Protein 4HWB (pdb70)

Secondary structure (DSSP, 8-state):
--PPPPEEEEEEEETTEEEEEEE---HHHHTTEEEEEEEE-SSS-S-EEEEES------SSSS---SS------TT--TTS--EEEEEEEE-GGGEETTEET---------/---EEEE---EEE-TT--EEEEEEEESS-TTTSEEEEEEE-TT--EEEEEEEETTTTEEEE-TTTTTT-EEEEEGGGTEEEEEESS--GGG-EEEEEEEE-TT----EE---EEEEE-SPPPBPPEEEEE------EEEEEEEEEEEBSS--EEEEGGGTB-TT-EEPPPEE-TTS-EEEEEEEEEEGGGBTTB--EEEEEEGGGTEEEEEE----/---EEEE-SEEEE-TTS-EEEEEEEEEEE-GGGEEEEEE-TTS--EEEEETTTEEPTT--TTEEEEEEEEEEEEEESS--GGG-SEEEEEETTEE---EEEEE----BPPEEEEEPPPHHHHTTTEEEEEEEEEEEBSS--EEEEEETTEEP-SSEEEEE----TTT--EEEEEEEEEEHHHHTT--EEEEEEE-TTSSS-EEEEEETT---

Foldseek 3Di:
DDDDFWAFPDWDCPPNDIDTDTPCPVVLDLQWKKKKKWKPWVVNPDIDIDIGSAQADDDPDPDDRDPPHTHDDDPPDDPVTDMDMDMDMGTDPVQDDPRDHPPDDGDDDDD/DDWAKAKDAAEEEEFFAKDKIKIAIDDDQLQQWKKWKWWAAPPGDIDTAWIARQVVRDIDGDPVRPPQWDWGDDSVRSMIMIMGHGHDQVRFTWMKMFTHDPVGDGDYIYPTYGYGYHNDDFDFWDKAWAADDPAFKGKIWIKTDFGDDDDKDKDKPNPPDDPFKDKDDWDQDPVRGIITMIMGIDHPVCAPVDWIWMWIADVVVRDIDIDTRHHD/DKAKEKPDQEAEDAFFAKDKIKIFIPWFDQLQQKWKWWDAPPGDIDTADGSQFHGDPPRDPQWGWDDGGTIIIIMRNGHDVVNQTWMWMDGPPYIYPIHGYAYHDDFDFWDKDKDWFDPVCLVVWKTKIKMKGPFGPDPDKDKWKQQANDTDDPQKDKDKDDQDPPHRTMMMMMIGMDTSVVVVPTFKIKIWMDDPNDPHIDIDIGGPPDDD

Organism: Homo sapiens (NCBI:txid9606)

B-factor: mean 70.44, std 24.34, range [25.63, 174.64]

Radius of gyration: 28.97 Å; Cα contacts (8 Å, |Δi|>4): 1281; chains: 3; bounding box: 67×82×78 Å

Sequence (539 aa):
VKPDPPHIKNLSFHNDDLYVQWENPQNFISRCLFYEVEVNNSQTETHNVFYVQEAKCENPEFERNVENTSCFMVPGVLPDTLNTVRIRVKTNKLCYEDDKLWSNWSQEMSIAEVQLVQSGAEVKKPGESLKISCKGSGYSFTSYWIGWVRQMPGKGLEWMGVIYPGDSYTRYSPSFQGQVTISADKSISTAYLQWSSLKASDTAMYYCARMPNWGSFDYWGQGTLVTVSSASTKGPSVFPLAPSSGGTAALGCLVKDYFPEPVTVSWNSGALTSGVHTFPAVLQSSGLYSLSSVVTVPSSSLGTQTYICNVNHKPSNTKVDKKVEPKEVVLTQSPGTLSLSPGERATLSCRASQSISSSYLAWYQQKPGQAPRLLIYGASSRATGIPDRFSGSGSGTDFTLTISRLEPEDFAVYYCQQYETFGQGTKVEIKRTVAAPSVFIFPPSDEQLKSGTASVVCLLNNFYPREAKVQWKVDNALQSGNSQESVTEQDSKDSTYSLSSTLTLSKADYEKHKVYACEVTHQGLSSPVTKSFNRGECA

Nearest PDB structures (foldseek):
  4hwe-assembly1_L  TM=9.984E-01  e=2.692E-40  Homo sapiens
  8qh0-assembly1_L  TM=9.938E-01  e=2.441E-38  Homo sapiens
  4ydl-assembly2_C  TM=9.631E-01  e=1.136E-37  Homo sapiens
  4xny-assembly1_L  TM=9.764E-01  e=2.654E-37  Homo sapiens
  4xmp-assembly1_L  TM=9.889E-01  e=3.762E-36  Homo sapiens

CATH classification: 2.60.40.10

Structure (mmCIF, N/CA/C/O backbone):
data_4HWB
#
_entry.id   4HWB
#
_cell.length_a   123.480
_cell.length_b   123.480
_cell.length_c   181.430
_cell.angle_alpha   90.00
_cell.angle_beta   90.00
_cell.angle_gamma   90.00
#
_symmetry.space_group_name_H-M   'P 41 2 2'
#
loop_
_entity.id
_entity.type
_entity.pdbx_description
1 polymer 'Interleukin-13 receptor subunit alpha-1'
2 polymer 'Fab heavy chain'
3 polymer 'Fab light chain'
4 non-polymer 'SULFATE ION'
5 non-polymer '2-[N-CYCLOHEXYLAMINO]ETHANE SULFONIC ACID'
6 water water
#
loop_
_atom_site.group_PDB
_atom_site.id
_atom_site.type_symbol
_atom_site.label_atom_id
_atom_site.label_alt_id
_atom_site.label_comp_id
_atom_site.label_asym_id
_atom_site.label_entity_id
_atom_site.label_seq_id
_atom_site.pdbx_PDB_ins_code
_atom_site.Cartn_x
_atom_site.Cartn_y
_atom_site.Cartn_z
_atom_site.occupancy
_atom_site.B_iso_or_equiv
_atom_site.auth_seq_id
_atom_site.auth_comp_id
_atom_site.auth_asym_id
_atom_site.auth_atom_id
_atom_site.pdbx_PDB_model_num
ATOM 1 N N . VAL A 1 4 ? -1.848 -54.692 68.636 1.00 123.11 200 VAL A N 1
ATOM 2 C CA . VAL A 1 4 ? -3.143 -54.529 67.965 1.00 123.04 200 VAL A CA 1
ATOM 3 C C . VAL A 1 4 ? -2.991 -54.205 66.447 1.00 124.26 200 VAL A C 1
ATOM 4 O O . VAL A 1 4 ? -3.867 -54.553 65.638 1.00 123.08 200 VAL A O 1
ATOM 8 N N . LYS A 1 5 ? -1.847 -53.579 66.080 1.00 118.91 201 LYS A N 1
ATOM 9 C CA . LYS A 1 5 ? -1.511 -53.134 64.720 1.00 115.60 201 LYS A CA 1
ATOM 10 C C . LYS A 1 5 ? -0.366 -53.971 64.061 1.00 117.43 201 LYS A C 1
ATOM 11 O O . LYS A 1 5 ? 0.609 -54.312 64.762 1.00 116.73 201 LYS A O 1
ATOM 17 N N . PRO A 1 6 ? -0.438 -54.265 62.712 1.00 111.69 202 PRO A N 1
ATOM 18 C CA . PRO A 1 6 ? 0.659 -55.020 62.056 1.00 109.91 202 PRO A CA 1
ATOM 19 C C . PRO A 1 6 ? 2.008 -54.271 62.037 1.00 112.58 202 PRO A C 1
ATOM 20 O O . PRO A 1 6 ? 2.067 -53.082 62.386 1.00 112.25 202 PRO A O 1
ATOM 24 N N . ASP A 1 7 ? 3.102 -54.977 61.682 1.00 107.51 203 ASP A N 1
ATOM 25 C CA . ASP A 1 7 ? 4.427 -54.362 61.631 1.00 105.90 203 ASP A CA 1
ATOM 26 C C . ASP A 1 7 ? 4.524 -53.413 60.405 1.00 104.99 203 ASP A C 1
ATOM 27 O O . ASP A 1 7 ? 4.301 -53.865 59.269 1.00 103.51 203 ASP A O 1
ATOM 32 N N . PRO A 1 8 ? 4.767 -52.086 60.628 1.00 97.88 204 PRO A N 1
ATOM 33 C CA . PRO A 1 8 ? 4.785 -51.128 59.499 1.00 95.45 204 PRO A CA 1
ATOM 34 C C . PRO A 1 8 ? 5.933 -51.329 58.506 1.00 98.52 204 PRO A C 1
ATOM 35 O O . PRO A 1 8 ? 6.868 -52.058 58.838 1.00 98.90 204 PRO A O 1
ATOM 39 N N . PRO A 1 9 ? 5.918 -50.687 57.305 1.00 93.66 205 PRO A N 1
ATOM 40 C CA . PRO A 1 9 ? 7.050 -50.848 56.366 1.00 92.31 205 PRO A CA 1
ATOM 41 C C . PRO A 1 9 ? 8.350 -50.264 56.923 1.00 94.94 205 PRO A C 1
ATOM 42 O O . PRO A 1 9 ? 8.307 -49.506 57.892 1.00 96.13 205 PRO A O 1
ATOM 46 N N . HIS A 1 10 ? 9.508 -50.623 56.361 1.00 89.04 206 HIS A N 1
ATOM 47 C CA . HIS A 1 10 ? 10.749 -50.090 56.930 1.00 88.51 206 HIS A CA 1
ATOM 48 C C . HIS A 1 10 ? 11.726 -49.563 55.889 1.00 88.08 206 HIS A C 1
ATOM 49 O O . HIS A 1 10 ? 12.165 -50.328 55.031 1.00 88.73 206 HIS A O 1
ATOM 56 N N . ILE A 1 11 ? 12.090 -48.270 55.981 1.00 79.64 207 ILE A N 1
ATOM 57 C CA . ILE A 1 11 ? 13.048 -47.645 55.059 1.00 76.88 207 ILE A CA 1
ATOM 58 C C . ILE A 1 11 ? 14.503 -48.102 55.341 1.00 79.28 207 ILE A C 1
ATOM 59 O O . ILE A 1 11 ? 15.014 -47.879 56.439 1.00 78.85 207 ILE A O 1
ATOM 64 N N . LYS A 1 12 ? 15.155 -48.740 54.347 1.00 75.43 208 LYS A N 1
ATOM 65 C CA . LYS A 1 12 ? 16.549 -49.190 54.437 1.00 76.05 208 LYS A CA 1
ATOM 66 C C . LYS A 1 12 ? 17.483 -48.007 54.099 1.00 82.78 208 LYS A C 1
ATOM 67 O O . LYS A 1 12 ? 18.429 -47.756 54.853 1.00 83.98 208 LYS A O 1
ATOM 73 N N . ASN A 1 13 ? 17.202 -47.276 52.984 1.00 79.73 209 ASN A N 1
ATOM 74 C CA . ASN A 1 13 ? 17.991 -46.121 52.513 1.00 80.35 209 ASN A CA 1
ATOM 75 C C . ASN A 1 13 ? 17.148 -45.071 51.777 1.00 82.66 209 ASN A C 1
ATOM 76 O O . ASN A 1 13 ? 16.153 -45.406 51.142 1.00 82.36 209 ASN A O 1
ATOM 81 N N . LEU A 1 14 ? 17.594 -43.812 51.838 1.00 78.25 210 LEU A N 1
ATOM 82 C CA . LEU A 1 14 ? 17.002 -42.638 51.202 1.00 77.15 210 LEU A CA 1
ATOM 83 C C . LEU A 1 14 ? 18.073 -41.898 50.384 1.00 81.58 210 LEU A C 1
ATOM 84 O O . LEU A 1 14 ? 19.276 -42.004 50.671 1.00 82.82 210 LEU A O 1
ATOM 89 N N . SER A 1 15 ? 17.619 -41.089 49.413 1.00 76.34 211 SER A N 1
ATOM 90 C CA . SER A 1 15 ? 18.442 -40.240 48.558 1.00 75.99 211 SER A CA 1
ATOM 91 C C . SER A 1 15 ? 17.555 -39.143 47.995 1.00 77.18 211 SER A C 1
ATOM 92 O O . SER A 1 15 ? 16.570 -39.448 47.329 1.00 76.02 211 SER A O 1
ATOM 95 N N . PHE A 1 16 ? 17.865 -37.878 48.303 1.00 73.48 212 PHE A N 1
ATOM 96 C CA . PHE A 1 16 ? 17.149 -36.735 47.746 1.00 73.82 212 PHE A CA 1
ATOM 97 C C . PHE A 1 16 ? 18.046 -36.308 46.650 1.00 78.55 212 PHE A C 1
ATOM 98 O O . PHE A 1 16 ? 19.146 -35.820 46.903 1.00 79.01 212 PHE A O 1
ATOM 106 N N . HIS A 1 17 ? 17.630 -36.616 45.429 1.00 75.39 213 HIS A N 1
ATOM 107 C CA . HIS A 1 17 ? 18.413 -36.418 44.232 1.00 76.54 213 HIS A CA 1
ATOM 108 C C . HIS A 1 17 ? 17.617 -35.651 43.199 1.00 80.47 213 HIS A C 1
ATOM 109 O O . HIS A 1 17 ? 16.566 -36.112 42.760 1.00 79.76 213 HIS A O 1
ATOM 116 N N . ASN A 1 18 ? 18.130 -34.479 42.814 1.00 78.51 214 ASN A N 1
ATOM 117 C CA . ASN A 1 18 ? 17.534 -33.538 41.876 1.00 80.78 214 ASN A CA 1
ATOM 118 C C . ASN A 1 18 ? 16.017 -33.355 42.101 1.00 87.34 214 ASN A C 1
ATOM 119 O O . ASN A 1 18 ? 15.215 -33.593 41.200 1.00 86.82 214 ASN A O 1
ATOM 124 N N . ASP A 1 19 ? 15.632 -32.963 43.338 1.00 87.25 215 ASP A N 1
ATOM 125 C CA . ASP A 1 19 ? 14.240 -32.716 43.763 1.00 89.22 215 ASP A CA 1
ATOM 126 C C . ASP A 1 19 ? 13.354 -33.980 43.877 1.00 93.82 215 ASP A C 1
ATOM 127 O O . ASP A 1 19 ? 12.161 -33.862 44.176 1.00 95.06 215 ASP A O 1
ATOM 132 N N . ASP A 1 20 ? 13.925 -35.177 43.652 1.00 88.22 216 ASP A N 1
ATOM 133 C CA . ASP A 1 20 ? 13.200 -36.450 43.730 1.00 84.99 216 ASP A CA 1
ATOM 134 C C . ASP A 1 20 ? 13.689 -37.270 44.909 1.00 85.75 216 ASP A C 1
ATOM 135 O O . ASP A 1 20 ? 14.866 -37.191 45.262 1.00 86.29 216 ASP A O 1
ATOM 140 N N . LEU A 1 21 ? 12.803 -38.062 45.513 1.00 78.50 217 LEU A N 1
ATOM 141 C CA . LEU A 1 21 ? 13.199 -38.917 46.612 1.00 75.70 217 LEU A CA 1
ATOM 142 C C . LEU A 1 21 ? 13.251 -40.339 46.133 1.00 78.19 217 LEU A C 1
ATOM 143 O O . LEU A 1 21 ? 12.323 -40.785 45.475 1.00 78.74 217 LEU A O 1
ATOM 148 N N . TYR A 1 22 ? 14.330 -41.047 46.438 1.00 73.29 218 TYR A N 1
ATOM 149 C CA . TYR A 1 22 ? 14.483 -42.444 46.060 1.00 71.56 218 TYR A CA 1
ATOM 150 C C . TYR A 1 22 ? 14.545 -43.255 47.347 1.00 74.23 218 TYR A C 1
ATOM 151 O O . TYR A 1 22 ? 15.513 -43.130 48.104 1.00 74.92 218 TYR A O 1
ATOM 160 N N . VAL A 1 23 ? 13.473 -44.031 47.637 1.00 67.98 219 VAL A N 1
ATOM 161 C CA . VAL A 1 23 ? 13.403 -44.827 48.868 1.00 65.77 219 VAL A CA 1
ATOM 162 C C . VAL A 1 23 ? 13.721 -46.309 48.633 1.00 67.63 219 VAL A C 1
ATOM 163 O O . VAL A 1 23 ? 13.258 -46.879 47.630 1.00 68.14 219 VAL A O 1
ATOM 167 N N . GLN A 1 24 ? 14.552 -46.908 49.534 1.00 59.74 220 GLN A N 1
ATOM 168 C CA . GLN A 1 24 ? 14.939 -48.305 49.456 1.00 58.32 220 GLN A CA 1
ATOM 169 C C . GLN A 1 24 ? 14.284 -48.999 50.600 1.00 64.75 220 GLN A C 1
ATOM 170 O O . GLN A 1 24 ? 14.774 -48.910 51.712 1.00 67.45 220 GLN A O 1
ATOM 176 N N . TRP A 1 25 ? 13.166 -49.663 50.368 1.00 60.75 221 TRP A N 1
ATOM 177 C CA . TRP A 1 25 ? 12.440 -50.308 51.470 1.00 60.61 221 TRP A CA 1
ATOM 178 C C . TRP A 1 25 ? 12.927 -51.693 51.748 1.00 63.77 221 TRP A C 1
ATOM 179 O O . TRP A 1 25 ? 13.200 -52.440 50.815 1.00 63.61 221 TRP A O 1
ATOM 190 N N . GLU A 1 26 ? 12.975 -52.063 53.023 1.00 61.00 222 GLU A N 1
ATOM 191 C CA . GLU A 1 26 ? 13.236 -53.435 53.446 1.00 61.69 222 GLU A CA 1
ATOM 192 C C . GLU A 1 26 ? 11.890 -54.111 53.081 1.00 68.23 222 GLU A C 1
ATOM 193 O O . GLU A 1 26 ? 10.824 -53.697 53.571 1.00 69.83 222 GLU A O 1
ATOM 195 N N . ASN A 1 27 ? 11.919 -55.014 52.093 1.00 64.04 223 ASN A N 1
ATOM 196 C CA . ASN A 1 27 ? 10.708 -55.686 51.637 1.00 63.24 223 ASN A CA 1
ATOM 197 C C . ASN A 1 27 ? 10.752 -57.195 51.906 1.00 68.01 223 ASN A C 1
ATOM 198 O O . ASN A 1 27 ? 11.238 -57.934 51.045 1.00 69.28 223 ASN A O 1
ATOM 203 N N . PRO A 1 28 ? 10.218 -57.682 53.057 1.00 62.97 224 PRO A N 1
ATOM 204 C CA . PRO A 1 28 ? 10.210 -59.136 53.299 1.00 63.42 224 PRO A CA 1
ATOM 205 C C . PRO A 1 28 ? 9.098 -59.855 52.544 1.00 67.81 224 PRO A C 1
ATOM 206 O O . PRO A 1 28 ? 9.113 -61.087 52.499 1.00 70.24 224 PRO A O 1
ATOM 210 N N . GLN A 1 29 ? 8.128 -59.088 51.969 1.00 61.21 225 GLN A N 1
ATOM 211 C CA . GLN A 1 29 ? 6.963 -59.583 51.230 1.00 59.97 225 GLN A CA 1
ATOM 212 C C . GLN A 1 29 ? 6.107 -60.513 52.097 1.00 63.22 225 GLN A C 1
ATOM 213 O O . GLN A 1 29 ? 5.606 -61.530 51.605 1.00 65.58 225 GLN A O 1
ATOM 219 N N . ASN A 1 30 ? 5.926 -60.168 53.386 1.00 56.47 226 ASN A N 1
ATOM 220 C CA . ASN A 1 30 ? 5.134 -61.000 54.292 1.00 56.22 226 ASN A CA 1
ATOM 221 C C . ASN A 1 30 ? 3.708 -61.087 53.800 1.00 58.37 226 ASN A C 1
ATOM 222 O O . ASN A 1 30 ? 3.106 -62.158 53.917 1.00 59.74 226 ASN A O 1
ATOM 227 N N . PHE A 1 31 ? 3.175 -59.969 53.218 1.00 50.05 227 PHE A N 1
ATOM 228 C CA . PHE A 1 31 ? 1.813 -59.951 52.699 1.00 48.24 227 PHE A CA 1
ATOM 229 C C . PHE A 1 31 ? 1.621 -60.997 51.637 1.00 52.55 227 PHE A C 1
ATOM 230 O O . PHE A 1 31 ? 0.519 -61.546 51.540 1.00 54.25 227 PHE A O 1
ATOM 238 N N . ILE A 1 32 ? 2.711 -61.362 50.916 1.00 47.49 228 ILE A N 1
ATOM 239 C CA . ILE A 1 32 ? 2.647 -62.440 49.928 1.00 48.12 228 ILE A CA 1
ATOM 240 C C . ILE A 1 32 ? 2.841 -63.786 50.635 1.00 51.32 228 ILE A C 1
ATOM 241 O O . ILE A 1 32 ? 1.925 -64.613 50.626 1.00 50.91 228 ILE A O 1
ATOM 246 N N . SER A 1 33 ? 3.999 -63.961 51.307 1.00 47.44 229 SER A N 1
ATOM 247 C CA . SER A 1 33 ? 4.407 -65.186 51.999 1.00 49.53 229 SER A CA 1
ATOM 248 C C . SER A 1 33 ? 3.301 -65.901 52.800 1.00 55.44 229 SER A C 1
ATOM 249 O O . SER A 1 33 ? 3.243 -67.132 52.770 1.00 54.51 229 SER A O 1
ATOM 252 N N . ARG A 1 34 ? 2.427 -65.115 53.487 1.00 54.28 230 ARG A N 1
ATOM 253 C CA . ARG A 1 34 ? 1.322 -65.585 54.324 1.00 57.32 230 ARG A CA 1
ATOM 254 C C . ARG A 1 34 ? 0.032 -65.845 53.595 1.00 64.91 230 ARG A C 1
ATOM 255 O O . ARG A 1 34 ? -0.860 -66.452 54.202 1.00 67.12 230 ARG A O 1
ATOM 263 N N . CYS A 1 35 ? -0.144 -65.295 52.374 1.00 61.04 231 CYS A N 1
ATOM 264 C CA . CYS A 1 35 ? -1.423 -65.472 51.691 1.00 61.99 231 CYS A CA 1
ATOM 265 C C . CYS A 1 35 ? -1.361 -66.477 50.616 1.00 65.43 231 CYS A C 1
ATOM 266 O O . CYS A 1 35 ? -2.286 -67.263 50.482 1.00 66.63 231 CYS A O 1
ATOM 269 N N . LEU A 1 36 ? -0.253 -66.524 49.883 1.00 48.39 232 LEU A N 1
ATOM 270 C CA . LEU A 1 36 ? -0.129 -67.483 48.786 1.00 47.20 232 LEU A CA 1
ATOM 271 C C . LEU A 1 36 ? 0.540 -68.815 49.151 1.00 48.65 232 LEU A C 1
ATOM 272 O O . LEU A 1 36 ? 1.342 -68.898 50.084 1.00 47.36 232 LEU A O 1
ATOM 277 N N . PHE A 1 37 ? 0.186 -69.855 48.385 1.00 44.00 233 PHE A N 1
ATOM 278 C CA . PHE A 1 37 ? 0.722 -71.208 48.457 1.00 43.71 233 PHE A CA 1
ATOM 279 C C . PHE A 1 37 ? 0.496 -71.895 47.106 1.00 52.69 233 PHE A C 1
ATOM 280 O O . PHE A 1 37 ? -0.415 -71.513 46.339 1.00 53.25 233 PHE A O 1
ATOM 288 N N . TYR A 1 38 ? 1.356 -72.872 46.786 1.00 51.22 234 TYR A N 1
ATOM 289 C CA . TYR A 1 38 ? 1.237 -73.603 45.525 1.00 50.63 234 TYR A CA 1
ATOM 290 C C . TYR A 1 38 ? 0.630 -74.935 45.788 1.00 55.17 234 TYR A C 1
ATOM 291 O O . TYR A 1 38 ? 0.909 -75.557 46.805 1.00 55.86 234 TYR A O 1
ATOM 300 N N . GLU A 1 39 ? -0.186 -75.371 44.855 1.00 51.47 235 GLU A N 1
ATOM 301 C CA . GLU A 1 39 ? -0.816 -76.668 44.815 1.00 51.72 235 GLU A CA 1
ATOM 302 C C . GLU A 1 39 ? -0.126 -77.291 43.577 1.00 55.10 235 GLU A C 1
ATOM 303 O O . GLU A 1 39 ? -0.109 -76.670 42.513 1.00 54.69 235 GLU A O 1
ATOM 309 N N . VAL A 1 40 ? 0.534 -78.441 43.753 1.00 52.16 236 VAL A N 1
ATOM 310 C CA . VAL A 1 40 ? 1.292 -79.141 42.699 1.00 53.60 236 VAL A CA 1
ATOM 311 C C . VAL A 1 40 ? 0.673 -80.514 42.362 1.00 62.26 236 VAL A C 1
ATOM 312 O O . VAL A 1 40 ? 0.545 -81.355 43.243 1.00 63.25 236 VAL A O 1
ATOM 316 N N . GLU A 1 41 ? 0.349 -80.764 41.087 1.00 62.31 237 GLU A N 1
ATOM 317 C CA . GLU A 1 41 ?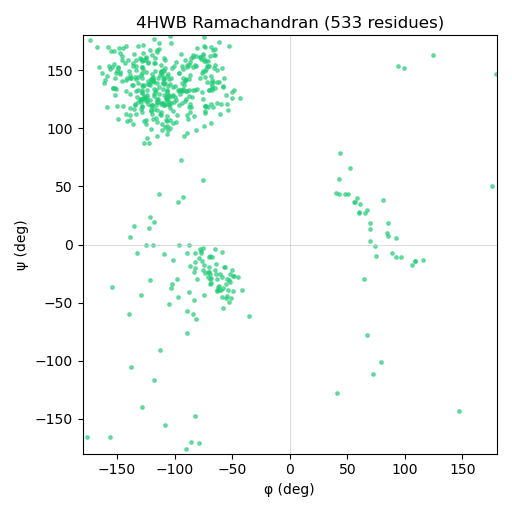 -0.203 -82.050 40.656 1.00 64.63 237 GLU A CA 1
ATOM 318 C C . GLU A 1 41 ? 0.841 -82.826 39.878 1.00 70.97 237 GLU A C 1
ATOM 319 O O . GLU A 1 41 ? 1.401 -82.306 38.913 1.00 70.21 237 GLU A O 1
ATOM 325 N N . VAL A 1 42 ? 1.116 -84.064 40.319 1.00 71.32 238 VAL A N 1
ATOM 326 C CA . VAL A 1 42 ? 2.073 -84.985 39.694 1.00 73.52 238 VAL A CA 1
ATOM 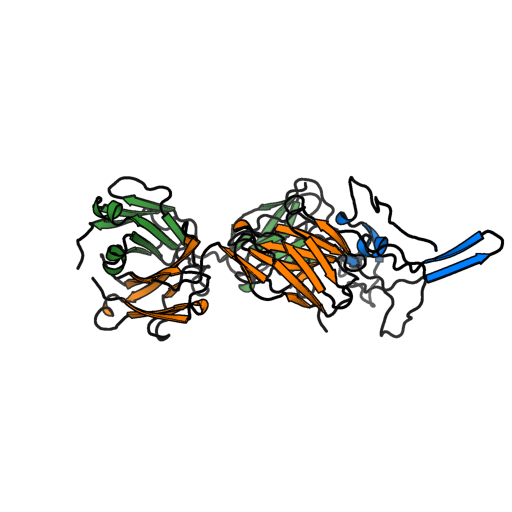327 C C . VAL A 1 42 ? 1.336 -86.240 39.203 1.00 82.50 238 VAL A C 1
ATOM 328 O O . VAL A 1 42 ? 0.567 -86.846 39.962 1.00 82.47 238 VAL A O 1
ATOM 332 N N . ASN A 1 43 ? 1.573 -86.611 37.929 1.00 82.87 239 ASN A N 1
ATOM 333 C CA . ASN A 1 43 ? 1.005 -87.796 37.287 1.00 87.16 239 ASN A CA 1
ATOM 334 C C . ASN A 1 43 ? 2.176 -88.637 36.778 1.00 96.83 239 ASN A C 1
ATOM 335 O O . ASN A 1 43 ? 3.161 -88.068 36.314 1.00 95.22 239 ASN A O 1
ATOM 340 N N . ASN A 1 44 ? 2.098 -89.977 36.899 1.00 100.34 240 ASN A N 1
ATOM 341 C CA . ASN A 1 44 ? 3.160 -90.885 36.432 1.00 104.07 240 ASN A CA 1
ATOM 342 C C . ASN A 1 44 ? 2.585 -92.130 35.714 1.00 115.73 240 ASN A C 1
ATOM 343 O O . ASN A 1 44 ? 2.137 -92.015 34.567 1.00 116.40 240 ASN A O 1
ATOM 345 N N . SER A 1 45 ? 2.611 -93.304 36.397 1.00 117.47 241 SER A N 1
ATOM 346 C CA . SER A 1 45 ? 2.116 -94.636 35.999 1.00 122.86 241 SER A CA 1
ATOM 347 C C . SER A 1 45 ? 2.498 -95.647 37.116 1.00 131.89 241 SER A C 1
ATOM 348 O O . SER A 1 45 ? 3.102 -96.693 36.842 1.00 134.16 241 SER A O 1
ATOM 350 N N . GLN A 1 46 ? 2.164 -95.295 38.388 1.00 129.61 242 GLN A N 1
ATOM 351 C CA . GLN A 1 46 ? 2.465 -96.089 39.593 1.00 132.28 242 GLN A CA 1
ATOM 352 C C . GLN A 1 46 ? 1.568 -95.931 40.877 1.00 138.35 242 GLN A C 1
ATOM 353 O O . GLN A 1 46 ? 1.421 -96.948 41.560 1.00 141.77 242 GLN A O 1
ATOM 355 N N . THR A 1 47 ? 1.023 -94.735 41.301 1.00 132.13 243 THR A N 1
ATOM 356 C CA . THR A 1 47 ? 0.932 -93.356 40.775 1.00 128.21 243 THR A CA 1
ATOM 357 C C . THR A 1 47 ? 0.018 -93.165 39.552 1.00 133.54 243 THR A C 1
ATOM 358 O O . THR A 1 47 ? 0.029 -92.088 38.939 1.00 131.21 243 THR A O 1
ATOM 360 N N . GLU A 1 48 ? -0.830 -94.195 39.254 1.00 133.29 244 GLU A N 1
ATOM 361 C CA . GLU A 1 48 ? -1.815 -94.220 38.154 1.00 134.17 244 GLU A CA 1
ATOM 362 C C . GLU A 1 48 ? -2.974 -93.213 38.374 1.00 134.83 244 GLU A C 1
ATOM 363 O O . GLU A 1 48 ? -3.764 -92.968 37.452 1.00 134.64 244 GLU A O 1
ATOM 365 N N . THR A 1 49 ? -3.050 -92.634 39.605 1.00 128.16 245 THR A N 1
ATOM 366 C CA . THR A 1 49 ? -3.982 -91.593 40.054 1.00 125.09 245 THR A CA 1
ATOM 367 C C . THR A 1 49 ? -3.179 -90.291 40.307 1.00 122.45 245 THR A C 1
ATOM 368 O O . THR A 1 49 ? -1.992 -90.356 40.663 1.00 120.60 245 THR A O 1
ATOM 370 N N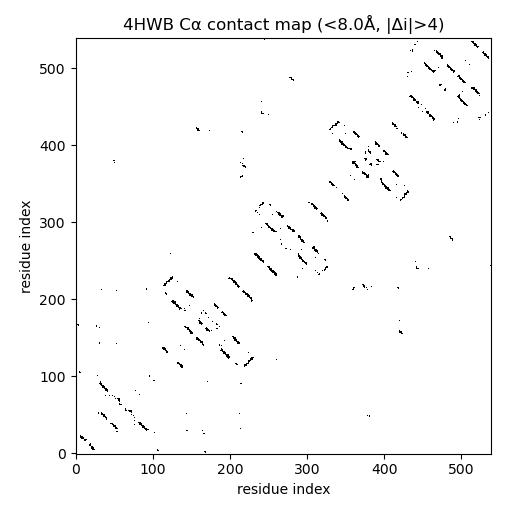 . HIS A 1 50 ? -3.817 -89.117 40.088 1.00 114.97 246 HIS A N 1
ATOM 371 C CA . HIS A 1 50 ? -3.175 -87.804 40.235 1.00 109.74 246 HIS A CA 1
ATOM 372 C C . HIS A 1 50 ? -2.813 -87.435 41.687 1.00 108.86 246 HIS A C 1
ATOM 373 O O . HIS A 1 50 ? -3.692 -87.080 42.482 1.00 109.27 246 HIS A O 1
ATOM 375 N N . ASN A 1 51 ? -1.507 -87.532 42.024 1.00 99.81 247 ASN A N 1
ATOM 376 C CA . ASN A 1 51 ? -0.959 -87.168 43.337 1.00 95.53 247 ASN A CA 1
ATOM 377 C C . ASN A 1 51 ? -0.868 -85.624 43.429 1.00 90.55 247 ASN A C 1
ATOM 378 O O . ASN A 1 51 ? -0.370 -84.976 42.506 1.00 89.81 247 ASN A O 1
ATOM 383 N N . VAL A 1 52 ? -1.364 -85.037 44.518 1.00 80.83 248 VAL A N 1
ATOM 384 C CA . VAL A 1 52 ? -1.317 -83.581 44.699 1.00 75.36 248 VAL A CA 1
ATOM 385 C C . VAL A 1 52 ? -0.847 -83.172 46.084 1.00 75.78 248 VAL A C 1
ATOM 386 O O . VAL A 1 52 ? -1.310 -83.732 47.079 1.00 76.98 248 VAL A O 1
ATOM 390 N N . PHE A 1 53 ? 0.105 -82.226 46.136 1.00 69.55 249 PHE A N 1
ATOM 391 C CA . PHE A 1 53 ? 0.651 -81.691 47.376 1.00 69.49 249 PHE A CA 1
ATOM 392 C C . PHE A 1 53 ? 0.708 -80.154 47.415 1.00 68.85 249 PHE A C 1
ATOM 393 O O . PHE A 1 53 ? 0.430 -79.499 46.408 1.00 66.72 249 PHE A O 1
ATOM 401 N N . TYR A 1 54 ? 1.024 -79.581 48.601 1.00 63.11 250 TYR A N 1
ATOM 402 C CA . TYR A 1 54 ? 1.013 -78.136 48.780 1.00 60.50 250 TYR A CA 1
ATOM 403 C C . TYR A 1 54 ? 2.369 -77.614 49.182 1.00 63.64 250 TYR A C 1
ATOM 404 O O . TYR A 1 54 ? 3.120 -78.343 49.826 1.00 66.03 250 TYR A O 1
ATOM 413 N N . VAL A 1 55 ? 2.719 -76.386 48.736 1.00 57.01 251 VAL A N 1
ATOM 414 C CA . VAL A 1 55 ? 4.004 -75.724 49.014 1.00 56.18 251 VAL A CA 1
ATOM 415 C C . VAL A 1 55 ? 3.788 -74.405 49.771 1.00 59.79 251 VAL A C 1
ATOM 416 O O . VAL A 1 55 ? 3.115 -73.493 49.256 1.00 57.30 251 VAL A O 1
ATOM 420 N N . GLN A 1 56 ? 4.379 -74.309 50.996 1.00 56.80 252 GLN A N 1
ATOM 421 C CA . GLN A 1 56 ? 4.295 -73.109 51.834 1.00 55.65 252 GLN A CA 1
ATOM 422 C C . GLN A 1 56 ? 5.556 -72.266 51.644 1.00 63.52 252 GLN A C 1
ATOM 423 O O . GLN A 1 56 ? 5.463 -71.051 51.457 1.00 62.92 252 GLN A O 1
ATOM 429 N N . GLU A 1 57 ? 6.722 -72.923 51.665 1.00 63.97 253 GLU A N 1
ATOM 430 C CA . GLU A 1 57 ? 8.026 -72.297 51.490 1.00 66.26 253 GLU A CA 1
ATOM 431 C C . GLU A 1 57 ? 8.650 -72.690 50.153 1.00 73.31 253 GLU A C 1
ATOM 432 O O . GLU A 1 57 ? 8.880 -73.873 49.892 1.00 73.69 253 GLU A O 1
ATOM 438 N N . ALA A 1 58 ? 8.952 -71.698 49.324 1.00 71.95 254 ALA A N 1
ATOM 439 C CA . ALA A 1 58 ? 9.626 -71.892 48.044 1.00 72.98 254 ALA A CA 1
ATOM 440 C C . ALA A 1 58 ? 11.028 -71.219 48.143 1.00 83.71 254 ALA A C 1
ATOM 441 O O . ALA A 1 58 ? 11.466 -70.501 47.233 1.00 83.94 254 ALA A O 1
ATOM 443 N N . LYS A 1 59 ? 11.713 -71.446 49.297 1.00 84.81 255 LYS A N 1
ATOM 444 C CA . LYS A 1 59 ? 13.020 -70.872 49.619 1.00 87.83 255 LYS A CA 1
ATOM 445 C C . LYS A 1 59 ? 14.187 -71.760 49.150 1.00 96.82 255 LYS A C 1
ATOM 446 O O . LYS A 1 59 ? 14.161 -72.979 49.385 1.00 96.17 255 LYS A O 1
ATOM 448 N N . CYS A 1 60 ? 15.192 -71.130 48.456 1.00 97.26 256 CYS A N 1
ATOM 449 C CA . CYS A 1 60 ? 16.424 -71.746 47.915 1.00 99.41 256 CYS A CA 1
ATOM 450 C C . CYS A 1 60 ? 17.593 -71.591 48.919 1.00 112.81 256 CYS A C 1
ATOM 451 O O . CYS A 1 60 ? 18.513 -70.789 48.700 1.00 115.23 256 CYS A O 1
ATOM 454 N N . GLU A 1 61 ? 17.547 -72.348 50.023 1.00 113.71 257 GLU A N 1
ATOM 455 C CA . GLU A 1 61 ? 18.603 -72.299 51.027 1.00 118.38 257 GLU A CA 1
ATOM 456 C C . GLU A 1 61 ? 19.705 -73.329 50.662 1.00 129.83 257 GLU A C 1
ATOM 457 O O . GLU A 1 61 ? 20.738 -72.940 50.104 1.00 131.64 257 GLU A O 1
ATOM 459 N N . ASN A 1 62 ? 19.428 -74.619 50.904 1.00 129.53 258 ASN A N 1
ATOM 460 C CA . ASN A 1 62 ? 20.320 -75.753 50.650 1.00 132.09 258 ASN A CA 1
ATOM 461 C C . ASN A 1 62 ? 20.137 -76.864 51.679 1.00 139.10 258 ASN A C 1
ATOM 462 O O . ASN A 1 62 ? 19.004 -77.098 52.119 1.00 137.29 258 ASN A O 1
ATOM 463 N N . PRO A 1 63 ? 21.207 -77.584 52.119 1.00 139.54 259 PRO A N 1
ATOM 464 C CA . PRO A 1 63 ? 22.635 -77.461 51.760 1.00 142.34 259 PRO A CA 1
ATOM 465 C C . PRO A 1 63 ? 23.080 -78.375 50.596 1.00 145.82 259 PRO A C 1
ATOM 466 O O . PRO A 1 63 ? 24.183 -78.945 50.635 1.00 147.87 259 PRO A O 1
ATOM 470 N N . GLU A 1 64 ? 22.220 -78.494 49.544 1.00 139.00 260 GLU A N 1
ATOM 471 C CA . GLU A 1 64 ? 22.446 -79.309 48.337 1.00 137.69 260 GLU A CA 1
ATOM 472 C C . GLU A 1 64 ? 23.427 -78.641 47.340 1.00 142.28 260 GLU A C 1
ATOM 473 O O . GLU A 1 64 ? 23.629 -77.423 47.400 1.00 142.57 260 GLU A O 1
ATOM 475 N N . PHE A 1 65 ? 24.031 -79.436 46.424 1.00 139.01 261 PHE A N 1
ATOM 476 C CA . PHE A 1 65 ? 24.973 -78.940 45.406 1.00 140.44 261 PHE A CA 1
ATOM 477 C C . PHE A 1 65 ? 24.234 -78.203 44.261 1.00 141.84 261 PHE A C 1
ATOM 478 O O . PHE A 1 65 ? 24.384 -78.546 43.079 1.00 141.48 261 PHE A O 1
ATOM 480 N N . GLU A 1 66 ? 23.441 -77.170 44.640 1.00 136.15 262 GLU A N 1
ATOM 481 C CA . GLU A 1 66 ? 22.626 -76.326 43.757 1.00 133.73 262 GLU A CA 1
ATOM 482 C C . GLU A 1 66 ? 23.079 -74.844 43.802 1.00 141.14 262 GLU A C 1
ATOM 483 O O . GLU A 1 66 ? 24.209 -74.542 43.401 1.00 143.60 262 GLU A O 1
ATOM 489 N N . ARG A 1 67 ? 22.198 -73.931 44.281 1.00 137.19 263 ARG A N 1
ATOM 490 C CA . ARG A 1 67 ? 22.465 -72.494 44.401 1.00 139.30 263 ARG A CA 1
ATOM 491 C C . ARG A 1 67 ? 21.582 -71.833 45.485 1.00 141.82 263 ARG A C 1
ATOM 492 O O . ARG A 1 67 ? 20.621 -72.448 45.964 1.00 138.48 263 ARG A O 1
ATOM 494 N N . ASN A 1 68 ? 21.932 -70.584 45.877 1.00 140.67 264 ASN A N 1
ATOM 495 C CA . ASN A 1 68 ? 21.217 -69.778 46.878 1.00 139.69 264 ASN A CA 1
ATOM 496 C C . ASN A 1 68 ? 20.652 -68.446 46.290 1.00 143.04 264 ASN A C 1
ATOM 497 O O . ASN A 1 68 ? 19.982 -67.694 47.009 1.00 142.43 264 ASN A O 1
ATOM 499 N N . VAL A 1 69 ? 20.890 -68.204 44.964 1.00 139.01 265 VAL A N 1
ATOM 500 C CA . VAL A 1 69 ? 20.524 -67.027 44.143 1.00 138.97 265 VAL A CA 1
ATOM 501 C C . VAL A 1 69 ? 19.040 -66.562 44.131 1.00 136.69 265 VAL A C 1
ATOM 502 O O . VAL A 1 69 ? 18.151 -67.240 44.665 1.00 133.05 265 VAL A O 1
ATOM 504 N N . GLU A 1 70 ? 18.803 -65.370 43.526 1.00 131.58 266 GLU A N 1
ATOM 505 C CA . GLU A 1 70 ? 17.485 -64.745 43.357 1.00 127.48 266 GLU A CA 1
ATOM 506 C C . GLU A 1 70 ? 17.034 -64.807 41.875 1.00 123.98 266 GLU A C 1
ATOM 507 O O . GLU A 1 70 ? 17.870 -64.964 40.966 1.00 125.06 266 GLU A O 1
ATOM 509 N N . ASN A 1 71 ? 15.694 -64.684 41.665 1.00 112.02 267 ASN A N 1
ATOM 510 C CA . ASN A 1 71 ? 14.920 -64.823 40.420 1.00 107.54 267 ASN A CA 1
ATOM 511 C C . ASN A 1 71 ? 14.605 -66.317 40.230 1.00 100.66 267 ASN A C 1
ATOM 512 O O . ASN A 1 71 ? 14.224 -66.738 39.137 1.00 99.44 267 ASN A O 1
ATOM 514 N N . THR A 1 72 ? 14.722 -67.099 41.341 1.00 90.33 268 THR A N 1
ATOM 515 C CA . THR A 1 72 ? 14.546 -68.551 41.435 1.00 85.68 268 THR A CA 1
ATOM 516 C C . THR A 1 72 ? 13.801 -69.076 42.694 1.00 84.71 268 THR A C 1
ATOM 517 O O . THR A 1 72 ? 13.915 -68.495 43.774 1.00 84.73 268 THR A O 1
ATOM 521 N N . SER A 1 73 ? 13.077 -70.200 42.545 1.00 78.31 269 SER A N 1
ATOM 522 C CA . SER A 1 73 ? 12.289 -70.845 43.602 1.00 76.47 269 SER A CA 1
ATOM 523 C C . SER A 1 73 ? 12.627 -72.316 43.735 1.00 82.87 269 SER A C 1
ATOM 524 O O . SER A 1 73 ? 12.729 -72.999 42.725 1.00 83.28 269 SER A O 1
ATOM 527 N N . CYS A 1 74 ? 12.757 -72.821 44.967 1.00 82.09 270 CYS A N 1
ATOM 528 C CA . CYS A 1 74 ? 13.072 -74.232 45.231 1.00 84.00 270 CYS A CA 1
ATOM 529 C C . CYS A 1 74 ? 11.970 -74.909 46.018 1.00 81.36 270 CYS A C 1
ATOM 530 O O . CYS A 1 74 ? 11.473 -74.326 46.990 1.00 80.92 270 CYS A O 1
ATOM 533 N N . PHE A 1 75 ? 11.681 -76.181 45.689 1.00 73.33 271 PHE A N 1
ATOM 534 C CA . PHE A 1 75 ? 10.768 -77.030 46.463 1.00 70.77 271 PHE A CA 1
ATOM 535 C C . PHE A 1 75 ? 10.851 -78.510 46.198 1.00 75.43 271 PHE A C 1
ATOM 536 O O . PHE A 1 75 ? 11.142 -78.952 45.093 1.00 73.95 271 PHE A O 1
ATOM 544 N N . MET A 1 76 ? 10.606 -79.277 47.239 1.00 75.84 272 MET A N 1
ATOM 545 C CA . MET A 1 76 ? 10.631 -80.721 47.173 1.00 78.06 272 MET A CA 1
ATOM 546 C C . MET A 1 76 ? 9.387 -81.241 46.477 1.00 83.46 272 MET A C 1
ATOM 547 O O . MET A 1 76 ? 8.275 -80.900 46.864 1.00 84.11 272 MET A O 1
ATOM 552 N N . VAL A 1 77 ? 9.571 -82.041 45.442 1.00 79.87 273 VAL A N 1
ATOM 553 C CA . VAL A 1 77 ? 8.454 -82.615 44.709 1.00 78.96 273 VAL A CA 1
ATOM 554 C C . VAL A 1 77 ? 8.324 -84.119 45.044 1.00 86.30 273 VAL A C 1
ATOM 555 O O . VAL A 1 77 ? 9.020 -84.934 44.425 1.00 86.43 273 VAL A O 1
ATOM 559 N N . PRO A 1 78 ? 7.461 -84.531 46.014 1.00 85.81 274 PRO A N 1
ATOM 560 C CA . PRO A 1 78 ? 7.279 -85.978 46.246 1.00 88.83 274 PRO A CA 1
ATOM 561 C C . PRO A 1 78 ? 6.429 -86.587 45.107 1.00 95.99 274 PRO A C 1
ATOM 562 O O . PRO A 1 78 ? 5.735 -85.845 44.389 1.00 94.63 274 PRO A O 1
ATOM 566 N N . GLY A 1 79 ? 6.518 -87.912 44.930 1.00 95.16 275 GLY A N 1
ATOM 567 C CA . GLY A 1 79 ? 5.775 -88.635 43.897 1.00 95.59 275 GLY A CA 1
ATOM 568 C C . GLY A 1 79 ? 6.488 -88.838 42.568 1.00 97.76 275 GLY A C 1
ATOM 569 O O . GLY A 1 79 ? 5.998 -89.599 41.727 1.00 98.68 275 GLY A O 1
ATOM 570 N N . VAL A 1 80 ? 7.643 -88.150 42.355 1.00 91.39 276 VAL A N 1
ATOM 571 C CA . VAL A 1 80 ? 8.459 -88.280 41.134 1.00 90.53 276 VAL A CA 1
ATOM 572 C C . VAL A 1 80 ? 9.553 -89.330 41.344 1.00 93.43 276 VAL A C 1
ATOM 573 O O . VAL A 1 80 ? 10.233 -89.351 42.384 1.00 93.69 276 VAL A O 1
ATOM 577 N N . LEU A 1 81 ? 9.670 -90.229 40.356 1.00 88.30 277 LEU A N 1
ATOM 578 C CA . LEU A 1 81 ? 10.643 -91.315 40.300 1.00 88.45 277 LEU A CA 1
ATOM 579 C C . LEU A 1 81 ? 11.541 -91.018 39.096 1.00 89.52 277 LEU A C 1
ATOM 580 O O . LEU A 1 81 ? 11.045 -90.529 38.073 1.00 88.79 277 LEU A O 1
ATOM 585 N N . PRO A 1 82 ? 12.867 -91.232 39.202 1.00 84.00 278 PRO A N 1
ATOM 586 C CA . PRO A 1 82 ? 13.738 -90.902 38.063 1.00 82.82 278 PRO A CA 1
ATOM 587 C C . PRO A 1 82 ? 13.606 -91.820 36.844 1.00 87.26 278 PRO A C 1
ATOM 588 O O . PRO A 1 82 ? 13.823 -91.359 35.722 1.00 86.10 278 PRO A O 1
ATOM 592 N N . ASP A 1 83 ? 13.218 -93.095 37.053 1.00 85.12 279 ASP A N 1
ATOM 593 C CA . ASP A 1 83 ? 13.092 -94.108 35.989 1.00 87.22 279 ASP A CA 1
ATOM 594 C C . ASP A 1 83 ? 11.863 -93.995 35.038 1.00 90.36 279 ASP A C 1
ATOM 595 O O . ASP A 1 83 ? 11.861 -94.625 33.978 1.00 91.26 279 ASP A O 1
ATOM 600 N N . THR A 1 84 ? 10.819 -93.238 35.437 1.00 85.16 280 THR A N 1
ATOM 601 C CA . THR A 1 84 ? 9.546 -93.109 34.705 1.00 84.96 280 THR A CA 1
ATOM 602 C C . THR A 1 84 ? 9.320 -91.721 34.150 1.00 86.33 280 THR A C 1
ATOM 603 O O . THR A 1 84 ? 9.981 -90.781 34.598 1.00 84.65 280 THR A O 1
ATOM 607 N N . LEU A 1 85 ? 8.307 -91.574 33.257 1.00 82.37 281 LEU A N 1
ATOM 608 C CA . LEU A 1 85 ? 7.892 -90.265 32.761 1.00 80.18 281 LEU A CA 1
ATOM 609 C C . LEU A 1 85 ? 6.799 -89.706 33.702 1.00 81.52 281 LEU A C 1
ATOM 610 O O . LEU A 1 85 ? 5.793 -90.384 33.963 1.00 81.29 281 LEU A O 1
ATOM 615 N N . ASN A 1 86 ? 7.027 -88.475 34.226 1.00 75.53 282 ASN A N 1
ATOM 616 C CA . ASN A 1 86 ? 6.120 -87.772 35.149 1.00 73.09 282 ASN A CA 1
ATOM 617 C C . ASN A 1 86 ? 5.789 -86.378 34.613 1.00 76.03 282 ASN A C 1
ATOM 618 O O . ASN A 1 86 ? 6.684 -85.673 34.134 1.00 74.98 282 ASN A O 1
ATOM 623 N N . THR A 1 87 ? 4.508 -85.980 34.707 1.00 72.58 283 THR A N 1
ATOM 624 C CA . THR A 1 87 ? 4.020 -84.662 34.281 1.00 71.19 283 THR A CA 1
ATOM 625 C C . THR A 1 87 ? 3.666 -83.837 35.519 1.00 72.56 283 THR A C 1
ATOM 626 O O . THR A 1 87 ? 2.929 -84.319 36.376 1.00 74.00 283 THR A O 1
ATOM 630 N N . VAL A 1 88 ? 4.190 -82.611 35.618 1.00 65.20 284 VAL A N 1
ATOM 631 C CA . VAL A 1 88 ? 3.941 -81.711 36.749 1.00 61.55 284 VAL A CA 1
ATOM 632 C C . VAL A 1 88 ? 3.056 -80.562 36.264 1.00 63.85 284 VAL A C 1
ATOM 633 O O . VAL A 1 88 ? 3.252 -80.075 35.163 1.00 63.63 284 VAL A O 1
ATOM 637 N N . ARG A 1 89 ? 2.133 -80.085 37.107 1.00 59.19 285 ARG A N 1
ATOM 638 C CA . ARG A 1 89 ? 1.185 -78.999 36.805 1.00 57.39 285 ARG A CA 1
ATOM 639 C C . ARG A 1 89 ? 1.002 -78.199 38.124 1.00 59.46 285 ARG A C 1
ATOM 640 O O . ARG A 1 89 ? 0.635 -78.794 39.141 1.00 58.00 285 ARG A O 1
ATOM 648 N N . ILE A 1 90 ? 1.344 -76.885 38.136 1.00 54.33 286 ILE A N 1
ATOM 649 C CA . ILE A 1 90 ? 1.282 -76.062 39.364 1.00 51.16 286 ILE A CA 1
ATOM 650 C C . ILE A 1 90 ? 0.187 -75.012 39.308 1.00 56.24 286 ILE A C 1
ATOM 651 O O . ILE A 1 90 ? -0.094 -74.465 38.249 1.00 59.53 286 ILE A O 1
ATOM 656 N N . ARG A 1 91 ? -0.419 -74.718 40.448 1.00 52.22 287 ARG A N 1
ATOM 657 C CA . ARG A 1 91 ? -1.438 -73.680 40.614 1.00 51.82 287 ARG A CA 1
ATOM 658 C C . ARG A 1 91 ? -1.057 -72.896 41.844 1.00 55.14 287 ARG A C 1
ATOM 659 O O . ARG A 1 91 ? -0.446 -73.464 42.741 1.00 56.01 287 ARG A O 1
ATOM 667 N N . VAL A 1 92 ? -1.403 -71.608 41.889 1.00 50.68 288 VAL A N 1
ATOM 668 C CA . VAL A 1 92 ? -1.219 -70.730 43.043 1.00 49.60 288 VAL A CA 1
ATOM 669 C C . VAL A 1 92 ? -2.611 -70.493 43.661 1.00 51.87 288 VAL A C 1
ATOM 670 O O . VAL A 1 92 ? -3.580 -70.225 42.935 1.00 52.26 288 VAL A O 1
ATOM 674 N N . LYS A 1 93 ? -2.721 -70.682 44.982 1.00 47.26 289 LYS A N 1
ATOM 675 C CA . LYS A 1 93 ? -3.990 -70.495 45.696 1.00 46.60 289 LYS A CA 1
ATOM 676 C C . LYS A 1 93 ? -3.795 -69.513 46.821 1.00 51.82 289 LYS A C 1
ATOM 677 O O . LYS A 1 93 ? -2.703 -69.459 47.399 1.00 53.58 289 LYS A O 1
ATOM 683 N N . THR A 1 94 ? -4.849 -68.740 47.138 1.00 46.08 290 THR A N 1
ATOM 684 C CA . THR A 1 94 ? -4.808 -67.754 48.204 1.00 45.35 290 THR A CA 1
ATOM 685 C C . THR A 1 94 ? -5.348 -68.353 49.517 1.00 50.93 290 THR A C 1
ATOM 686 O O . THR A 1 94 ? -6.018 -69.392 49.481 1.00 51.24 290 THR A O 1
ATOM 690 N N . ASN A 1 95 ? -5.060 -67.674 50.664 1.00 47.19 291 ASN A N 1
ATOM 691 C CA . ASN A 1 95 ? -5.430 -68.036 52.035 1.00 47.23 291 ASN A CA 1
ATOM 692 C C . ASN A 1 95 ? -6.623 -67.188 52.451 1.00 53.17 291 ASN A C 1
ATOM 693 O O . ASN A 1 95 ? -6.501 -65.965 52.573 1.00 54.03 291 ASN A O 1
ATOM 698 N N . LYS A 1 96 ? -7.778 -67.846 52.684 1.00 48.95 292 LYS A N 1
ATOM 699 C CA . LYS A 1 96 ? -9.055 -67.212 53.042 1.00 47.48 292 LYS A CA 1
ATOM 700 C C . LYS A 1 96 ? -8.954 -66.245 54.240 1.00 51.22 292 LYS A C 1
ATOM 701 O O . LYS A 1 96 ? -9.768 -65.329 54.354 1.00 52.13 292 LYS A O 1
ATOM 707 N N . LEU A 1 97 ? -7.956 -66.448 55.125 1.00 46.34 293 LEU A N 1
ATOM 708 C CA . LEU A 1 97 ? -7.709 -65.657 56.337 1.00 44.63 293 LEU A CA 1
ATOM 709 C C . LEU A 1 97 ? -7.202 -64.238 56.047 1.00 51.21 293 LEU A C 1
ATOM 710 O O . LEU A 1 97 ? -7.279 -63.361 56.928 1.00 52.29 293 LEU A O 1
ATOM 715 N N . CYS A 1 98 ? -6.674 -64.020 54.831 1.00 46.59 294 CYS A N 1
ATOM 716 C CA . CYS A 1 98 ? -6.158 -62.726 54.389 1.00 47.40 294 CYS A CA 1
ATOM 717 C C . CYS A 1 98 ? -7.254 -61.775 53.891 1.00 52.97 294 CYS A C 1
ATOM 718 O O . CYS A 1 98 ? -6.938 -60.634 53.532 1.00 54.27 294 CYS A O 1
ATOM 721 N N . TYR A 1 99 ? -8.499 -62.258 53.762 1.00 48.75 295 TYR A N 1
ATOM 722 C CA . TYR A 1 99 ? -9.593 -61.508 53.156 1.00 48.44 295 TYR A CA 1
ATOM 723 C C . TYR A 1 99 ? -10.465 -60.823 54.154 1.00 56.00 295 TYR A C 1
ATOM 724 O O . TYR A 1 99 ? -10.918 -61.475 55.082 1.00 58.09 295 TYR A O 1
ATOM 733 N N . GLU A 1 100 ? -10.782 -59.545 53.928 1.00 52.98 296 GLU A N 1
ATOM 734 C CA . GLU A 1 100 ? -11.743 -58.783 54.728 1.00 53.24 296 GLU A CA 1
ATOM 735 C C . GLU A 1 100 ? -12.810 -58.276 53.748 1.00 60.90 296 GLU A C 1
ATOM 736 O O . GLU A 1 100 ? -12.481 -57.611 52.750 1.00 60.98 296 GLU A O 1
ATOM 742 N N . ASP A 1 101 ? -14.078 -58.659 53.987 1.00 60.51 297 ASP A N 1
ATOM 743 C CA . ASP A 1 101 ? -15.225 -58.322 53.130 1.00 62.94 297 ASP A CA 1
ATOM 744 C C . ASP A 1 101 ? -14.918 -58.672 51.667 1.00 69.69 297 ASP A C 1
ATOM 745 O O . ASP A 1 101 ? -15.181 -57.869 50.765 1.00 70.80 297 ASP A O 1
ATOM 747 N N . ASP A 1 102 ? -14.308 -59.876 51.456 1.00 65.06 298 ASP A N 1
ATOM 748 C CA . ASP A 1 102 ? -13.916 -60.444 50.159 1.00 63.61 298 ASP A CA 1
ATOM 749 C C . ASP A 1 102 ? -12.827 -59.668 49.435 1.00 62.46 298 ASP A C 1
ATOM 750 O O . ASP A 1 102 ? -12.747 -59.756 48.215 1.00 60.28 298 ASP A O 1
ATOM 755 N N . LYS A 1 103 ? -11.960 -58.945 50.173 1.00 58.54 299 LYS A N 1
ATOM 756 C CA . LYS A 1 103 ? -10.856 -58.196 49.568 1.00 57.57 299 LYS A CA 1
ATOM 757 C C . LYS A 1 103 ? -9.491 -58.547 50.200 1.00 59.95 299 LYS A C 1
ATOM 758 O O . LYS A 1 103 ? -9.327 -58.470 51.429 1.00 61.61 299 LYS A O 1
ATOM 760 N N . LEU A 1 104 ? -8.520 -58.946 49.358 1.00 53.21 300 LEU A N 1
ATOM 761 C CA . LEU A 1 104 ? -7.147 -59.269 49.784 1.00 51.39 300 LEU A CA 1
ATOM 762 C C . LEU A 1 104 ? -6.399 -57.982 50.069 1.00 54.08 300 LEU A C 1
ATOM 763 O O . LEU A 1 104 ? -6.641 -56.974 49.425 1.00 53.80 300 LEU A O 1
ATOM 768 N N . TRP A 1 105 ? -5.456 -58.014 50.994 1.00 52.16 301 TRP A N 1
ATOM 769 C CA . TRP A 1 105 ? -4.593 -56.875 51.328 1.00 51.50 301 TRP A CA 1
ATOM 770 C C . TRP A 1 105 ? -5.336 -55.526 51.351 1.00 56.94 301 TRP A C 1
ATOM 771 O O . TRP A 1 105 ? -4.880 -54.503 50.841 1.00 56.52 301 TRP A O 1
ATOM 782 N N . SER A 1 106 ? -6.494 -55.590 51.974 1.00 55.63 302 SER A N 1
ATOM 783 C CA . SER A 1 106 ? -7.561 -54.636 52.163 1.00 56.68 302 SER A CA 1
ATOM 784 C C . SER A 1 106 ? -7.178 -53.238 52.719 1.00 60.37 302 SER A C 1
ATOM 785 O O . SER A 1 106 ? -7.845 -52.258 52.361 1.00 59.96 302 SER A O 1
ATOM 788 N N . ASN A 1 107 ? -6.129 -53.148 53.580 1.00 56.27 303 ASN A N 1
ATOM 789 C CA . ASN A 1 107 ? -5.750 -51.936 54.324 1.00 56.94 303 ASN A CA 1
ATOM 790 C C . ASN A 1 107 ? -4.398 -51.269 54.014 1.00 62.37 303 ASN A C 1
ATOM 791 O O . ASN A 1 107 ? -3.520 -51.906 53.426 1.00 62.11 303 ASN A O 1
ATOM 796 N N . TRP A 1 108 ? -4.221 -50.003 54.546 1.00 58.84 304 TRP A N 1
ATOM 797 C CA . TRP A 1 108 ? -3.057 -49.085 54.506 1.00 58.46 304 TRP A CA 1
ATOM 798 C C . TRP A 1 108 ? -1.973 -49.414 55.587 1.00 67.01 304 TRP A C 1
ATOM 799 O O . TRP A 1 108 ? -1.877 -50.573 55.947 1.00 68.99 304 TRP A O 1
ATOM 810 N N . SER A 1 109 ? -1.221 -48.409 56.161 1.00 66.44 305 SER A N 1
ATOM 811 C CA . SER A 1 109 ? -0.094 -48.580 57.140 1.00 68.53 305 SER A CA 1
ATOM 812 C C . SER A 1 109 ? 0.521 -47.200 57.551 1.00 80.99 305 SER A C 1
ATOM 813 O O . SER A 1 109 ? 0.661 -46.398 56.641 1.00 86.91 305 SER A O 1
ATOM 816 N N . GLN A 1 110 ? 1.029 -46.924 58.777 1.00 77.03 306 GLN A N 1
ATOM 817 C CA . GLN A 1 110 ? 1.555 -45.527 58.979 1.00 79.59 306 GLN A CA 1
ATOM 818 C C . GLN A 1 110 ? 3.113 -45.204 59.169 1.00 85.58 306 GLN A C 1
ATOM 819 O O . GLN A 1 110 ? 3.701 -45.644 60.160 1.00 87.32 306 GLN A O 1
ATOM 825 N N . GLU A 1 111 ? 3.731 -44.349 58.294 1.00 81.16 307 GLU A N 1
ATOM 826 C CA . GLU A 1 111 ? 5.197 -44.019 58.293 1.00 82.06 307 GLU A CA 1
ATOM 827 C C . GLU A 1 111 ? 5.590 -42.527 58.301 1.00 87.88 307 GLU A C 1
ATOM 828 O O . GLU A 1 111 ? 4.907 -41.705 57.699 1.00 87.07 307 GLU A O 1
ATOM 834 N N . MET A 1 112 ? 6.777 -42.207 58.846 1.00 87.00 308 MET A N 1
ATOM 835 C CA . MET A 1 112 ? 7.289 -40.832 58.889 1.00 88.51 308 MET A CA 1
ATOM 836 C C . MET A 1 112 ? 8.652 -40.710 58.239 1.00 94.50 308 MET A C 1
ATOM 837 O O . MET A 1 112 ? 9.583 -41.447 58.587 1.00 95.09 308 MET A O 1
ATOM 839 N N . SER A 1 113 ? 8.758 -39.766 57.287 1.00 91.21 309 SER A N 1
ATOM 840 C CA . SER A 1 113 ? 9.983 -39.437 56.560 1.00 91.79 309 SER A CA 1
ATOM 841 C C . SER A 1 113 ? 10.506 -38.093 57.097 1.00 97.62 309 SER A C 1
ATOM 842 O O . SER A 1 113 ? 9.975 -37.025 56.771 1.00 96.80 309 SER A O 1
ATOM 845 N N . ILE A 1 114 ? 11.489 -38.191 58.020 1.00 96.59 310 ILE A N 1
ATOM 846 C CA . ILE A 1 114 ? 12.192 -37.114 58.727 1.00 117.30 310 ILE A CA 1
ATOM 847 C C . ILE A 1 114 ? 13.516 -37.645 59.303 1.00 139.36 310 ILE A C 1
ATOM 848 O O . ILE A 1 114 ? 13.820 -38.839 59.210 1.00 90.27 310 ILE A O 1
ATOM 850 N N . ALA B 2 1 ? 17.024 -81.112 63.610 1.00 98.68 1 ALA H N 1
ATOM 851 C CA . ALA B 2 1 ? 15.864 -81.072 64.514 1.00 94.31 1 ALA H CA 1
ATOM 852 C C . ALA B 2 1 ? 14.461 -81.143 63.829 1.00 91.94 1 ALA H C 1
ATOM 853 O O . ALA B 2 1 ? 14.277 -80.766 62.651 1.00 88.85 1 ALA H O 1
ATOM 855 N N . GLU B 2 2 ? 13.499 -81.685 64.613 1.00 84.55 2 GLU H N 1
ATOM 856 C CA . GLU B 2 2 ? 12.098 -81.898 64.283 1.00 79.69 2 GLU H CA 1
ATOM 857 C C . GLU B 2 2 ? 11.268 -80.749 64.815 1.00 73.02 2 GLU H C 1
ATOM 858 O O . GLU B 2 2 ? 11.544 -80.207 65.900 1.00 71.79 2 GLU H O 1
ATOM 864 N N . VAL B 2 3 ? 10.201 -80.432 64.087 1.00 62.54 3 VAL H N 1
ATOM 865 C CA . VAL B 2 3 ? 9.249 -79.410 64.508 1.00 57.25 3 VAL H CA 1
ATOM 866 C C . VAL B 2 3 ? 8.707 -79.812 65.876 1.00 59.66 3 VAL H C 1
ATOM 867 O O . VAL B 2 3 ? 8.380 -80.995 66.110 1.00 60.34 3 VAL H O 1
ATOM 871 N N . GLN B 2 4 ? 8.643 -78.830 66.774 1.00 53.16 4 GLN H N 1
ATOM 872 C CA . GLN B 2 4 ? 8.024 -78.964 68.085 1.00 50.56 4 GLN H CA 1
ATOM 873 C C . GLN B 2 4 ? 7.523 -77.639 68.624 1.00 51.98 4 GLN H C 1
ATOM 874 O O . GLN B 2 4 ? 8.184 -76.611 68.471 1.00 50.16 4 GLN H O 1
ATOM 880 N N . LEU B 2 5 ? 6.289 -77.662 69.170 1.00 47.45 5 LEU H N 1
ATOM 881 C CA . LEU B 2 5 ? 5.683 -76.501 69.825 1.00 44.53 5 LEU H CA 1
ATOM 882 C C . LEU B 2 5 ? 5.526 -76.859 71.285 1.00 45.90 5 LEU H C 1
ATOM 883 O O . LEU B 2 5 ? 5.023 -77.945 71.609 1.00 45.59 5 LEU H O 1
ATOM 888 N N . VAL B 2 6 ? 6.084 -76.011 72.156 1.00 40.83 6 VAL H N 1
ATOM 889 C CA . VAL B 2 6 ? 6.102 -76.254 73.596 1.00 40.56 6 VAL H CA 1
ATOM 890 C C . VAL B 2 6 ? 5.370 -75.128 74.309 1.00 47.38 6 VAL H C 1
ATOM 891 O O . VAL B 2 6 ? 5.747 -73.951 74.188 1.00 48.01 6 VAL H O 1
ATOM 895 N N . GLN B 2 7 ? 4.301 -75.503 75.046 1.00 43.66 7 GLN H N 1
ATOM 896 C CA . GLN B 2 7 ? 3.446 -74.552 75.755 1.00 41.38 7 GLN H CA 1
ATOM 897 C C . GLN B 2 7 ? 3.768 -74.415 77.236 1.00 45.72 7 GLN H C 1
ATOM 898 O O . GLN B 2 7 ? 4.372 -75.303 77.847 1.00 46.12 7 GLN H O 1
ATOM 904 N N . SER B 2 8 ? 3.373 -73.264 77.798 1.00 41.60 8 SER H N 1
ATOM 905 C CA . SER B 2 8 ? 3.592 -72.919 79.199 1.00 41.69 8 SER H CA 1
ATOM 906 C C . SER B 2 8 ? 2.739 -73.792 80.135 1.00 46.67 8 SER H C 1
ATOM 907 O O . SER B 2 8 ? 1.771 -74.429 79.689 1.00 46.91 8 SER H O 1
ATOM 910 N N . GLY B 2 9 ? 3.118 -73.820 81.408 1.00 42.25 9 GLY H N 1
ATOM 911 C CA . GLY B 2 9 ? 2.508 -74.669 82.412 1.00 41.65 9 GLY H CA 1
ATOM 912 C C . GLY B 2 9 ? 1.041 -74.466 82.703 1.00 44.61 9 GLY H C 1
ATOM 913 O O . GLY B 2 9 ? 0.443 -73.493 82.251 1.00 44.94 9 GLY H O 1
ATOM 914 N N . ALA B 2 10 ? 0.485 -75.353 83.547 1.00 39.67 10 ALA H N 1
ATOM 915 C CA . ALA B 2 10 ? -0.901 -75.343 83.975 1.00 37.91 10 ALA H CA 1
ATOM 916 C C . ALA B 2 10 ? -1.145 -74.137 84.819 1.00 40.70 10 ALA H C 1
ATOM 917 O O . ALA B 2 10 ? -0.250 -73.742 85.559 1.00 41.00 10 ALA H O 1
ATOM 919 N N . GLU B 2 11 ? -2.328 -73.506 84.662 1.00 36.71 11 GLU H N 1
ATOM 920 C CA . GLU B 2 11 ? -2.715 -72.311 85.416 1.00 36.67 11 GLU H CA 1
ATOM 921 C C . GLU B 2 11 ? -4.061 -72.488 86.094 1.00 42.42 11 GLU H C 1
ATOM 922 O O . GLU B 2 11 ? -4.993 -73.070 85.518 1.00 42.91 11 GLU H O 1
ATOM 928 N N . VAL B 2 12 ? -4.119 -72.041 87.358 1.00 39.69 12 VAL H N 1
ATOM 929 C CA . VAL B 2 12 ? -5.285 -71.999 88.242 1.00 39.46 12 VAL H CA 1
ATOM 930 C C . VAL B 2 12 ? -5.332 -70.556 88.695 1.00 45.86 12 VAL H C 1
ATOM 931 O O . VAL B 2 12 ? -4.484 -70.098 89.479 1.00 46.66 12 VAL H O 1
ATOM 935 N N . LYS B 2 13 ? -6.304 -69.844 88.139 1.00 42.96 13 LYS H N 1
ATOM 936 C CA . LYS B 2 13 ? -6.513 -68.411 88.313 1.00 43.94 13 LYS H CA 1
ATOM 937 C C . LYS B 2 13 ? -7.916 -68.125 88.859 1.00 48.60 13 LYS H C 1
ATOM 938 O O . LYS B 2 13 ? -8.809 -68.950 88.693 1.00 48.92 13 LYS H O 1
ATOM 944 N N . LYS B 2 14 ? -8.104 -66.965 89.507 1.00 45.56 14 LYS H N 1
ATOM 945 C CA . LYS B 2 14 ? -9.385 -66.538 90.070 1.00 46.98 14 LYS H CA 1
ATOM 946 C C . LYS B 2 14 ? -10.127 -65.759 88.955 1.00 53.99 14 LYS H C 1
ATOM 947 O O . LYS B 2 14 ? -9.443 -65.160 88.120 1.00 53.87 14 LYS H O 1
ATOM 953 N N . PRO B 2 15 ? -11.492 -65.676 88.935 1.00 51.68 15 PRO H N 1
ATOM 954 C CA . PRO B 2 15 ? -12.167 -64.879 87.909 1.00 51.08 15 PRO H CA 1
ATOM 955 C C . PRO B 2 15 ? -11.890 -63.399 88.099 1.00 56.89 15 PRO H C 1
ATOM 956 O O . PRO B 2 15 ? -11.984 -62.918 89.210 1.00 59.15 15 PRO H O 1
ATOM 960 N N . GLY B 2 16 ? -11.539 -62.704 87.028 1.00 53.99 16 GLY H N 1
ATOM 961 C CA . GLY B 2 16 ? -11.245 -61.274 87.078 1.00 56.57 16 GLY H CA 1
ATOM 962 C C . GLY B 2 16 ? -9.778 -60.965 86.891 1.00 60.28 16 GLY H C 1
ATOM 963 O O . GLY B 2 16 ? -9.402 -59.806 86.632 1.00 60.82 16 GLY H O 1
ATOM 964 N N . GLU B 2 17 ? -8.948 -62.030 87.011 1.00 54.87 17 GLU H N 1
ATOM 965 C CA . GLU B 2 17 ? -7.504 -61.979 86.832 1.00 53.71 17 GLU H CA 1
ATOM 966 C C . GLU B 2 17 ? -7.113 -62.102 85.352 1.00 58.58 17 GLU H C 1
ATOM 967 O O . GLU B 2 17 ? -7.840 -62.696 84.557 1.00 57.95 17 GLU H O 1
ATOM 973 N N . SER B 2 18 ? -5.951 -61.527 84.995 1.00 55.87 18 SER H N 1
ATOM 974 C CA . SER B 2 18 ? -5.337 -61.573 83.669 1.00 53.32 18 SER H CA 1
ATOM 975 C C . SER B 2 18 ? -4.549 -62.873 83.560 1.00 53.57 18 SER H C 1
ATOM 976 O O . SER B 2 18 ? -4.206 -63.466 84.576 1.00 55.72 18 SER H O 1
ATOM 979 N N . LEU B 2 19 ? -4.240 -63.299 82.347 1.00 44.68 19 LEU H N 1
ATOM 980 C CA . LEU B 2 19 ? -3.506 -64.524 82.076 1.00 40.54 19 LEU H CA 1
ATOM 981 C C . LEU B 2 19 ? -2.932 -64.419 80.685 1.00 45.67 19 LEU H C 1
ATOM 982 O O . LEU B 2 19 ? -3.616 -63.943 79.776 1.00 45.23 19 LEU H O 1
ATOM 987 N N . LYS B 2 20 ? -1.695 -64.933 80.515 1.00 42.65 20 LYS H N 1
ATOM 988 C CA . LYS B 2 20 ? -0.971 -65.002 79.255 1.00 41.61 20 LYS H CA 1
ATOM 989 C C . LYS B 2 20 ? -0.274 -66.356 79.200 1.00 48.88 20 LYS H C 1
ATOM 990 O O . LYS B 2 20 ? 0.533 -66.647 80.091 1.00 51.65 20 LYS H O 1
ATOM 996 N N . ILE B 2 21 ? -0.644 -67.204 78.208 1.00 43.06 21 ILE H N 1
ATOM 997 C CA . ILE B 2 21 ? -0.059 -68.517 77.903 1.00 42.29 21 ILE H CA 1
ATOM 998 C C . ILE B 2 21 ? 0.953 -68.240 76.784 1.00 47.47 21 ILE H C 1
ATOM 999 O O . ILE B 2 21 ? 0.677 -67.411 75.912 1.00 48.30 21 ILE H O 1
ATOM 1004 N N . SER B 2 22 ? 2.063 -68.996 76.744 1.00 43.29 22 SER H N 1
ATOM 1005 C CA . SER B 2 22 ? 3.040 -68.885 75.675 1.00 43.51 22 SER H CA 1
ATOM 1006 C C . SER B 2 22 ? 3.102 -70.205 74.934 1.00 49.93 22 SER H C 1
ATOM 1007 O O . SER B 2 22 ? 2.636 -71.235 75.460 1.00 51.14 22 SER H O 1
ATOM 1010 N N . CYS B 2 23 ? 3.640 -70.149 73.690 1.00 46.06 23 CYS H N 1
ATOM 1011 C CA . CYS B 2 23 ? 3.835 -71.223 72.742 1.00 45.79 23 CYS H CA 1
ATOM 1012 C C . CYS B 2 23 ? 5.174 -70.959 72.031 1.00 50.29 23 CYS H C 1
ATOM 1013 O O . CYS B 2 23 ? 5.306 -69.957 71.324 1.00 49.13 23 CYS H O 1
ATOM 1016 N N . LYS B 2 24 ? 6.184 -71.817 72.281 1.00 47.46 24 LYS H N 1
ATOM 1017 C CA . LYS B 2 24 ? 7.514 -71.656 71.701 1.00 48.81 24 LYS H CA 1
ATOM 1018 C C . LYS B 2 24 ? 7.790 -72.757 70.720 1.00 56.05 24 LYS H C 1
ATOM 1019 O O . LYS B 2 24 ? 7.901 -73.932 71.111 1.00 57.07 24 LYS H O 1
ATOM 1025 N N . GLY B 2 25 ? 7.901 -72.349 69.451 1.00 52.58 25 GLY H N 1
ATOM 1026 C CA . GLY B 2 25 ? 8.164 -73.219 68.318 1.00 52.41 25 GLY H CA 1
ATOM 1027 C C . GLY B 2 25 ? 9.636 -73.328 68.011 1.00 58.43 25 GLY H C 1
ATOM 1028 O O . GLY B 2 25 ? 10.378 -72.357 68.145 1.00 61.09 25 GLY H O 1
ATOM 1029 N N . SER B 2 26 ? 10.062 -74.510 67.610 1.00 53.91 26 SER H N 1
ATOM 1030 C CA . SER B 2 26 ? 11.446 -74.796 67.268 1.00 56.66 26 SER H CA 1
ATOM 1031 C C . SER B 2 26 ? 11.484 -75.816 66.127 1.00 62.36 26 SER H C 1
ATOM 1032 O O . SER B 2 26 ? 10.495 -76.518 65.900 1.00 60.85 26 SER H O 1
ATOM 1035 N N . GLY B 2 27 ? 12.602 -75.874 65.410 1.00 61.24 27 GLY H N 1
ATOM 1036 C CA . GLY B 2 27 ? 12.773 -76.832 64.326 1.00 62.69 27 GLY H CA 1
ATOM 1037 C C . GLY B 2 27 ? 12.202 -76.395 62.997 1.00 66.64 27 GLY H C 1
ATOM 1038 O O . GLY B 2 27 ? 12.134 -77.193 62.057 1.00 69.08 27 GLY H O 1
ATOM 1039 N N . TYR B 2 28 ? 11.803 -75.126 62.897 1.00 59.32 28 TYR H N 1
ATOM 1040 C CA . TYR B 2 28 ? 11.298 -74.566 61.650 1.00 56.46 28 TYR H CA 1
ATOM 1041 C C . TYR B 2 28 ? 11.429 -73.031 61.629 1.00 59.53 28 TYR H C 1
ATOM 1042 O O . TYR B 2 28 ? 11.732 -72.416 62.664 1.00 59.77 28 TYR H O 1
ATOM 1051 N N . SER B 2 29 ? 11.196 -72.413 60.459 1.00 54.32 29 SER H N 1
ATOM 1052 C CA . SER B 2 29 ? 11.239 -70.961 60.358 1.00 53.96 29 SER H CA 1
ATOM 1053 C C . SER B 2 29 ? 9.964 -70.379 61.019 1.00 54.21 29 SER H C 1
ATOM 1054 O O . SER B 2 29 ? 8.874 -70.436 60.446 1.00 51.58 29 SER H O 1
ATOM 1057 N N . PHE B 2 30 ? 10.109 -69.870 62.247 1.00 49.58 30 PHE H N 1
ATOM 1058 C CA . PHE B 2 30 ? 8.980 -69.382 63.030 1.00 47.28 30 PHE H CA 1
ATOM 1059 C C . PHE B 2 30 ? 8.029 -68.427 62.310 1.00 52.21 30 PHE H C 1
ATOM 1060 O O . PHE B 2 30 ? 6.800 -68.516 62.487 1.00 49.90 30 PHE H O 1
ATOM 1068 N N . THR B 2 31 ? 8.621 -67.534 61.508 1.00 51.03 31 THR H N 1
ATOM 1069 C CA . THR B 2 31 ? 7.972 -66.485 60.730 1.00 51.36 31 THR H CA 1
ATOM 1070 C C . THR B 2 31 ? 7.402 -66.976 59.406 1.00 57.94 31 THR H C 1
ATOM 1071 O O . THR B 2 31 ? 6.652 -66.239 58.786 1.00 58.94 31 THR H O 1
ATOM 1075 N N . SER B 2 32 ? 7.785 -68.174 58.938 1.00 54.89 32 SER H N 1
ATOM 1076 C CA . SER B 2 32 ? 7.288 -68.742 57.681 1.00 53.59 32 SER H CA 1
ATOM 1077 C C . SER B 2 32 ? 5.841 -69.315 57.711 1.00 54.33 32 SER H C 1
ATOM 1078 O O . SER B 2 32 ? 5.188 -69.385 56.657 1.00 53.73 32 SER H O 1
ATOM 1081 N N . TYR B 2 33 ? 5.341 -69.663 58.931 1.00 46.35 33 TYR H N 1
ATOM 1082 C CA . TYR B 2 33 ? 4.041 -70.259 59.191 1.00 43.03 33 TYR H CA 1
ATOM 1083 C C . TYR B 2 33 ? 3.250 -69.445 60.198 1.00 48.74 33 TYR H C 1
ATOM 1084 O O . TYR B 2 33 ? 3.838 -68.685 60.959 1.00 50.90 33 TYR H O 1
ATOM 1093 N N . TRP B 2 34 ? 1.924 -69.652 60.244 1.00 43.51 34 TRP H N 1
ATOM 1094 C CA . TRP B 2 34 ? 1.049 -69.003 61.196 1.00 43.05 34 TRP H CA 1
ATOM 1095 C C . TRP B 2 34 ? 0.946 -69.890 62.418 1.00 48.44 34 TRP H C 1
ATOM 1096 O O . TRP B 2 34 ? 1.110 -71.115 62.305 1.00 48.25 34 TRP H O 1
ATOM 1107 N N . ILE B 2 35 ? 0.561 -69.285 63.573 1.00 44.82 35 ILE H N 1
ATOM 1108 C CA . ILE B 2 35 ? 0.310 -70.000 64.830 1.00 43.05 35 ILE H CA 1
ATOM 1109 C C . ILE B 2 35 ? -1.145 -69.770 65.163 1.00 47.38 35 ILE H C 1
ATOM 1110 O O . ILE B 2 35 ? -1.619 -68.616 65.182 1.00 48.13 35 ILE H O 1
ATOM 1115 N N . GLY B 2 36 ? -1.838 -70.864 65.412 1.00 42.35 36 GLY H N 1
ATOM 1116 C CA . GLY B 2 36 ? -3.238 -70.809 65.784 1.00 42.29 36 GLY H CA 1
ATOM 1117 C C . GLY B 2 36 ? -3.423 -71.188 67.236 1.00 48.22 36 GLY H C 1
ATOM 1118 O O . GLY B 2 36 ? -2.560 -71.837 67.835 1.00 47.79 36 GLY H O 1
ATOM 1119 N N . TRP B 2 37 ? -4.562 -70.801 67.801 1.00 44.73 37 TRP H N 1
ATOM 1120 C CA . TRP B 2 37 ? -4.927 -71.147 69.163 1.00 44.33 37 TRP H CA 1
ATOM 1121 C C . TRP B 2 37 ? -6.276 -71.841 69.100 1.00 50.10 37 TRP H C 1
ATOM 1122 O O . TRP B 2 37 ? -7.165 -71.381 68.384 1.00 51.96 37 TRP H O 1
ATOM 1133 N N . VAL B 2 38 ? -6.380 -73.018 69.714 1.00 45.98 38 VAL H N 1
ATOM 1134 C CA . VAL B 2 38 ? -7.584 -73.867 69.720 1.00 44.54 38 VAL H CA 1
ATOM 1135 C C . VAL B 2 38 ? -7.962 -74.065 71.181 1.00 48.67 38 VAL H C 1
ATOM 1136 O O . VAL B 2 38 ? -7.081 -74.302 72.012 1.00 50.16 38 VAL H O 1
ATOM 1140 N N . ARG B 2 39 ? -9.254 -73.988 71.494 1.00 43.03 39 ARG H N 1
ATOM 1141 C CA . ARG B 2 39 ? -9.745 -74.193 72.855 1.00 42.11 39 ARG H CA 1
ATOM 1142 C C . ARG B 2 39 ? -10.524 -75.513 72.943 1.00 48.86 39 ARG H C 1
ATOM 1143 O O . ARG B 2 39 ? -11.306 -75.833 72.052 1.00 52.36 39 ARG H O 1
ATOM 1151 N N . GLN B 2 40 ? -10.344 -76.257 74.011 1.00 44.72 40 GLN H N 1
ATOM 1152 C CA . GLN B 2 40 ? -11.091 -77.490 74.233 1.00 46.02 40 GLN H CA 1
ATOM 1153 C C . GLN B 2 40 ? -11.548 -77.522 75.715 1.00 53.52 40 GLN H C 1
ATOM 1154 O O . GLN B 2 40 ? -10.763 -77.710 76.649 1.00 51.70 40 GLN H O 1
ATOM 1160 N N . MET B 2 41 ? -12.833 -77.233 75.901 1.00 52.69 41 MET H N 1
ATOM 1161 C CA . MET B 2 41 ? -13.501 -77.136 77.194 1.00 51.88 41 MET H CA 1
ATOM 1162 C C . MET B 2 41 ? -13.702 -78.506 77.748 1.00 55.36 41 MET H C 1
ATOM 1163 O O . MET B 2 41 ? -13.722 -79.461 76.983 1.00 56.33 41 MET H O 1
ATOM 1168 N N . PRO B 2 42 ? -13.879 -78.673 79.063 1.00 52.11 42 PRO H N 1
ATOM 1169 C CA . PRO B 2 42 ? -14.018 -80.029 79.580 1.00 52.83 42 PRO H CA 1
ATOM 1170 C C . PRO B 2 42 ? -15.114 -80.854 78.925 1.00 56.86 42 PRO H C 1
ATOM 1171 O O . PRO B 2 42 ? -16.284 -80.440 78.891 1.00 57.05 42 PRO H O 1
ATOM 1175 N N . GLY B 2 43 ? -14.664 -81.974 78.344 1.00 52.60 43 GLY H N 1
ATOM 1176 C CA . GLY B 2 43 ? -15.466 -83.007 77.696 1.00 54.38 43 GLY H CA 1
ATOM 1177 C C . GLY B 2 43 ? -16.113 -82.591 76.392 1.00 59.56 43 GLY H C 1
ATOM 1178 O O . GLY B 2 43 ? -17.069 -83.246 75.934 1.00 63.30 43 GLY H O 1
ATOM 1179 N N . LYS B 2 44 ? -15.596 -81.504 75.775 1.00 50.10 44 LYS H N 1
ATOM 1180 C CA . LYS B 2 44 ? -16.189 -80.972 74.563 1.00 48.59 44 LYS H CA 1
ATOM 1181 C C . LYS B 2 44 ? -15.207 -81.038 73.373 1.00 51.45 44 LYS H C 1
ATOM 1182 O O . LYS B 2 44 ? -14.061 -81.489 73.548 1.00 51.35 44 LYS H O 1
ATOM 1188 N N . GLY B 2 45 ? -15.682 -80.631 72.187 1.00 45.30 45 GLY H N 1
ATOM 1189 C CA . GLY B 2 45 ? -14.892 -80.624 70.976 1.00 43.52 45 GLY H CA 1
ATOM 1190 C C . GLY B 2 45 ? -13.951 -79.432 70.889 1.00 48.02 45 GLY H C 1
ATOM 1191 O O . GLY B 2 45 ? -13.813 -78.643 71.841 1.00 47.31 45 GLY H O 1
ATOM 1192 N N . LEU B 2 46 ? -13.330 -79.273 69.690 1.00 44.09 46 LEU H N 1
ATOM 1193 C CA . LEU B 2 46 ? -12.355 -78.239 69.385 1.00 40.30 46 LEU H CA 1
ATOM 1194 C C . LEU B 2 46 ? -13.028 -76.977 68.800 1.00 45.83 46 LEU H C 1
ATOM 1195 O O . LEU B 2 46 ? -14.005 -77.078 68.016 1.00 44.62 46 LEU H O 1
ATOM 1200 N N . GLU B 2 47 ? -12.483 -75.791 69.220 1.00 40.48 47 GLU H N 1
ATOM 1201 C CA . GLU B 2 47 ? -12.944 -74.458 68.860 1.00 40.25 47 GLU H CA 1
ATOM 1202 C C . GLU B 2 47 ? -11.776 -73.634 68.348 1.00 47.39 47 GLU H C 1
ATOM 1203 O O . GLU B 2 47 ? -10.830 -73.390 69.109 1.00 48.25 47 GLU H O 1
ATOM 1209 N N . TRP B 2 48 ? -11.835 -73.188 67.069 1.00 45.47 48 TRP H N 1
ATOM 1210 C CA . TRP B 2 48 ? -10.776 -72.389 66.441 1.00 44.72 48 TRP H CA 1
ATOM 1211 C C . TRP B 2 48 ? -10.879 -70.993 67.041 1.00 45.67 48 TRP H C 1
ATOM 1212 O O . TRP B 2 48 ? -11.907 -70.321 66.925 1.00 43.28 48 TRP H O 1
ATOM 1223 N N . MET B 2 49 ? -9.847 -70.604 67.779 1.00 43.01 49 MET H N 1
ATOM 1224 C CA . MET B 2 49 ? -9.849 -69.317 68.483 1.00 42.82 49 MET H CA 1
ATOM 1225 C C . MET B 2 49 ? -9.480 -68.111 67.610 1.00 44.79 49 MET H C 1
ATOM 1226 O O . MET B 2 49 ? -10.304 -67.222 67.396 1.00 43.71 49 MET H O 1
ATOM 1231 N N . GLY B 2 50 ? -8.246 -68.124 67.131 1.00 40.73 50 GLY H N 1
ATOM 1232 C CA . GLY B 2 50 ? -7.626 -67.114 66.283 1.00 40.17 50 GLY H CA 1
ATOM 1233 C C . GLY B 2 50 ? -6.251 -67.585 65.825 1.00 41.33 50 GLY H C 1
ATOM 1234 O O . GLY B 2 50 ? -5.791 -68.660 66.230 1.00 39.05 50 GLY H O 1
ATOM 1235 N N . VAL B 2 51 ? -5.596 -66.797 64.962 1.00 39.39 51 VAL H N 1
ATOM 1236 C CA . VAL B 2 51 ? -4.305 -67.112 64.318 1.00 39.21 51 VAL H CA 1
ATOM 1237 C C . VAL B 2 51 ? -3.431 -65.877 64.170 1.00 45.29 51 VAL H C 1
ATOM 1238 O O . VAL B 2 51 ? -3.935 -64.746 64.030 1.00 45.01 51 VAL H O 1
ATOM 1242 N N . ILE B 2 52 ? -2.118 -66.112 64.067 1.00 41.52 52 ILE H N 1
ATOM 1243 C CA . ILE B 2 52 ? -1.169 -65.023 63.849 1.00 40.98 52 ILE H CA 1
ATOM 1244 C C . ILE B 2 52 ? -0.113 -65.426 62.852 1.00 43.87 52 ILE H C 1
ATOM 1245 O O . ILE B 2 52 ? 0.314 -66.582 62.846 1.00 43.42 52 ILE H O 1
ATOM 1250 N N . TYR B 2 53 ? 0.317 -64.484 62.020 1.00 40.17 53 TYR H N 1
ATOM 1251 C CA . TYR B 2 53 ? 1.431 -64.765 61.138 1.00 40.51 53 TYR H CA 1
ATOM 1252 C C . TYR B 2 53 ? 2.613 -64.032 61.786 1.00 46.46 53 TYR H C 1
ATOM 1253 O O . TYR B 2 53 ? 2.685 -62.808 61.724 1.00 46.68 53 TYR H O 1
ATOM 1262 N N . PRO B 2 54 ? 3.478 -64.775 62.517 1.00 43.75 54 PRO H N 1
ATOM 1263 C CA . PRO B 2 54 ? 4.610 -64.146 63.222 1.00 45.56 54 PRO H CA 1
ATOM 1264 C C . PRO B 2 54 ? 5.484 -63.204 62.410 1.00 54.18 54 PRO H C 1
ATOM 1265 O O . PRO B 2 54 ? 6.183 -62.386 62.995 1.00 56.79 54 PRO H O 1
ATOM 1269 N N . GLY B 2 55 ? 5.469 -63.352 61.088 1.00 50.62 55 GLY H N 1
ATOM 1270 C CA . GLY B 2 55 ? 6.284 -62.541 60.203 1.00 52.55 55 GLY H CA 1
ATOM 1271 C C . GLY B 2 55 ? 6.017 -61.060 60.310 1.00 57.69 55 GLY H C 1
ATOM 1272 O O . GLY B 2 55 ? 6.959 -60.265 60.367 1.00 61.11 55 GLY H O 1
ATOM 1273 N N . ASP B 2 56 ? 4.724 -60.694 60.335 1.00 51.99 56 ASP H N 1
ATOM 1274 C CA . ASP B 2 56 ? 4.242 -59.319 60.364 1.00 52.58 56 ASP H CA 1
ATOM 1275 C C . ASP B 2 56 ? 3.117 -59.124 61.382 1.00 54.58 56 ASP H C 1
ATOM 1276 O O . ASP B 2 56 ? 2.433 -58.115 61.344 1.00 53.78 56 ASP H O 1
ATOM 1281 N N . SER B 2 57 ? 2.960 -60.088 62.312 1.00 52.50 57 SER H N 1
ATOM 1282 C CA . SER B 2 57 ? 1.946 -60.141 63.393 1.00 51.09 57 SER H CA 1
ATOM 1283 C C . SER B 2 57 ? 0.509 -59.843 62.891 1.00 52.53 57 SER H C 1
ATOM 1284 O O . SER B 2 57 ? -0.226 -59.054 63.486 1.00 52.34 57 SER H O 1
ATOM 1287 N N . TYR B 2 58 ? 0.156 -60.433 61.735 1.00 47.21 58 TYR H N 1
ATOM 1288 C CA . TYR B 2 58 ? -1.149 -60.236 61.117 1.00 46.59 58 TYR H CA 1
ATOM 1289 C C . TYR B 2 58 ? -2.007 -61.215 61.841 1.00 52.77 58 TYR H C 1
ATOM 1290 O O . TYR B 2 58 ? -1.758 -62.416 61.762 1.00 53.12 58 TYR H O 1
ATOM 1299 N N . THR B 2 59 ? -2.923 -60.698 62.659 1.00 50.13 59 THR H N 1
ATOM 1300 C CA . THR B 2 59 ? -3.785 -61.505 63.498 1.00 48.16 59 THR H CA 1
ATOM 1301 C C . THR B 2 59 ? -5.225 -61.473 63.034 1.00 51.38 59 THR H C 1
ATOM 1302 O O . THR B 2 59 ? -5.739 -60.421 62.657 1.00 51.79 59 THR H O 1
ATOM 1306 N N . ARG B 2 60 ? -5.866 -62.648 63.069 1.00 46.84 60 ARG H N 1
ATOM 1307 C CA . ARG B 2 60 ? -7.283 -62.826 62.788 1.00 46.17 60 ARG H CA 1
ATOM 1308 C C . ARG B 2 60 ? -7.917 -63.622 63.929 1.00 47.41 60 ARG H C 1
ATOM 1309 O O . ARG B 2 60 ? -7.252 -64.493 64.498 1.00 45.32 60 ARG H O 1
ATOM 1317 N N . TYR B 2 61 ? -9.188 -63.320 64.262 1.00 43.43 61 TYR H N 1
ATOM 1318 C CA . TYR B 2 61 ? -9.933 -63.994 65.330 1.00 42.64 61 TYR H CA 1
ATOM 1319 C C . TYR B 2 61 ? -11.284 -64.505 64.845 1.00 50.07 61 TYR H C 1
ATOM 1320 O O . TYR B 2 61 ? -11.939 -63.841 64.046 1.00 51.78 61 TYR H O 1
ATOM 1329 N N . SER B 2 62 ? -11.745 -65.627 65.404 1.00 48.90 62 SER H N 1
ATOM 1330 C CA . SER B 2 62 ? -13.081 -66.168 65.152 1.00 51.50 62 SER H CA 1
ATOM 1331 C C . SER B 2 62 ? -14.075 -65.168 65.804 1.00 60.70 62 SER H C 1
ATOM 1332 O O . SER B 2 62 ? -13.736 -64.571 66.835 1.00 61.54 62 SER H O 1
ATOM 1335 N N . PRO B 2 63 ? -15.272 -64.941 65.214 1.00 60.02 63 PRO H N 1
ATOM 1336 C CA . PRO B 2 63 ? -16.228 -63.973 65.807 1.00 62.13 63 PRO H CA 1
ATOM 1337 C C . PRO B 2 63 ? -16.593 -64.219 67.257 1.00 68.11 63 PRO H C 1
ATOM 1338 O O . PRO B 2 63 ? -16.866 -63.262 67.979 1.00 71.40 63 PRO H O 1
ATOM 1342 N N . SER B 2 64 ? -16.575 -65.493 67.692 1.00 62.44 64 SER H N 1
ATOM 1343 C CA . SER B 2 64 ? -16.895 -65.905 69.061 1.00 61.24 64 SER H CA 1
ATOM 1344 C C . SER B 2 64 ? -15.791 -65.489 70.022 1.00 63.34 64 SER H C 1
ATOM 1345 O O . SER B 2 64 ? -16.026 -65.380 71.231 1.00 63.94 64 SER H O 1
ATOM 1348 N N . PHE B 2 65 ? -14.571 -65.291 69.488 1.00 57.12 65 PHE H N 1
ATOM 1349 C CA . PHE B 2 65 ? -13.392 -64.985 70.289 1.00 54.57 65 PHE H CA 1
ATOM 1350 C C . PHE B 2 65 ? -12.864 -63.583 70.181 1.00 58.85 65 PHE H C 1
ATOM 1351 O O . PHE B 2 65 ? -11.985 -63.210 70.966 1.00 58.47 65 PHE H O 1
ATOM 1359 N N . GLN B 2 66 ? -13.407 -62.792 69.249 1.00 55.97 66 GLN H N 1
ATOM 1360 C CA . GLN B 2 66 ? -12.953 -61.427 69.070 1.00 57.34 66 GLN H CA 1
ATOM 1361 C C . GLN B 2 66 ? -13.308 -60.564 70.273 1.00 61.83 66 GLN H C 1
ATOM 1362 O O . GLN B 2 66 ? -14.416 -60.670 70.810 1.00 62.74 66 GLN H O 1
ATOM 1368 N N . GLY B 2 67 ? -12.334 -59.772 70.723 1.00 57.85 67 GLY H N 1
ATOM 1369 C CA . GLY B 2 67 ? -12.502 -58.854 71.847 1.00 59.33 67 GLY H CA 1
ATOM 1370 C C . GLY B 2 67 ? -12.547 -59.530 73.196 1.00 62.19 67 GLY H C 1
ATOM 1371 O O . GLY B 2 67 ? -12.655 -58.872 74.226 1.00 63.01 67 GLY H O 1
ATOM 1372 N N . GLN B 2 68 ? -12.460 -60.845 73.193 1.00 57.31 68 GLN H N 1
ATOM 1373 C CA . GLN B 2 68 ? -12.430 -61.643 74.400 1.00 56.45 68 GLN H CA 1
ATOM 1374 C C . GLN B 2 68 ? -10.971 -61.987 74.743 1.00 56.16 68 GLN H C 1
ATOM 1375 O O . GLN B 2 68 ? -10.631 -62.124 75.913 1.00 58.70 68 GLN H O 1
ATOM 1381 N N . VAL B 2 69 ? -10.112 -62.101 73.742 1.00 47.71 69 VAL H N 1
ATOM 1382 C CA . VAL B 2 69 ? -8.742 -62.538 73.965 1.00 45.21 69 VAL H CA 1
ATOM 1383 C C . VAL B 2 69 ? -7.724 -61.859 73.010 1.00 48.09 69 VAL H C 1
ATOM 1384 O O . VAL B 2 69 ? -8.133 -61.319 71.982 1.00 49.40 69 VAL H O 1
ATOM 1388 N N . THR B 2 70 ? -6.413 -61.886 73.329 1.00 42.99 70 THR H N 1
ATOM 1389 C CA . THR B 2 70 ? -5.415 -61.241 72.456 1.00 43.24 70 THR H CA 1
ATOM 1390 C C . THR B 2 70 ? -4.314 -62.159 71.994 1.00 48.18 70 THR H C 1
ATOM 1391 O O . THR B 2 70 ? -3.605 -62.715 72.824 1.00 49.53 70 THR H O 1
ATOM 1395 N N . ILE B 2 71 ? -4.118 -62.266 70.665 1.00 43.91 71 ILE H N 1
ATOM 1396 C CA . ILE B 2 71 ? -3.053 -63.108 70.123 1.00 42.60 71 ILE H CA 1
ATOM 1397 C C . ILE B 2 71 ? -1.879 -62.229 69.724 1.00 49.19 71 ILE H C 1
ATOM 1398 O O . ILE B 2 71 ? -2.081 -61.216 69.077 1.00 53.84 71 ILE H O 1
ATOM 1403 N N . SER B 2 72 ? -0.678 -62.554 70.180 1.00 44.16 72 SER H N 1
ATOM 1404 C CA . SER B 2 72 ? 0.506 -61.743 69.924 1.00 45.62 72 SER H CA 1
ATOM 1405 C C . SER B 2 72 ? 1.697 -62.659 69.696 1.00 48.19 72 SER H C 1
ATOM 1406 O O . SER B 2 72 ? 1.575 -63.872 69.897 1.00 46.68 72 SER H O 1
ATOM 1409 N N . ALA B 2 73 ? 2.844 -62.096 69.253 1.00 44.39 73 ALA H N 1
ATOM 1410 C CA . ALA B 2 73 ? 4.022 -62.884 68.957 1.00 44.04 73 ALA H CA 1
ATOM 1411 C C . ALA B 2 73 ? 5.317 -62.125 69.173 1.00 54.33 73 ALA H C 1
ATOM 1412 O O . ALA B 2 73 ? 5.361 -60.892 69.018 1.00 57.79 73 ALA H O 1
ATOM 1414 N N . ASP B 2 74 ? 6.379 -62.878 69.548 1.00 50.82 74 ASP H N 1
ATOM 1415 C CA . ASP B 2 74 ? 7.721 -62.366 69.703 1.00 53.08 74 ASP H CA 1
ATOM 1416 C C . ASP B 2 74 ? 8.672 -63.140 68.782 1.00 58.10 74 ASP H C 1
ATOM 1417 O O . ASP B 2 74 ? 9.251 -64.151 69.213 1.00 57.10 74 ASP H O 1
ATOM 1422 N N . LYS B 2 75 ? 8.798 -62.669 67.494 1.00 55.34 75 LYS H N 1
ATOM 1423 C CA . LYS B 2 75 ? 9.701 -63.203 66.460 1.00 56.66 75 LYS H CA 1
ATOM 1424 C C . LYS B 2 75 ? 11.019 -63.681 67.146 1.00 63.75 75 LYS H C 1
ATOM 1425 O O . LYS B 2 75 ? 11.351 -64.870 67.098 1.00 64.57 75 LYS H O 1
ATOM 1431 N N . SER B 2 76 ? 11.743 -62.732 67.788 1.00 60.33 76 SER H N 1
ATOM 1432 C CA . SER B 2 76 ? 13.043 -62.918 68.421 1.00 63.78 76 SER H CA 1
ATOM 1433 C C . SER B 2 76 ? 13.216 -64.138 69.373 1.00 68.46 76 SER H C 1
ATOM 1434 O O . SER B 2 76 ? 14.342 -64.620 69.549 1.00 71.37 76 SER H O 1
ATOM 1437 N N . ILE B 2 77 ? 12.126 -64.615 70.009 1.00 59.59 77 ILE H N 1
ATOM 1438 C CA . ILE B 2 77 ? 12.227 -65.768 70.912 1.00 56.78 77 ILE H CA 1
ATOM 1439 C C . ILE B 2 77 ? 11.323 -66.895 70.453 1.00 54.61 77 ILE H C 1
ATOM 1440 O O . ILE B 2 77 ? 10.942 -67.764 71.243 1.00 52.45 77 ILE H O 1
ATOM 1445 N N . SER B 2 78 ? 11.004 -66.891 69.158 1.00 48.33 78 SER H N 1
ATOM 1446 C CA . SER B 2 78 ? 10.141 -67.873 68.520 1.00 45.01 78 SER H CA 1
ATOM 1447 C C . SER B 2 78 ? 8.908 -68.197 69.362 1.00 48.91 78 SER H C 1
ATOM 1448 O O . SER B 2 78 ? 8.545 -69.365 69.498 1.00 49.09 78 SER H O 1
ATOM 1451 N N . THR B 2 79 ? 8.273 -67.154 69.931 1.00 45.44 79 THR H N 1
ATOM 1452 C CA . THR B 2 79 ? 7.117 -67.315 70.801 1.00 44.65 79 THR H CA 1
ATOM 1453 C C . THR B 2 79 ? 5.809 -66.621 70.374 1.00 50.43 79 THR H C 1
ATOM 1454 O O . THR B 2 79 ? 5.806 -65.468 69.927 1.00 49.47 79 THR H O 1
ATOM 1458 N N . ALA B 2 80 ? 4.689 -67.341 70.600 1.00 47.27 80 ALA H N 1
ATOM 1459 C CA . ALA B 2 80 ? 3.323 -66.901 70.330 1.00 45.46 80 ALA H CA 1
ATOM 1460 C C . ALA B 2 80 ? 2.565 -66.901 71.648 1.00 50.05 80 ALA H C 1
ATOM 1461 O O . ALA B 2 80 ? 2.784 -67.783 72.484 1.00 50.22 80 ALA H O 1
ATOM 1463 N N . TYR B 2 81 ? 1.688 -65.907 71.840 1.00 46.01 81 TYR H N 1
ATOM 1464 C CA . TYR B 2 81 ? 0.935 -65.744 73.078 1.00 44.62 81 TYR H CA 1
ATOM 1465 C C . TYR B 2 81 ? -0.541 -65.599 72.861 1.00 47.79 81 TYR H C 1
ATOM 1466 O O . TYR B 2 81 ? -0.960 -65.077 71.836 1.00 49.66 81 TYR H O 1
ATOM 1475 N N . LEU B 2 82 ? -1.326 -66.000 73.870 1.00 41.67 82 LEU H N 1
ATOM 1476 C CA . LEU B 2 82 ? -2.781 -65.888 73.968 1.00 39.55 82 LEU H CA 1
ATOM 1477 C C . LEU B 2 82 ? -3.041 -65.233 75.306 1.00 46.54 82 LEU H C 1
ATOM 1478 O O . LEU B 2 82 ? -2.483 -65.674 76.322 1.00 49.13 82 LEU H O 1
ATOM 1483 N N . GLN B 2 83 ? -3.868 -64.187 75.347 1.00 42.12 83 GLN H N 1
ATOM 1484 C CA . GLN B 2 83 ? -4.078 -63.561 76.642 1.00 42.04 83 GLN H CA 1
ATOM 1485 C C . GLN B 2 83 ? -5.428 -62.990 76.868 1.00 47.14 83 GLN H C 1
ATOM 1486 O O . GLN B 2 83 ? -6.051 -62.497 75.925 1.00 46.56 83 GLN H O 1
ATOM 1492 N N . TRP B 2 84 ? -5.876 -63.051 78.140 1.00 44.39 84 TRP H N 1
ATOM 1493 C CA . TRP B 2 84 ? -7.134 -62.491 78.619 1.00 45.39 84 TRP H CA 1
ATOM 1494 C C . TRP B 2 84 ? -6.795 -61.370 79.550 1.00 53.90 84 TRP H C 1
ATOM 1495 O O . TRP B 2 84 ? -5.790 -61.460 80.257 1.00 54.17 84 TRP H O 1
ATOM 1506 N N . SER B 2 85 ? -7.622 -60.315 79.569 1.00 53.31 85 SER H N 1
ATOM 1507 C CA . SER B 2 85 ? -7.409 -59.220 80.507 1.00 55.89 85 SER H CA 1
ATOM 1508 C C . SER B 2 85 ? -8.145 -59.568 81.829 1.00 63.17 85 SER H C 1
ATOM 1509 O O . SER B 2 85 ? -7.611 -59.334 82.918 1.00 66.65 85 SER H O 1
ATOM 1512 N N . SER B 2 86 ? -9.364 -60.135 81.726 1.00 57.04 86 SER H N 1
ATOM 1513 C CA . SER B 2 86 ? -10.180 -60.510 82.875 1.00 56.18 86 SER H CA 1
ATOM 1514 C C . SER B 2 86 ? -10.827 -61.853 82.596 1.00 55.91 86 SER H C 1
ATOM 1515 O O . SER B 2 86 ? -11.720 -61.962 81.755 1.00 56.48 86 SER H O 1
ATOM 1518 N N . LEU B 2 87 ? -10.337 -62.885 83.263 1.00 48.86 87 LEU H N 1
ATOM 1519 C CA . LEU B 2 87 ? -10.849 -64.234 83.099 1.00 46.84 87 LEU H CA 1
ATOM 1520 C C . LEU B 2 87 ? -12.228 -64.418 83.737 1.00 53.45 87 LEU H C 1
ATOM 1521 O O . LEU B 2 87 ? -12.576 -63.741 84.698 1.00 55.19 87 LEU H O 1
ATOM 1526 N N . LYS B 2 88 ? -13.012 -65.324 83.175 1.00 50.71 88 LYS H N 1
ATOM 1527 C CA . LYS B 2 88 ? -14.311 -65.720 83.693 1.00 52.52 88 LYS H CA 1
ATOM 1528 C C . LYS B 2 88 ? -14.150 -67.206 83.974 1.00 55.50 88 LYS H C 1
ATOM 1529 O O . LYS B 2 88 ? -13.203 -67.815 83.462 1.00 51.85 88 LYS H O 1
ATOM 1535 N N . ALA B 2 89 ? -15.070 -67.798 84.785 1.00 54.71 89 ALA H N 1
ATOM 1536 C CA . ALA B 2 89 ? -15.085 -69.236 85.112 1.00 52.39 89 ALA H CA 1
ATOM 1537 C C . ALA B 2 89 ? -15.243 -70.019 83.794 1.00 54.17 89 ALA H C 1
ATOM 1538 O O . ALA B 2 89 ? -14.532 -70.994 83.561 1.00 52.58 89 ALA H O 1
ATOM 1540 N N . SER B 2 90 ? -16.079 -69.491 82.879 1.00 49.51 90 SER H N 1
ATOM 1541 C CA . SER B 2 90 ? -16.345 -70.070 81.574 1.00 47.63 90 SER H CA 1
ATOM 1542 C C . SER B 2 90 ? -15.096 -70.225 80.692 1.00 51.30 90 SER H C 1
ATOM 1543 O O . SER B 2 90 ? -15.194 -70.863 79.648 1.00 50.27 90 SER H O 1
ATOM 1546 N N . ASP B 2 91 ? -13.912 -69.704 81.115 1.00 46.50 91 ASP H N 1
ATOM 1547 C CA . ASP B 2 91 ? -12.698 -69.891 80.302 1.00 43.35 91 ASP H CA 1
ATOM 1548 C C . ASP B 2 91 ? -11.985 -71.206 80.649 1.00 46.25 91 ASP H C 1
ATOM 1549 O O . ASP B 2 91 ? -10.943 -71.503 80.052 1.00 45.04 91 ASP H O 1
ATOM 1554 N N . THR B 2 92 ? -12.516 -71.985 81.618 1.00 43.10 92 THR H N 1
ATOM 1555 C CA . THR B 2 92 ? -11.853 -73.231 82.008 1.00 42.64 92 THR H CA 1
ATOM 1556 C C . THR B 2 92 ? -11.767 -74.197 80.827 1.00 49.50 92 THR H C 1
ATOM 1557 O O . THR B 2 92 ? -12.803 -74.642 80.328 1.00 52.60 92 THR H O 1
ATOM 1561 N N . ALA B 2 93 ? -10.541 -74.456 80.342 1.00 43.59 93 ALA H N 1
ATOM 1562 C CA . ALA B 2 93 ? -10.311 -75.303 79.187 1.00 43.78 93 ALA H CA 1
ATOM 1563 C C . ALA B 2 93 ? -8.858 -75.679 79.015 1.00 48.49 93 ALA H C 1
ATOM 1564 O O . ALA B 2 93 ? -7.955 -75.072 79.604 1.00 49.79 93 ALA H O 1
ATOM 1566 N N . MET B 2 94 ? -8.639 -76.614 78.100 1.00 41.62 94 MET H N 1
ATOM 1567 C CA . MET B 2 94 ? -7.321 -76.953 77.659 1.00 39.69 94 MET H CA 1
ATOM 1568 C C . MET B 2 94 ? -7.087 -76.047 76.456 1.00 43.98 94 MET H C 1
ATOM 1569 O O . MET B 2 94 ? -7.974 -75.910 75.621 1.00 44.33 94 MET H O 1
ATOM 1574 N N . TYR B 2 95 ? -5.903 -75.460 76.333 1.00 39.97 95 TYR H N 1
ATOM 1575 C CA . TYR B 2 95 ? -5.607 -74.617 75.176 1.00 37.57 95 TYR H CA 1
ATOM 1576 C C . TYR B 2 95 ? -4.395 -75.153 74.416 1.00 40.24 95 TYR H C 1
ATOM 1577 O O . TYR B 2 95 ? -3.314 -75.374 74.984 1.00 37.88 95 TYR H O 1
ATOM 1586 N N . TYR B 2 96 ? -4.602 -75.408 73.120 1.00 37.54 96 TYR H N 1
ATOM 1587 C CA . TYR B 2 96 ? -3.551 -75.875 72.244 1.00 36.20 96 TYR H CA 1
ATOM 1588 C C . TYR B 2 96 ? -3.163 -74.776 71.270 1.00 42.27 96 TYR H C 1
ATOM 1589 O O . TYR B 2 96 ? -4.013 -73.996 70.810 1.00 39.60 96 TYR H O 1
ATOM 1598 N N . CYS B 2 97 ? -1.849 -74.700 70.990 1.00 41.82 97 CYS H N 1
ATOM 1599 C CA . CYS B 2 97 ? -1.348 -73.840 69.945 1.00 42.62 97 CYS H CA 1
ATOM 1600 C C . CYS B 2 97 ? -0.939 -74.816 68.863 1.00 46.69 97 CYS H C 1
ATOM 1601 O O . CYS B 2 97 ? -0.676 -75.996 69.170 1.00 46.81 97 CYS H O 1
ATOM 1604 N N . ALA B 2 98 ? -0.982 -74.365 67.587 1.00 40.82 98 ALA H N 1
ATOM 1605 C CA . ALA B 2 98 ? -0.600 -75.199 66.473 1.00 40.13 98 ALA H CA 1
ATOM 1606 C C . ALA B 2 98 ? -0.012 -74.406 65.327 1.00 45.83 98 ALA H C 1
ATOM 1607 O O . ALA B 2 98 ? -0.309 -73.211 65.137 1.00 46.24 98 ALA H O 1
ATOM 1609 N N . ARG B 2 99 ? 0.844 -75.084 64.554 1.00 42.75 99 ARG H N 1
ATOM 1610 C CA . ARG B 2 99 ? 1.480 -74.517 63.384 1.00 42.41 99 ARG H CA 1
ATOM 1611 C C . ARG B 2 99 ? 0.569 -74.721 62.176 1.00 48.51 99 ARG H C 1
ATOM 1612 O O . ARG B 2 99 ? 0.028 -75.827 61.953 1.00 47.30 99 ARG H O 1
ATOM 1620 N N . MET B 2 100 ? 0.389 -73.640 61.399 1.00 46.01 100 MET H N 1
ATOM 1621 C CA . MET B 2 100 ? -0.440 -73.750 60.232 1.00 45.82 100 MET H CA 1
ATOM 1622 C C . MET B 2 100 ? 0.071 -73.146 58.957 1.00 51.04 100 MET H C 1
ATOM 1623 O O . MET B 2 100 ? 0.280 -71.934 58.872 1.00 52.56 100 MET H O 1
ATOM 1628 N N . PRO B 2 101 ? 0.230 -73.994 57.920 1.00 45.42 101 PRO H N 1
ATOM 1629 C CA . PRO B 2 101 ? 0.551 -73.469 56.587 1.00 45.31 101 PRO H CA 1
ATOM 1630 C C . PRO B 2 101 ? -0.657 -72.688 56.036 1.00 48.03 101 PRO H C 1
ATOM 1631 O O . PRO B 2 101 ? -1.747 -72.788 56.601 1.00 46.42 101 PRO H O 1
ATOM 1635 N N . ASN B 2 102 ? -0.481 -71.954 54.908 1.00 44.70 102 ASN H N 1
ATOM 1636 C CA . ASN B 2 102 ? -1.505 -71.093 54.306 1.00 42.33 102 ASN H CA 1
ATOM 1637 C C . ASN B 2 102 ? -2.836 -71.724 53.945 1.00 46.36 102 ASN H C 1
ATOM 1638 O O . ASN B 2 102 ? -3.832 -71.012 53.899 1.00 43.24 102 ASN H O 1
ATOM 1643 N N . TRP B 2 103 ? -2.877 -73.070 53.813 1.00 46.11 103 TRP H N 1
ATOM 1644 C CA . TRP B 2 103 ? -4.112 -73.818 53.566 1.00 46.81 103 TRP H CA 1
ATOM 1645 C C . TRP B 2 103 ? -5.001 -73.988 54.811 1.00 52.94 103 TRP H C 1
ATOM 1646 O O . TRP B 2 103 ? -6.121 -74.491 54.720 1.00 55.60 103 TRP H O 1
ATOM 1657 N N . GLY B 2 104 ? -4.502 -73.550 55.957 1.00 47.03 104 GLY H N 1
ATOM 1658 C CA . GLY B 2 104 ? -5.259 -73.499 57.194 1.00 44.58 104 GLY H CA 1
ATOM 1659 C C . GLY B 2 104 ? -5.279 -74.677 58.121 1.00 45.75 104 GLY H C 1
ATOM 1660 O O . GLY B 2 104 ? -5.844 -74.546 59.210 1.00 44.20 104 GLY H O 1
ATOM 1661 N N . SER B 2 105 ? -4.711 -75.827 57.703 1.00 42.59 105 SER H N 1
ATOM 1662 C CA . SER B 2 105 ? -4.634 -77.078 58.500 1.00 41.95 105 SER H CA 1
ATOM 1663 C C . SER B 2 105 ? -3.622 -76.847 59.613 1.00 44.30 105 SER H C 1
ATOM 1664 O O . SER B 2 105 ? -2.731 -76.065 59.381 1.00 47.78 105 SER H O 1
ATOM 1667 N N . PHE B 2 106 ? -3.699 -77.524 60.755 1.00 36.85 106 PHE H N 1
ATOM 1668 C CA . PHE B 2 106 ? -2.714 -77.394 61.827 1.00 36.50 106 PHE H CA 1
ATOM 1669 C C . PHE B 2 106 ? -1.838 -78.673 61.858 1.00 40.69 106 PHE H C 1
ATOM 1670 O O . PHE B 2 106 ? -2.314 -79.703 62.333 1.00 41.90 106 PHE H O 1
ATOM 1678 N N . ASP B 2 107 ? -0.605 -78.629 61.316 1.00 35.10 107 ASP H N 1
ATOM 1679 C CA . ASP B 2 107 ? 0.278 -79.795 61.175 1.00 36.39 107 ASP H CA 1
ATOM 1680 C C . ASP B 2 107 ? 1.096 -80.198 62.367 1.00 43.14 107 ASP H C 1
ATOM 1681 O O . ASP B 2 107 ? 1.573 -81.334 62.418 1.00 46.31 107 ASP H O 1
ATOM 1686 N N . TYR B 2 108 ? 1.362 -79.265 63.283 1.00 38.69 108 TYR H N 1
ATOM 1687 C CA . TYR B 2 108 ? 2.066 -79.599 64.528 1.00 38.26 108 TYR H CA 1
ATOM 1688 C C . TYR B 2 108 ? 1.376 -78.891 65.650 1.00 42.82 108 TYR H C 1
ATOM 1689 O O . TYR B 2 108 ? 0.912 -77.767 65.465 1.00 41.86 108 TYR H O 1
ATOM 1698 N N . TRP B 2 109 ? 1.190 -79.592 66.778 1.00 40.36 109 TRP H N 1
ATOM 1699 C CA . TRP B 2 109 ? 0.500 -79.056 67.941 1.00 38.15 109 TRP H CA 1
ATOM 1700 C C . TRP B 2 109 ? 1.435 -79.001 69.115 1.00 44.80 109 TRP H C 1
ATOM 1701 O O . TRP B 2 109 ? 2.468 -79.694 69.153 1.00 46.40 109 TRP H O 1
ATOM 1712 N N . GLY B 2 110 ? 1.089 -78.107 70.030 1.00 42.18 110 GLY H N 1
ATOM 1713 C CA . GLY B 2 110 ? 1.698 -77.955 71.338 1.00 42.64 110 GLY H CA 1
ATOM 1714 C C . GLY B 2 110 ? 1.071 -79.020 72.237 1.00 49.29 110 GLY H C 1
ATOM 1715 O O . GLY B 2 110 ? 0.096 -79.678 71.853 1.00 50.65 110 GLY H O 1
ATOM 1716 N N . GLN B 2 111 ? 1.618 -79.230 73.431 1.00 45.00 111 GLN H N 1
ATOM 1717 C CA . GLN B 2 111 ? 1.125 -80.287 74.306 1.00 43.62 111 GLN H CA 1
ATOM 1718 C C . GLN B 2 111 ? -0.174 -79.948 75.005 1.00 47.10 111 GLN H C 1
ATOM 1719 O O . GLN B 2 111 ? -0.806 -80.846 75.551 1.00 48.42 111 GLN H O 1
ATOM 1725 N N . GLY B 2 112 ? -0.549 -78.670 74.973 1.00 41.63 112 GLY H N 1
ATOM 1726 C CA . GLY B 2 112 ? -1.732 -78.152 75.633 1.00 39.73 112 GLY H CA 1
ATOM 1727 C C . GLY B 2 112 ? -1.365 -77.507 76.945 1.00 45.10 112 GLY H C 1
ATOM 1728 O O . GLY B 2 112 ? -0.342 -77.853 77.540 1.00 47.82 112 GLY H O 1
ATOM 1729 N N . THR B 2 113 ? -2.168 -76.525 77.377 1.00 38.37 113 THR H N 1
ATOM 1730 C CA . THR B 2 113 ? -2.032 -75.839 78.645 1.00 36.11 113 THR H CA 1
ATOM 1731 C C . THR B 2 113 ? -3.401 -75.912 79.264 1.00 40.39 113 THR H C 1
ATOM 1732 O O . THR B 2 113 ? -4.408 -75.503 78.658 1.00 40.59 113 THR H O 1
ATOM 1736 N N . LEU B 2 114 ? -3.448 -76.437 80.468 1.00 36.79 114 LEU H N 1
ATOM 1737 C CA . LEU B 2 114 ? -4.687 -76.568 81.201 1.00 34.83 114 LEU H CA 1
ATOM 1738 C C . LEU B 2 114 ? -4.969 -75.297 81.958 1.00 42.52 114 LEU H C 1
ATOM 1739 O O . LEU B 2 114 ? -4.136 -74.881 82.769 1.00 45.88 114 LEU H O 1
ATOM 1744 N N . VAL B 2 115 ? -6.121 -74.662 81.683 1.00 37.65 115 VAL H N 1
ATOM 1745 C CA . VAL B 2 115 ? -6.508 -73.435 82.382 1.00 37.80 115 VAL H CA 1
ATOM 1746 C C . VAL B 2 115 ? -7.750 -73.703 83.197 1.00 46.82 115 VAL H C 1
ATOM 1747 O O . VAL B 2 115 ? -8.758 -74.166 82.657 1.00 47.59 115 VAL H O 1
ATOM 1751 N N . THR B 2 116 ? -7.655 -73.435 84.509 1.00 44.81 116 THR H N 1
ATOM 1752 C CA . THR B 2 116 ? -8.728 -73.633 85.469 1.00 45.31 116 THR H CA 1
ATOM 1753 C C . THR B 2 116 ? -9.044 -72.310 86.111 1.00 49.06 116 THR H C 1
ATOM 1754 O O . THR B 2 116 ? -8.181 -71.719 86.759 1.00 49.12 116 THR H O 1
ATOM 1758 N N . VAL B 2 117 ? -10.258 -71.814 85.887 1.00 45.96 117 VAL H N 1
ATOM 1759 C CA . VAL B 2 117 ? -10.712 -70.558 86.487 1.00 46.24 117 VAL H CA 1
ATOM 1760 C C . VAL B 2 117 ? -11.859 -70.845 87.420 1.00 50.04 117 VAL H 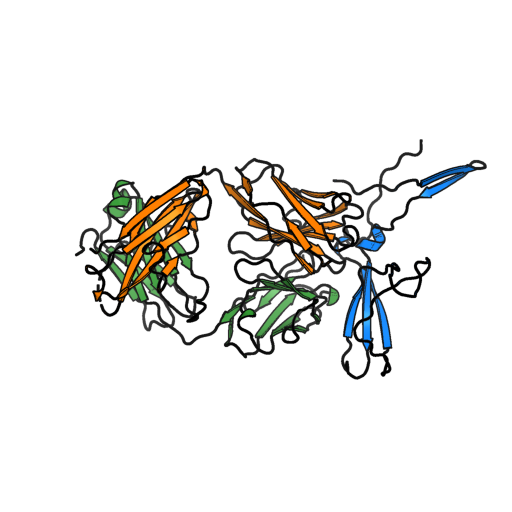C 1
ATOM 1761 O O . VAL B 2 117 ? -12.854 -71.411 86.991 1.00 49.37 117 VAL H O 1
ATOM 1765 N N . SER B 2 118 ? -11.711 -70.461 88.698 1.00 50.07 118 SER H N 1
ATOM 1766 C CA . SER B 2 118 ? -12.709 -70.617 89.775 1.00 51.79 118 SER H CA 1
ATOM 1767 C C . SER B 2 118 ? -12.531 -69.558 90.843 1.00 56.93 118 SER H C 1
ATOM 1768 O O . SER B 2 118 ? -11.414 -69.043 91.031 1.00 56.25 118 SER H O 1
ATOM 1771 N N . SER B 2 119 ? -13.630 -69.262 91.566 1.00 55.09 119 SER H N 1
ATOM 1772 C CA . SER B 2 119 ? -13.644 -68.376 92.731 1.00 56.74 119 SER H CA 1
ATOM 1773 C C . SER B 2 119 ? -13.197 -69.202 93.951 1.00 62.55 119 SER H C 1
ATOM 1774 O O . SER B 2 119 ? -12.741 -68.638 94.936 1.00 65.11 119 SER H O 1
ATOM 1777 N N . ALA B 2 120 ? -13.302 -70.545 93.862 1.00 42.23 120 ALA H N 1
ATOM 1778 C CA . ALA B 2 120 ? -12.913 -71.542 94.878 1.00 42.14 120 ALA H CA 1
ATOM 1779 C C . ALA B 2 120 ? -11.466 -71.480 95.325 1.00 49.78 120 ALA H C 1
ATOM 1780 O O . ALA B 2 120 ? -10.570 -71.288 94.500 1.00 49.83 120 ALA H O 1
ATOM 1782 N N . SER B 2 121 ? -11.236 -71.730 96.624 1.00 48.59 121 SER H N 1
ATOM 1783 C CA . SER B 2 121 ? -9.887 -71.807 97.199 1.00 48.60 121 SER H CA 1
ATOM 1784 C C . SER B 2 121 ? -9.519 -73.285 97.349 1.00 50.75 121 SER H C 1
ATOM 1785 O O . SER B 2 121 ? -10.426 -74.120 97.445 1.00 49.44 121 SER H O 1
ATOM 1788 N N . THR B 2 122 ? -8.199 -73.611 97.321 1.00 46.71 122 THR H N 1
ATOM 1789 C CA . THR B 2 122 ? -7.670 -74.980 97.480 1.00 44.93 122 THR H CA 1
ATOM 1790 C C . THR B 2 122 ? -8.310 -75.583 98.708 1.00 47.46 122 THR H C 1
ATOM 1791 O O . THR B 2 122 ? -8.304 -74.953 99.779 1.00 48.62 122 THR H O 1
ATOM 1795 N N . LYS B 2 123 ? -8.917 -76.768 98.538 1.00 40.70 123 LYS H N 1
ATOM 1796 C CA . LYS B 2 123 ? -9.609 -77.464 99.619 1.00 39.95 123 LYS H CA 1
ATOM 1797 C C . LYS B 2 123 ? -9.509 -78.974 99.364 1.00 43.58 123 LYS H C 1
ATOM 1798 O O . LYS B 2 123 ? -9.945 -79.463 98.316 1.00 43.13 123 LYS H O 1
ATOM 1804 N N . GLY B 2 124 ? -8.881 -79.676 100.300 1.00 39.37 124 GLY H N 1
ATOM 1805 C CA . GLY B 2 124 ? -8.703 -81.124 100.282 1.00 38.98 124 GLY H CA 1
ATOM 1806 C C . GLY B 2 124 ? -10.024 -81.872 100.406 1.00 46.64 124 GLY H C 1
ATOM 1807 O O . GLY B 2 124 ? -11.052 -81.306 100.826 1.00 47.22 124 GLY H O 1
ATOM 1808 N N . PRO B 2 125 ? -10.049 -83.168 100.052 1.00 44.04 125 PRO H N 1
ATOM 1809 C CA . PRO B 2 125 ? -11.330 -83.857 100.014 1.00 45.00 125 PRO H CA 1
ATOM 1810 C C . PRO B 2 125 ? -11.799 -84.467 101.308 1.00 54.10 125 PRO H C 1
ATOM 1811 O O . PRO B 2 125 ? -11.007 -84.711 102.219 1.00 56.51 125 PRO H O 1
ATOM 1815 N N . SER B 2 126 ? -13.117 -84.659 101.383 1.00 50.94 126 SER H N 1
ATOM 1816 C CA . SER B 2 126 ? -13.813 -85.361 102.444 1.00 52.03 126 SER H CA 1
ATOM 1817 C C . SER B 2 126 ? -14.003 -86.726 101.800 1.00 56.74 126 SER H C 1
ATOM 1818 O O . SER B 2 126 ? -14.452 -86.808 100.649 1.00 56.27 126 SER H O 1
ATOM 1821 N N . VAL B 2 127 ? -13.529 -87.776 102.463 1.00 54.32 127 VAL H N 1
ATOM 1822 C CA . VAL B 2 127 ? -13.585 -89.125 101.903 1.00 53.90 127 VAL H CA 1
ATOM 1823 C C . VAL B 2 127 ? -14.563 -89.942 102.713 1.00 62.06 127 VAL H C 1
ATOM 1824 O O . VAL B 2 127 ? -14.317 -90.217 103.899 1.00 63.42 127 VAL H O 1
ATOM 1828 N N . PHE B 2 128 ? -15.698 -90.293 102.081 1.00 58.43 128 PHE H N 1
ATOM 1829 C CA . PHE B 2 128 ? -16.708 -91.102 102.747 1.00 60.02 128 PHE H CA 1
ATOM 1830 C C . PHE B 2 128 ? -16.777 -92.481 102.107 1.00 66.97 128 PHE H C 1
ATOM 1831 O O . PHE B 2 128 ? -16.515 -92.614 100.904 1.00 65.28 128 PHE H O 1
ATOM 1839 N N . PRO B 2 129 ? -17.130 -93.528 102.877 1.00 66.67 129 PRO H N 1
ATOM 1840 C CA . PRO B 2 129 ? -17.159 -94.867 102.284 1.00 67.44 129 PRO H CA 1
ATOM 1841 C C . PRO B 2 129 ? -18.430 -95.146 101.505 1.00 73.30 129 PRO H C 1
ATOM 1842 O O . PRO B 2 129 ? -19.421 -94.436 101.650 1.00 74.07 129 PRO H O 1
ATOM 1846 N N . LEU B 2 130 ? -18.361 -96.175 100.659 1.00 69.71 130 LEU H N 1
ATOM 1847 C CA . LEU B 2 130 ? -19.442 -96.735 99.873 1.00 69.86 130 LEU H CA 1
ATOM 1848 C C . LEU B 2 130 ? -19.345 -98.205 100.269 1.00 77.91 130 LEU H C 1
ATOM 1849 O O . LEU B 2 130 ? -18.560 -98.965 99.705 1.00 77.27 130 LEU H O 1
ATOM 1854 N N . ALA B 2 131 ? -20.034 -98.551 101.357 1.00 78.20 131 ALA H N 1
ATOM 1855 C CA . ALA B 2 131 ? -19.958 -99.875 101.952 1.00 81.01 131 ALA H CA 1
ATOM 1856 C C . ALA B 2 131 ? -20.911 -100.904 101.374 1.00 85.99 131 ALA H C 1
ATOM 1857 O O . ALA B 2 131 ? -22.049 -100.554 101.051 1.00 83.63 131 ALA H O 1
ATOM 1859 N N . PRO B 2 132 ? -20.474 -102.192 101.308 1.00 86.90 132 PRO H N 1
ATOM 1860 C CA . PRO B 2 132 ? -21.388 -103.265 100.856 1.00 90.78 132 PRO H CA 1
ATOM 1861 C C . PRO B 2 132 ? -22.267 -103.792 102.026 1.00 104.15 132 PRO H C 1
ATOM 1862 O O . PRO B 2 132 ? -21.917 -103.533 103.182 1.00 105.31 132 PRO H O 1
ATOM 1866 N N . SER B 2 133 ? -23.396 -104.516 101.798 1.00 106.59 133 SER H N 1
ATOM 1867 C CA . SER B 2 133 ? -24.012 -104.968 100.542 1.00 108.05 133 SER H CA 1
ATOM 1868 C C . SER B 2 133 ? -25.510 -104.549 100.510 1.00 116.00 133 SER H C 1
ATOM 1869 O O . SER B 2 133 ? -25.857 -103.438 100.945 1.00 114.57 133 SER H O 1
ATOM 1872 N N . SER B 2 134 ? -26.381 -105.467 99.999 1.00 115.55 134 SER H N 1
ATOM 1873 C CA . SER B 2 134 ? -27.837 -105.349 99.896 1.00 119.21 134 SER H CA 1
ATOM 1874 C C . SER B 2 134 ? -28.514 -106.693 100.257 1.00 133.66 134 SER H C 1
ATOM 1875 O O . SER B 2 134 ? -28.040 -107.445 101.120 1.00 83.27 134 SER H O 1
ATOM 1878 N N . GLY B 2 139 ? -25.724 -113.090 94.793 1.00 117.37 139 GLY H N 1
ATOM 1879 C CA . GLY B 2 139 ? -24.405 -113.652 95.062 1.00 117.29 139 GLY H CA 1
ATOM 1880 C C . GLY B 2 139 ? -23.307 -113.269 94.077 1.00 117.64 139 GLY H C 1
ATOM 1881 O O . GLY B 2 139 ? -23.381 -112.223 93.410 1.00 114.30 139 GLY H O 1
ATOM 1882 N N . GLY B 2 140 ? -22.287 -114.134 94.001 1.00 113.65 140 GLY H N 1
ATOM 1883 C CA . GLY B 2 140 ? -21.110 -113.958 93.157 1.00 110.32 140 GLY H CA 1
ATOM 1884 C C . GLY B 2 140 ? -20.125 -112.997 93.795 1.00 108.63 140 GLY H C 1
ATOM 1885 O O . GLY B 2 140 ? -19.390 -113.372 94.715 1.00 108.33 140 GLY H O 1
ATOM 1886 N N . THR B 2 141 ? -20.127 -111.734 93.322 1.00 100.18 141 THR H N 1
ATOM 1887 C CA . THR B 2 141 ? -19.265 -110.675 93.858 1.00 95.71 141 THR H CA 1
ATOM 1888 C C . THR B 2 141 ? -20.083 -109.563 94.548 1.00 93.28 141 THR H C 1
ATOM 1889 O O . THR B 2 141 ? -21.325 -109.584 94.518 1.00 92.94 141 THR H O 1
ATOM 1893 N N . ALA B 2 142 ? -19.364 -108.620 95.199 1.00 84.79 142 ALA H N 1
ATOM 1894 C CA . ALA B 2 142 ? -19.916 -107.471 95.920 1.00 81.92 142 ALA H CA 1
ATOM 1895 C C . ALA B 2 142 ? -19.089 -106.240 95.636 1.00 78.61 142 ALA H C 1
ATOM 1896 O O . ALA B 2 142 ? -17.861 -106.332 95.510 1.00 75.92 142 ALA H O 1
ATOM 1898 N N . ALA B 2 143 ? -19.766 -105.087 95.524 1.00 72.04 143 ALA H N 1
ATOM 1899 C CA . ALA B 2 143 ? -19.108 -103.817 95.221 1.00 67.98 143 ALA H CA 1
ATOM 1900 C C . ALA B 2 143 ? -19.020 -102.911 96.420 1.00 70.20 143 ALA H C 1
ATOM 1901 O O . ALA B 2 143 ? -19.897 -102.903 97.289 1.00 70.36 143 ALA H O 1
ATOM 1903 N N . LEU B 2 144 ? -17.941 -102.146 96.454 1.00 65.11 144 LEU H N 1
ATOM 1904 C CA . LEU B 2 144 ? -17.632 -101.175 97.492 1.00 63.92 144 LEU H CA 1
ATOM 1905 C C . LEU B 2 144 ? -16.752 -100.057 96.903 1.00 66.80 144 LEU H C 1
ATOM 1906 O O . LEU B 2 144 ? -16.234 -100.200 95.790 1.00 65.24 144 LEU H O 1
ATOM 1911 N N . GLY B 2 145 ? -16.610 -98.959 97.635 1.00 63.60 145 GLY H N 1
ATOM 1912 C CA . GLY B 2 145 ? -15.808 -97.835 97.183 1.00 61.47 145 GLY H CA 1
ATOM 1913 C C . GLY B 2 145 ? -15.696 -96.719 98.184 1.00 66.82 145 GLY H C 1
ATOM 1914 O O . GLY B 2 145 ? -16.014 -96.908 99.358 1.00 69.32 145 GLY H O 1
ATOM 1915 N N . CYS B 2 146 ? -15.236 -95.558 97.721 1.00 62.38 146 CYS H N 1
ATOM 1916 C CA . CYS B 2 146 ? -15.083 -94.339 98.511 1.00 62.75 146 CYS H CA 1
ATOM 1917 C C . CYS B 2 146 ? -15.650 -93.210 97.705 1.00 59.54 146 CYS H C 1
ATOM 1918 O O . CYS B 2 146 ? -15.448 -93.185 96.493 1.00 57.72 146 CYS H O 1
ATOM 1921 N N . LEU B 2 147 ? -16.313 -92.256 98.360 1.00 52.36 147 LEU H N 1
ATOM 1922 C CA . LEU B 2 147 ? -16.818 -91.054 97.716 1.00 49.83 147 LEU H CA 1
ATOM 1923 C C . LEU B 2 147 ? -15.861 -89.926 98.123 1.00 57.36 147 LEU H C 1
ATOM 1924 O O . LEU B 2 147 ? -15.818 -89.553 99.300 1.00 60.95 147 LEU H O 1
ATOM 1929 N N . VAL B 2 148 ? -15.023 -89.462 97.180 1.00 52.21 148 VAL H N 1
ATOM 1930 C CA . VAL B 2 148 ? -14.016 -88.399 97.392 1.00 50.13 148 VAL H CA 1
ATOM 1931 C C . VAL B 2 148 ? -14.709 -87.060 97.093 1.00 52.58 148 VAL H C 1
ATOM 1932 O O . VAL B 2 148 ? -14.869 -86.696 95.918 1.00 49.70 148 VAL H O 1
ATOM 1936 N N . LYS B 2 149 ? -15.199 -86.386 98.153 1.00 49.98 149 LYS H N 1
ATOM 1937 C CA . LYS B 2 149 ? -16.040 -85.190 98.031 1.00 49.90 149 LYS H CA 1
ATOM 1938 C C . LYS B 2 149 ? -15.478 -83.821 98.438 1.00 54.99 149 LYS H C 1
ATOM 1939 O O . LYS B 2 149 ? -14.657 -83.694 99.352 1.00 55.81 149 LYS H O 1
ATOM 1945 N N . ASP B 2 150 ? -16.001 -82.789 97.756 1.00 50.91 150 ASP H N 1
ATOM 1946 C CA . ASP B 2 150 ? -15.765 -81.363 97.941 1.00 50.32 150 ASP H CA 1
ATOM 1947 C C . ASP B 2 150 ? -14.304 -80.945 97.953 1.00 54.39 150 ASP H C 1
ATOM 1948 O O . ASP B 2 150 ? -13.779 -80.488 98.965 1.00 56.09 150 ASP H O 1
ATOM 1953 N N . TYR B 2 151 ? -13.643 -81.101 96.808 1.00 49.39 151 TYR H N 1
ATOM 1954 C CA . TYR B 2 151 ? -12.243 -80.727 96.696 1.00 47.35 151 TYR H CA 1
ATOM 1955 C C . TYR B 2 151 ? -11.956 -79.746 95.572 1.00 48.14 151 TYR H C 1
ATOM 1956 O O . TYR B 2 151 ? -12.742 -79.640 94.633 1.00 49.99 151 TYR H O 1
ATOM 1965 N N . PHE B 2 152 ? -10.815 -79.062 95.659 1.00 40.09 152 PHE H N 1
ATOM 1966 C CA . PHE B 2 152 ? -10.356 -78.095 94.685 1.00 38.40 152 PHE H CA 1
ATOM 1967 C C . PHE B 2 152 ? -8.828 -77.819 94.820 1.00 42.74 152 PHE H C 1
ATOM 1968 O O . PHE B 2 152 ? -8.338 -77.606 95.942 1.00 43.94 152 PHE H O 1
ATOM 1976 N N . PRO B 2 153 ? -8.082 -77.702 93.693 1.00 38.71 153 PRO H N 1
ATOM 1977 C CA . PRO B 2 153 ? -8.499 -77.946 92.303 1.00 38.88 153 PRO H CA 1
ATOM 1978 C C . PRO B 2 153 ? -8.332 -79.440 92.012 1.00 43.54 153 PRO H C 1
ATOM 1979 O O . PRO B 2 153 ? -8.100 -80.229 92.943 1.00 43.37 153 PRO H O 1
ATOM 1983 N N . GLU B 2 154 ? -8.453 -79.835 90.758 1.00 40.01 154 GLU H N 1
ATOM 1984 C CA . GLU B 2 154 ? -8.135 -81.215 90.436 1.00 41.02 154 GLU H CA 1
ATOM 1985 C C . GLU B 2 154 ? -6.546 -81.350 90.452 1.00 44.24 154 GLU H C 1
ATOM 1986 O O . GLU B 2 154 ? -5.825 -80.325 90.405 1.00 43.48 154 GLU H O 1
ATOM 1992 N N . PRO B 2 155 ? -5.974 -82.569 90.505 1.00 39.45 155 PRO H N 1
ATOM 1993 C CA . PRO B 2 155 ? -6.619 -83.890 90.583 1.00 38.51 155 PRO H CA 1
ATOM 1994 C C . PRO B 2 155 ? -6.537 -84.487 91.996 1.00 48.58 155 PRO H C 1
ATOM 1995 O O . PRO B 2 155 ? -5.921 -83.912 92.907 1.00 48.82 155 PRO H O 1
ATOM 1999 N N . VAL B 2 156 ? -7.107 -85.685 92.155 1.00 46.66 156 VAL H N 1
ATOM 2000 C CA . VAL B 2 156 ? -6.959 -86.497 93.346 1.00 45.98 156 VAL H CA 1
ATOM 2001 C C . VAL B 2 156 ? -6.520 -87.836 92.788 1.00 50.58 156 VAL H C 1
ATOM 2002 O O . VAL B 2 156 ? -6.702 -88.116 91.590 1.00 48.55 156 VAL H O 1
ATOM 2006 N N . THR B 2 157 ? -5.880 -88.618 93.628 1.00 48.70 157 THR H N 1
ATOM 2007 C CA . THR B 2 157 ? -5.363 -89.908 93.256 1.00 49.00 157 THR H CA 1
ATOM 2008 C C . THR B 2 157 ? -5.880 -90.820 94.305 1.00 52.36 157 THR H C 1
ATOM 2009 O O . THR B 2 157 ? -5.604 -90.619 95.503 1.00 51.46 157 THR H O 1
ATOM 2013 N N . VAL B 2 158 ? -6.604 -91.847 93.850 1.00 48.64 158 VAL H N 1
ATOM 2014 C CA . VAL B 2 158 ? -7.147 -92.888 94.701 1.00 49.30 158 VAL H CA 1
ATOM 2015 C C . VAL B 2 158 ? -6.371 -94.188 94.437 1.00 58.19 158 VAL H C 1
ATOM 2016 O O . VAL B 2 158 ? -6.030 -94.500 93.281 1.00 58.34 158 VAL H O 1
ATOM 2020 N N . SER B 2 159 ? -6.053 -94.913 95.528 1.00 57.84 159 SER H N 1
ATOM 2021 C CA . SER B 2 159 ? -5.352 -96.206 95.511 1.00 60.28 159 SER H CA 1
ATOM 2022 C C . SER B 2 159 ? -6.160 -97.156 96.362 1.00 65.63 159 SER H C 1
ATOM 2023 O O . SER B 2 159 ? -6.955 -96.681 97.169 1.00 66.53 159 SER H O 1
ATOM 2026 N N . TRP B 2 160 ? -5.973 -98.470 96.212 1.00 62.00 160 TRP H N 1
ATOM 2027 C CA . TRP B 2 160 ? -6.665 -99.430 97.081 1.00 63.81 160 TRP H CA 1
ATOM 2028 C C . TRP B 2 160 ? -5.678 -100.374 97.720 1.00 70.76 160 TRP H C 1
ATOM 2029 O O . TRP B 2 160 ? -4.854 -100.976 97.015 1.00 71.91 160 TRP H O 1
ATOM 2040 N N . ASN B 2 161 ? -5.729 -100.469 99.069 1.00 68.06 161 ASN H N 1
ATOM 2041 C CA . ASN B 2 161 ? -4.835 -101.324 99.859 1.00 70.25 161 ASN H CA 1
ATOM 2042 C C . ASN B 2 161 ? -3.352 -100.998 99.574 1.00 74.82 161 ASN H C 1
ATOM 2043 O O . ASN B 2 161 ? -2.478 -101.881 99.515 1.00 76.18 161 ASN H O 1
ATOM 2048 N N . SER B 2 162 ? -3.107 -99.687 99.380 1.00 68.89 162 SER H N 1
ATOM 2049 C CA . SER B 2 162 ? -1.809 -99.061 99.125 1.00 67.93 162 SER H CA 1
ATOM 2050 C C . SER B 2 162 ? -1.109 -99.565 97.851 1.00 72.03 162 SER H C 1
ATOM 2051 O O . SER B 2 162 ? 0.119 -99.495 97.738 1.00 73.65 162 SER H O 1
ATOM 2054 N N . GLY B 2 163 ? -1.921 -99.996 96.883 1.00 66.19 163 GLY H N 1
ATOM 2055 C CA . GLY B 2 163 ? -1.463 -100.467 95.583 1.00 65.98 163 GLY H CA 1
ATOM 2056 C C . GLY B 2 163 ? -1.602 -101.956 95.370 1.00 72.01 163 GLY H C 1
ATOM 2057 O O . GLY B 2 163 ? -1.501 -102.435 94.236 1.00 72.09 163 GLY H O 1
ATOM 2058 N N . ALA B 2 164 ? -1.832 -102.692 96.459 1.00 70.52 164 ALA H N 1
ATOM 2059 C CA . ALA B 2 164 ? -1.983 -104.149 96.465 1.00 73.10 164 ALA H CA 1
ATOM 2060 C C . ALA B 2 164 ? -3.221 -104.624 95.696 1.00 75.22 164 ALA H C 1
ATOM 2061 O O . ALA B 2 164 ? -3.291 -105.798 95.282 1.00 77.30 164 ALA H O 1
ATOM 2063 N N . LEU B 2 165 ? -4.202 -103.714 95.538 1.00 66.98 165 LEU H N 1
ATOM 2064 C CA . LEU B 2 165 ? -5.465 -103.970 94.855 1.00 65.23 165 LEU H CA 1
ATOM 2065 C C . LEU B 2 165 ? -5.558 -103.077 93.614 1.00 70.70 165 LEU H C 1
ATOM 2066 O O . LEU B 2 165 ? -5.526 -101.844 93.748 1.00 69.42 165 LEU H O 1
ATOM 2071 N N . THR B 2 166 ? -5.675 -103.696 92.415 1.00 68.85 166 THR H N 1
ATOM 2072 C CA . THR B 2 166 ? -5.826 -102.986 91.132 1.00 67.91 166 THR H CA 1
ATOM 2073 C C . THR B 2 166 ? -7.014 -103.538 90.346 1.00 72.62 166 THR H C 1
ATOM 2074 O O . THR B 2 166 ? -7.772 -102.764 89.742 1.00 70.73 166 THR H O 1
ATOM 2078 N N . SER B 2 167 ? -7.142 -104.886 90.327 1.00 71.17 167 SER H N 1
ATOM 2079 C CA . SER B 2 167 ? -8.191 -105.598 89.608 1.00 71.66 167 SER H CA 1
ATOM 2080 C C . SER B 2 167 ? -9.594 -105.270 90.128 1.00 72.33 167 SER H C 1
ATOM 2081 O O . SER B 2 167 ? -9.896 -105.480 91.311 1.00 72.01 167 SER H O 1
ATOM 2084 N N . GLY B 2 168 ? -10.425 -104.763 89.220 1.00 65.82 168 GLY H N 1
ATOM 2085 C CA . GLY B 2 168 ? -11.811 -104.433 89.508 1.00 64.83 168 GLY H CA 1
ATOM 2086 C C . GLY B 2 168 ? -12.064 -102.986 89.847 1.00 67.34 168 GLY H C 1
ATOM 2087 O O . GLY B 2 168 ? -13.234 -102.585 89.912 1.00 67.25 168 GLY H O 1
ATOM 2088 N N . VAL B 2 169 ? -10.969 -102.194 90.069 1.00 61.45 169 VAL H N 1
ATOM 2089 C CA . VAL B 2 169 ? -11.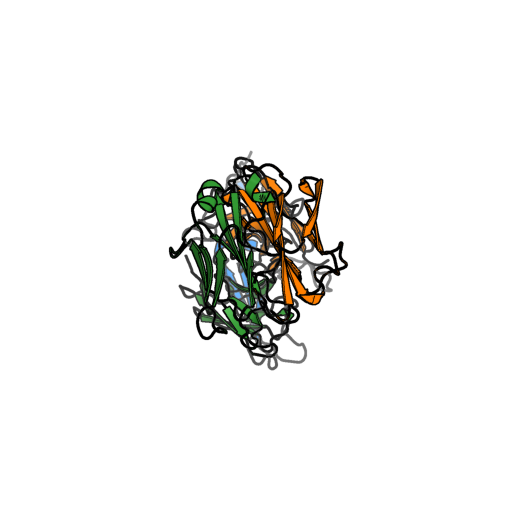015 -100.765 90.429 1.00 58.35 169 VAL H CA 1
ATOM 2090 C C . VAL B 2 169 ? -11.519 -99.906 89.270 1.00 60.03 169 VAL H C 1
ATOM 2091 O O . VAL B 2 169 ? -11.168 -100.160 88.111 1.00 61.18 169 VAL H O 1
ATOM 2095 N N . HIS B 2 170 ? -12.362 -98.914 89.591 1.00 52.78 170 HIS H N 1
ATOM 2096 C CA . HIS B 2 170 ? -12.899 -97.945 88.646 1.00 50.78 170 HIS H CA 1
ATOM 2097 C C . HIS B 2 170 ? -12.945 -96.600 89.323 1.00 52.67 170 HIS H C 1
ATOM 2098 O O . HIS B 2 170 ? -13.764 -96.401 90.226 1.00 53.81 170 HIS H O 1
ATOM 2105 N N . THR B 2 171 ? -12.040 -95.699 88.951 1.00 46.98 171 THR H N 1
ATOM 2106 C CA . THR B 2 171 ? -12.023 -94.348 89.507 1.00 45.69 171 THR H CA 1
ATOM 2107 C C . THR B 2 171 ? -12.731 -93.481 88.488 1.00 53.39 171 THR H C 1
ATOM 2108 O O . THR B 2 171 ? -12.278 -93.364 87.336 1.00 56.21 171 THR H O 1
ATOM 2112 N N . PHE B 2 172 ? -13.914 -92.985 88.851 1.00 49.91 172 PHE H N 1
ATOM 2113 C CA . PHE B 2 172 ? -14.691 -92.197 87.899 1.00 49.39 172 PHE H CA 1
ATOM 2114 C C . PHE B 2 172 ? -14.073 -90.829 87.631 1.00 51.17 172 PHE H C 1
ATOM 2115 O O . PHE B 2 172 ? -13.284 -90.320 88.446 1.00 48.45 172 PHE H O 1
ATOM 2123 N N . PRO B 2 173 ? -14.333 -90.258 86.441 1.00 48.73 173 PRO H N 1
ATOM 2124 C CA . PRO B 2 173 ? -13.777 -88.939 86.143 1.00 47.85 173 PRO H CA 1
ATOM 2125 C C . PRO B 2 173 ? -14.433 -87.946 87.075 1.00 52.11 173 PRO H C 1
ATOM 2126 O O . PRO B 2 173 ? -15.621 -88.087 87.355 1.00 54.03 173 PRO H O 1
ATOM 2130 N N . ALA B 2 174 ? -13.675 -86.986 87.599 1.00 47.78 174 ALA H N 1
ATOM 2131 C CA . ALA B 2 174 ? -14.234 -85.990 88.508 1.00 46.87 174 ALA H CA 1
ATOM 2132 C C . ALA B 2 174 ? -15.371 -85.201 87.866 1.00 52.44 174 ALA H C 1
ATOM 2133 O O . ALA B 2 174 ? -15.426 -85.052 86.639 1.00 50.93 174 ALA H O 1
ATOM 2135 N N . VAL B 2 175 ? -16.293 -84.730 88.698 1.00 52.38 175 VAL H N 1
ATOM 2136 C CA . VAL B 2 175 ? -17.453 -83.945 88.280 1.00 54.50 175 VAL H CA 1
ATOM 2137 C C . VAL B 2 175 ? -17.442 -82.626 89.037 1.00 60.00 175 VAL H C 1
ATOM 2138 O O . VAL B 2 175 ? -17.228 -82.622 90.254 1.00 61.19 175 VAL H O 1
ATOM 2142 N N . LEU B 2 176 ? -17.651 -81.516 88.321 1.00 56.99 176 LEU H N 1
ATOM 2143 C CA . LEU B 2 176 ? -17.640 -80.166 88.885 1.00 57.19 176 LEU H CA 1
ATOM 2144 C C . LEU B 2 176 ? -19.032 -79.811 89.387 1.00 63.69 176 LEU H C 1
ATOM 2145 O O . LEU B 2 176 ? -19.963 -79.578 88.602 1.00 64.17 176 LEU H O 1
ATOM 2150 N N . GLN B 2 177 ? -19.167 -79.784 90.712 1.00 61.82 177 GLN H N 1
ATOM 2151 C CA . GLN B 2 177 ? -20.434 -79.497 91.371 1.00 63.52 177 GLN H CA 1
ATOM 2152 C C . GLN B 2 177 ? -20.807 -78.008 91.285 1.00 70.69 177 GLN H C 1
ATOM 2153 O O . GLN B 2 177 ? -20.001 -77.187 90.833 1.00 70.65 177 GLN H O 1
ATOM 2159 N N . SER B 2 178 ? -22.058 -77.674 91.674 1.00 68.99 178 SER H N 1
ATOM 2160 C CA . SER B 2 178 ? -22.610 -76.316 91.655 1.00 69.23 178 SER H CA 1
ATOM 2161 C C . SER B 2 178 ? -21.834 -75.438 92.606 1.00 70.47 178 SER H C 1
ATOM 2162 O O . SER B 2 178 ? -21.709 -74.243 92.362 1.00 71.18 178 SER H O 1
ATOM 2165 N N . SER B 2 179 ? -21.288 -76.045 93.680 1.00 64.49 179 SER H N 1
ATOM 2166 C CA . SER B 2 179 ? -20.497 -75.363 94.705 1.00 63.84 179 SER H CA 1
ATOM 2167 C C . SER B 2 179 ? -19.124 -74.897 94.201 1.00 64.57 179 SER H C 1
ATOM 2168 O O . SER B 2 179 ? -18.423 -74.155 94.889 1.00 64.35 179 SER H O 1
ATOM 2171 N N . GLY B 2 180 ? -18.752 -75.345 93.012 1.00 58.54 180 GLY H N 1
ATOM 2172 C CA . GLY B 2 180 ? -17.466 -75.025 92.417 1.00 56.57 180 GLY H CA 1
ATOM 2173 C C . GLY B 2 180 ? -16.387 -75.975 92.873 1.00 57.13 180 GLY H C 1
ATOM 2174 O O . GLY B 2 180 ? -15.216 -75.793 92.546 1.00 58.18 180 GLY H O 1
ATOM 2175 N N . LEU B 2 181 ? -16.784 -77.013 93.593 1.00 50.13 181 LEU H N 1
ATOM 2176 C CA . LEU B 2 181 ? -15.885 -78.027 94.105 1.00 47.17 181 LEU H CA 1
ATOM 2177 C C . LEU B 2 181 ? -16.094 -79.283 93.373 1.00 50.92 181 LEU H C 1
ATOM 2178 O O . LEU B 2 181 ? -17.221 -79.545 92.951 1.00 51.62 181 LEU H O 1
ATOM 2183 N N . TYR B 2 182 ? -15.028 -80.088 93.235 1.00 48.00 182 TYR H N 1
ATOM 2184 C CA . TYR B 2 182 ? -15.123 -81.369 92.532 1.00 48.81 182 TYR H CA 1
ATOM 2185 C C . TYR B 2 182 ? -15.513 -82.510 93.465 1.00 56.40 182 TYR H C 1
ATOM 2186 O O . TYR B 2 182 ? -15.282 -82.432 94.680 1.00 57.17 182 TYR H O 1
ATOM 2195 N N . SER B 2 183 ? -16.153 -83.540 92.891 1.00 52.70 183 SER H N 1
ATOM 2196 C CA . SER B 2 183 ? -16.554 -84.759 93.586 1.00 53.42 183 SER H CA 1
ATOM 2197 C C . SER B 2 183 ? -16.352 -85.920 92.623 1.00 59.13 183 SER H C 1
ATOM 2198 O O . SER B 2 183 ? -16.587 -85.802 91.413 1.00 61.18 183 SER H O 1
ATOM 2201 N N . LEU B 2 184 ? -15.894 -87.040 93.156 1.00 53.81 184 LEU H N 1
ATOM 2202 C CA . LEU B 2 184 ? -15.538 -88.217 92.372 1.00 52.02 184 LEU H CA 1
ATOM 2203 C C . LEU B 2 184 ? -15.668 -89.457 93.278 1.00 55.64 184 LEU H C 1
ATOM 2204 O O . LEU B 2 184 ? -15.519 -89.354 94.508 1.00 56.99 184 LEU H O 1
ATOM 2209 N N . SER B 2 185 ? -15.936 -90.613 92.688 1.00 50.05 185 SER H N 1
ATOM 2210 C CA . SER B 2 185 ? -15.982 -91.859 93.458 1.00 50.62 185 SER H CA 1
ATOM 2211 C C . SER B 2 185 ? -15.100 -92.912 92.797 1.00 52.96 185 SER H C 1
ATOM 2212 O O . SER B 2 185 ? -14.989 -92.970 91.573 1.00 52.69 185 SER H O 1
ATOM 2215 N N . SER B 2 186 ? -14.446 -93.708 93.609 1.00 49.72 186 SER H N 1
ATOM 2216 C CA . SER B 2 186 ? -13.663 -94.841 93.161 1.00 50.59 186 SER H CA 1
ATOM 2217 C C . SER B 2 186 ? -14.380 -96.035 93.756 1.00 53.96 186 SER H C 1
ATOM 2218 O O . SER B 2 186 ? -14.755 -95.981 94.923 1.00 53.34 186 SER H O 1
ATOM 2221 N N . VAL B 2 187 ? -14.614 -97.075 92.951 1.00 50.72 187 VAL H N 1
ATOM 2222 C CA . VAL B 2 187 ? -15.293 -98.302 93.377 1.00 52.67 187 VAL H CA 1
ATOM 2223 C C . VAL B 2 187 ? -14.464 -99.527 93.017 1.00 59.87 187 VAL H C 1
ATOM 2224 O O . VAL B 2 187 ? -13.579 -99.446 92.155 1.00 61.10 187 VAL H O 1
ATOM 2228 N N . VAL B 2 188 ? -14.802 -100.672 93.613 1.00 56.38 188 VAL H N 1
ATOM 2229 C CA . VAL B 2 188 ? -14.124 -101.913 93.323 1.00 58.34 188 VAL H CA 1
ATOM 2230 C C . VAL B 2 188 ? -15.038 -103.142 93.518 1.00 68.63 188 VAL H C 1
ATOM 2231 O O . VAL B 2 188 ? -15.955 -103.144 94.357 1.00 69.51 188 VAL H O 1
ATOM 2235 N N . THR B 2 189 ? -14.796 -104.169 92.702 1.00 67.57 189 THR H N 1
ATOM 2236 C CA . THR B 2 189 ? -15.521 -105.420 92.743 1.00 70.24 189 THR H CA 1
ATOM 2237 C C . THR B 2 189 ? -14.598 -106.472 93.349 1.00 79.09 189 THR H C 1
ATOM 2238 O O . THR B 2 189 ? -13.435 -106.616 92.930 1.00 79.00 189 THR H O 1
ATOM 2242 N N . VAL B 2 190 ? -15.099 -107.133 94.406 1.00 78.48 190 VAL H N 1
ATOM 2243 C CA . VAL B 2 190 ? -14.397 -108.169 95.162 1.00 81.16 190 VAL H CA 1
ATOM 2244 C C . VAL B 2 190 ? -15.337 -109.358 95.446 1.00 91.29 190 VAL H C 1
ATOM 2245 O O . VAL B 2 190 ? -16.548 -109.138 95.574 1.00 90.55 190 VAL H O 1
ATOM 2249 N N . PRO B 2 191 ? -14.810 -110.601 95.623 1.00 93.74 191 PRO H N 1
ATOM 2250 C CA . PRO B 2 191 ? -15.702 -111.732 95.966 1.00 98.38 191 PRO H CA 1
ATOM 2251 C C . PRO B 2 191 ? -16.352 -111.554 97.353 1.00 104.18 191 PRO H C 1
ATOM 2252 O O . PRO B 2 191 ? -15.660 -111.171 98.299 1.00 103.67 191 PRO H O 1
ATOM 2256 N N . SER B 2 192 ? -17.676 -111.803 97.468 1.00 101.88 192 SER H N 1
ATOM 2257 C CA . SER B 2 192 ? -18.427 -111.635 98.719 1.00 103.21 192 SER H CA 1
ATOM 2258 C C . SER B 2 192 ? -17.817 -112.381 99.917 1.00 111.90 192 SER H C 1
ATOM 2259 O O . SER B 2 192 ? -17.933 -111.920 101.056 1.00 112.17 192 SER H O 1
ATOM 2262 N N . SER B 2 193 ? -17.153 -113.522 99.647 1.00 111.35 193 SER H N 1
ATOM 2263 C CA . SER B 2 193 ? -16.479 -114.370 100.634 1.00 114.03 193 SER H CA 1
ATOM 2264 C C . SER B 2 193 ? -15.318 -113.650 101.342 1.00 116.40 193 SER H C 1
ATOM 2265 O O . SER B 2 193 ? -15.160 -113.807 102.551 1.00 118.02 193 SER H O 1
ATOM 2268 N N . SER B 2 194 ? -14.547 -112.831 100.598 1.00 109.98 194 SER H N 1
ATOM 2269 C CA . SER B 2 194 ? -13.393 -112.057 101.091 1.00 108.40 194 SER H CA 1
ATOM 2270 C C . SER B 2 194 ? -13.721 -110.971 102.145 1.00 109.80 194 SER H C 1
ATOM 2271 O O . SER B 2 194 ? -12.810 -110.475 102.822 1.00 108.15 194 SER H O 1
ATOM 2274 N N . LEU B 2 195 ? -15.011 -110.598 102.265 1.00 105.56 195 LEU H N 1
ATOM 2275 C CA . LEU B 2 195 ? -15.477 -109.581 103.210 1.00 104.07 195 LEU H CA 1
ATOM 2276 C C . LEU B 2 195 ? -15.451 -110.156 104.628 1.00 112.93 195 LEU H C 1
ATOM 2277 O O . LEU B 2 195 ? -16.103 -111.173 104.900 1.00 116.31 195 LEU H O 1
ATOM 2282 N N . GLY B 2 196 ? -14.667 -109.528 105.497 1.00 109.31 196 GLY H N 1
ATOM 2283 C CA . GLY B 2 196 ? -14.517 -109.968 106.879 1.00 113.21 196 GLY H CA 1
ATOM 2284 C C . GLY B 2 196 ? -13.359 -110.921 107.105 1.00 119.83 196 GLY H C 1
ATOM 2285 O O . GLY B 2 196 ? -13.201 -111.454 108.208 1.00 123.67 196 GLY H O 1
ATOM 2286 N N . THR B 2 197 ? -12.557 -111.158 106.052 1.00 113.97 197 THR H N 1
ATOM 2287 C CA . THR B 2 197 ? -11.353 -112.002 106.037 1.00 115.16 197 THR H CA 1
ATOM 2288 C C . THR B 2 197 ? -10.227 -111.201 105.338 1.00 114.76 197 THR H C 1
ATOM 2289 O O . THR B 2 197 ? -9.071 -111.634 105.307 1.00 116.07 197 THR H O 1
ATOM 2293 N N . GLN B 2 198 ? -10.589 -110.031 104.773 1.00 105.44 198 GLN H N 1
ATOM 2294 C CA . GLN B 2 198 ? -9.692 -109.104 104.085 1.00 101.24 198 GLN H CA 1
ATOM 2295 C C . GLN B 2 198 ? -10.234 -107.664 104.198 1.00 99.57 198 GLN H C 1
ATOM 2296 O O . GLN B 2 198 ? -11.411 -107.406 103.922 1.00 97.30 198 GLN H O 1
ATOM 2302 N N . THR B 2 199 ? -9.366 -106.744 104.643 1.00 93.68 199 THR H N 1
ATOM 2303 C CA . THR B 2 199 ? -9.669 -105.325 104.848 1.00 89.93 199 THR H CA 1
ATOM 2304 C C . THR B 2 199 ? -9.429 -104.458 103.608 1.00 87.49 199 THR H C 1
ATOM 2305 O O . THR B 2 199 ? -8.356 -104.524 103.001 1.00 86.44 199 THR H O 1
ATOM 2309 N N . TYR B 2 200 ? -10.420 -103.613 103.271 1.00 79.75 200 TYR H N 1
ATOM 2310 C CA . TYR B 2 200 ? -10.365 -102.695 102.135 1.00 74.63 200 TYR H CA 1
ATOM 2311 C C . TYR B 2 200 ? -10.231 -101.250 102.570 1.00 74.70 200 TYR H C 1
ATOM 2312 O O . TYR B 2 200 ? -11.079 -100.747 103.324 1.00 73.41 200 TYR H O 1
ATOM 2321 N N . ILE B 2 201 ? -9.117 -100.602 102.128 1.00 69.68 201 ILE H N 1
ATOM 2322 C CA . ILE B 2 201 ? -8.761 -99.207 102.438 1.00 67.65 201 ILE H CA 1
ATOM 2323 C C . ILE B 2 201 ? -8.408 -98.393 101.177 1.00 69.89 201 ILE H C 1
ATOM 2324 O O . ILE B 2 201 ? -7.478 -98.750 100.439 1.00 68.28 201 ILE H O 1
ATOM 2329 N N . CYS B 2 202 ? -9.116 -97.270 100.977 1.00 66.39 202 CYS H N 1
ATOM 2330 C CA . CYS B 2 202 ? -8.810 -96.388 99.878 1.00 65.61 202 CYS H CA 1
ATOM 2331 C C . CYS B 2 202 ? -7.897 -95.229 100.308 1.00 67.18 202 CYS H C 1
ATOM 2332 O O . CYS B 2 202 ? -8.111 -94.593 101.335 1.00 66.97 202 CYS H O 1
ATOM 2335 N N . ASN B 2 203 ? -6.852 -94.998 99.527 1.00 61.20 203 ASN H N 1
ATOM 2336 C CA . ASN B 2 203 ? -5.852 -93.996 99.809 1.00 59.60 203 ASN H CA 1
ATOM 2337 C C . ASN B 2 203 ? -6.043 -92.848 98.849 1.00 61.31 203 ASN H C 1
ATOM 2338 O O . ASN B 2 203 ? -5.789 -92.969 97.643 1.00 61.01 203 ASN H O 1
ATOM 2343 N N . VAL B 2 204 ? -6.553 -91.739 99.386 1.00 55.04 204 VAL H N 1
ATOM 2344 C CA . VAL B 2 204 ? -6.840 -90.531 98.626 1.00 51.14 204 VAL H CA 1
ATOM 2345 C C . VAL B 2 204 ? -5.741 -89.533 98.898 1.00 57.01 204 VAL H C 1
ATOM 2346 O O . VAL B 2 204 ? -5.402 -89.282 100.060 1.00 59.62 204 VAL H O 1
ATOM 2350 N N . ASN B 2 205 ? -5.143 -89.012 97.828 1.00 51.40 205 ASN H N 1
ATOM 2351 C CA . ASN B 2 205 ? -4.081 -88.025 97.917 1.00 50.34 205 ASN H CA 1
ATOM 2352 C C . ASN B 2 205 ? -4.474 -86.841 97.060 1.00 52.09 205 ASN H C 1
ATOM 2353 O O . ASN B 2 205 ? -4.840 -87.008 95.890 1.00 52.41 205 ASN H O 1
ATOM 2358 N N . HIS B 2 206 ? -4.438 -85.651 97.653 1.00 46.17 206 HIS H N 1
ATOM 2359 C CA . HIS B 2 206 ? -4.742 -84.412 96.966 1.00 43.90 206 HIS H CA 1
ATOM 2360 C C . HIS B 2 206 ? -3.522 -83.544 97.174 1.00 48.66 206 HIS H C 1
ATOM 2361 O O . HIS B 2 206 ? -3.382 -82.871 98.190 1.00 49.43 206 HIS H O 1
ATOM 2368 N N . LYS B 2 207 ? -2.594 -83.625 96.222 1.00 44.01 207 LYS H N 1
ATOM 2369 C CA . LYS B 2 207 ? -1.312 -82.948 96.261 1.00 43.08 207 LYS H CA 1
ATOM 2370 C C . LYS B 2 207 ? -1.391 -81.411 96.465 1.00 47.06 207 LYS H C 1
ATOM 2371 O O . LYS B 2 207 ? -0.550 -80.889 97.202 1.00 48.62 207 LYS H O 1
ATOM 2377 N N . PRO B 2 208 ? -2.406 -80.667 95.946 1.00 42.36 208 PRO H N 1
ATOM 2378 C CA . PRO B 2 208 ? -2.413 -79.211 96.152 1.00 42.16 208 PRO H CA 1
ATOM 2379 C C . PRO B 2 208 ? -2.647 -78.734 97.568 1.00 47.96 208 PRO H C 1
ATOM 2380 O O . PRO B 2 208 ? -2.090 -77.712 97.934 1.00 49.26 208 PRO H O 1
ATOM 2384 N N . SER B 2 209 ? -3.455 -79.450 98.362 1.00 44.10 209 SER H N 1
ATOM 2385 C CA . SER B 2 209 ? -3.748 -79.102 99.765 1.00 43.35 209 SER H CA 1
ATOM 2386 C C . SER B 2 209 ? -2.829 -79.883 100.687 1.00 46.54 209 SER H C 1
ATOM 2387 O O . SER B 2 209 ? -2.914 -79.748 101.914 1.00 48.27 209 SER H O 1
ATOM 2390 N N . ASN B 2 210 ? -1.962 -80.722 100.098 1.00 39.65 210 ASN H N 1
ATOM 2391 C CA . ASN B 2 210 ? -1.038 -81.569 100.834 1.00 39.79 210 ASN H CA 1
ATOM 2392 C C . ASN B 2 210 ? -1.794 -82.536 101.736 1.00 44.09 210 ASN H C 1
ATOM 2393 O O . ASN B 2 210 ? -1.338 -82.853 102.834 1.00 47.03 210 ASN H O 1
ATOM 2398 N N . THR B 2 211 ? -2.958 -83.006 101.291 1.00 38.83 211 THR H N 1
ATOM 2399 C CA . THR B 2 211 ? -3.743 -83.921 102.128 1.00 39.62 211 THR H CA 1
ATOM 2400 C C . THR B 2 211 ? -3.724 -85.403 101.702 1.00 43.04 211 THR H C 1
ATOM 2401 O O . THR B 2 211 ? -4.028 -85.737 100.572 1.00 41.10 211 THR H O 1
ATOM 2405 N N . LYS B 2 212 ? -3.389 -86.282 102.613 1.00 44.96 212 LYS H N 1
ATOM 2406 C CA . LYS B 2 212 ? -3.476 -87.731 102.378 1.00 46.68 212 LYS H CA 1
ATOM 2407 C C . LYS B 2 212 ? -4.513 -88.280 103.378 1.00 53.14 212 LYS H C 1
ATOM 2408 O O . LYS B 2 212 ? -4.509 -87.882 104.543 1.00 54.58 212 LYS H O 1
ATOM 2414 N N . VAL B 2 213 ? -5.463 -89.084 102.892 1.00 49.89 213 VAL H N 1
ATOM 2415 C CA . VAL B 2 213 ? -6.549 -89.683 103.673 1.00 51.07 213 VAL H CA 1
ATOM 2416 C C . VAL B 2 213 ? -6.596 -91.179 103.317 1.00 59.12 213 VAL H C 1
ATOM 2417 O O . VAL B 2 213 ? -6.352 -91.544 102.158 1.00 59.36 213 VAL H O 1
ATOM 2421 N N . ASP B 2 214 ? -6.908 -92.028 104.302 1.00 58.25 214 ASP H N 1
ATOM 2422 C CA . ASP B 2 214 ? -7.037 -93.486 104.159 1.00 59.92 214 ASP H CA 1
ATOM 2423 C C . ASP B 2 214 ? -8.343 -93.920 104.872 1.00 65.69 214 ASP H C 1
ATOM 2424 O O . ASP B 2 214 ? -8.411 -93.768 106.096 1.00 69.62 214 ASP H O 1
ATOM 2429 N N . LYS B 2 215 ? -9.386 -94.389 104.132 1.00 58.57 215 LYS H N 1
ATOM 2430 C CA . LYS B 2 215 ? -10.659 -94.814 104.742 1.00 59.06 215 LYS H CA 1
ATOM 2431 C C . LYS B 2 215 ? -10.876 -96.312 104.778 1.00 66.76 215 LYS H C 1
ATOM 2432 O O . LYS B 2 215 ? -10.640 -97.007 103.795 1.00 67.10 215 LYS H O 1
ATOM 2438 N N . LYS B 2 216 ? -11.358 -96.805 105.910 1.00 66.93 216 LYS H N 1
ATOM 2439 C CA . LYS B 2 216 ? -11.636 -98.219 106.097 1.00 69.64 216 LYS H CA 1
ATOM 2440 C C . LYS B 2 216 ? -13.071 -98.444 105.647 1.00 76.57 216 LYS H C 1
ATOM 2441 O O . LYS B 2 216 ? -14.009 -97.936 106.283 1.00 77.20 216 LYS H O 1
ATOM 2447 N N . VAL B 2 217 ? -13.240 -99.171 104.529 1.00 73.19 217 VAL H N 1
ATOM 2448 C CA . VAL B 2 217 ? -14.572 -99.472 104.016 1.00 73.87 217 VAL H CA 1
ATOM 2449 C C . VAL B 2 217 ? -15.030 -100.823 104.605 1.00 82.43 217 VAL H C 1
ATOM 2450 O O . VAL B 2 217 ? -14.662 -101.887 104.101 1.00 82.11 217 VAL H O 1
ATOM 2454 N N . GLU B 2 218 ? -15.763 -100.760 105.734 1.00 83.85 218 GLU H N 1
ATOM 2455 C CA . GLU B 2 218 ? -16.261 -101.938 106.469 1.00 88.94 218 GLU H CA 1
ATOM 2456 C C . GLU B 2 218 ? -17.680 -102.316 106.005 1.00 95.97 218 GLU H C 1
ATOM 2457 O O . GLU B 2 218 ? -18.422 -101.419 105.594 1.00 93.75 218 GLU H O 1
ATOM 2459 N N . PRO B 2 219 ? -18.096 -103.611 106.077 1.00 97.02 219 PRO H N 1
ATOM 2460 C CA . PRO B 2 219 ? -19.446 -103.974 105.599 1.00 98.11 219 PRO H CA 1
ATOM 2461 C C . PRO B 2 219 ? -20.587 -103.727 106.588 1.00 105.33 219 PRO H C 1
ATOM 2462 O O . PRO B 2 219 ? -20.381 -103.735 107.807 1.00 108.03 219 PRO H O 1
ATOM 2466 N N . LYS B 2 220 ? -21.787 -103.531 106.038 1.00 101.22 220 LYS H N 1
ATOM 2467 C CA . LYS B 2 220 ? -23.005 -103.283 106.804 1.00 130.75 220 LYS H CA 1
ATOM 2468 C C . LYS B 2 220 ? -23.576 -101.898 106.575 1.00 145.78 220 LYS H C 1
ATOM 2469 O O . LYS B 2 220 ? -22.901 -101.014 106.041 1.00 96.81 220 LYS H O 1
ATOM 2470 N N . GLU C 3 1 ? -21.350 -68.416 58.736 1.00 89.28 1 GLU L N 1
ATOM 2471 C CA . GLU C 3 1 ? -20.168 -69.060 58.153 1.00 85.60 1 GLU L CA 1
ATOM 2472 C C . GLU C 3 1 ? -20.427 -70.533 57.721 1.00 86.89 1 GLU L C 1
ATOM 2473 O O . GLU C 3 1 ? -21.543 -71.048 57.882 1.00 88.64 1 GLU L O 1
ATOM 2475 N N . VAL C 3 2 ? -19.391 -71.189 57.144 1.00 78.09 2 VAL L N 1
ATOM 2476 C CA . VAL C 3 2 ? -19.417 -72.597 56.726 1.00 74.84 2 VAL L CA 1
ATOM 2477 C C . VAL C 3 2 ? -19.620 -73.439 58.005 1.00 75.11 2 VAL L C 1
ATOM 2478 O O . VAL C 3 2 ? -19.094 -73.085 59.070 1.00 73.46 2 VAL L O 1
ATOM 2482 N N . VAL C 3 3 ? -20.451 -74.494 57.911 1.00 69.49 3 VAL L N 1
ATOM 2483 C CA . VAL C 3 3 ? -20.749 -75.399 59.027 1.00 66.03 3 VAL L CA 1
ATOM 2484 C C . VAL C 3 3 ? -20.541 -76.859 58.554 1.00 69.17 3 VAL L C 1
ATOM 2485 O O . VAL C 3 3 ? -21.080 -77.270 57.519 1.00 70.87 3 VAL L O 1
ATOM 2489 N N . LEU C 3 4 ? -19.706 -77.605 59.285 1.00 61.91 4 LEU L N 1
ATOM 2490 C CA . LEU C 3 4 ? -19.405 -78.999 58.976 1.00 59.78 4 LEU L CA 1
ATOM 2491 C C . LEU C 3 4 ? -20.137 -79.911 59.967 1.00 66.08 4 LEU L C 1
ATOM 2492 O O . LEU C 3 4 ? -20.046 -79.719 61.200 1.00 66.03 4 LEU L O 1
ATOM 2497 N N . THR C 3 5 ? -20.872 -80.902 59.419 1.00 62.55 5 THR L N 1
ATOM 2498 C CA . THR C 3 5 ? -21.643 -81.868 60.205 1.00 61.72 5 THR L CA 1
ATOM 2499 C C . THR C 3 5 ? -21.066 -83.250 60.008 1.00 62.15 5 THR L C 1
ATOM 2500 O O . THR C 3 5 ? -21.061 -83.737 58.887 1.00 61.62 5 THR L O 1
ATOM 2504 N N . GLN C 3 6 ? -20.528 -83.864 61.070 1.00 57.49 6 GLN L N 1
ATOM 2505 C CA . GLN C 3 6 ? -19.971 -85.212 60.947 1.00 57.05 6 GLN L CA 1
ATOM 2506 C C . GLN C 3 6 ? -21.021 -86.314 61.236 1.00 64.46 6 GLN L C 1
ATOM 2507 O O . GLN C 3 6 ? -21.889 -86.180 62.112 1.00 63.15 6 GLN L O 1
ATOM 2513 N N . SER C 3 7 ? -20.954 -87.384 60.448 1.00 64.64 7 SER L N 1
ATOM 2514 C CA . SER C 3 7 ? -21.883 -88.505 60.526 1.00 67.23 7 SER L CA 1
ATOM 2515 C C . SER C 3 7 ? -21.067 -89.811 60.532 1.00 73.43 7 SER L C 1
ATOM 2516 O O . SER C 3 7 ? -20.223 -89.995 59.642 1.00 73.61 7 SER L O 1
ATOM 2518 N N . PRO C 3 8 ? -21.274 -90.718 61.519 1.00 69.57 8 PRO L N 1
ATOM 2519 C CA . PRO C 3 8 ? -22.181 -90.604 62.663 1.00 70.76 8 PRO L CA 1
ATOM 2520 C C . PRO C 3 8 ? -21.425 -89.960 63.823 1.00 76.38 8 PRO L C 1
ATOM 2521 O O . PRO C 3 8 ? -20.278 -89.567 63.639 1.00 75.45 8 PRO L O 1
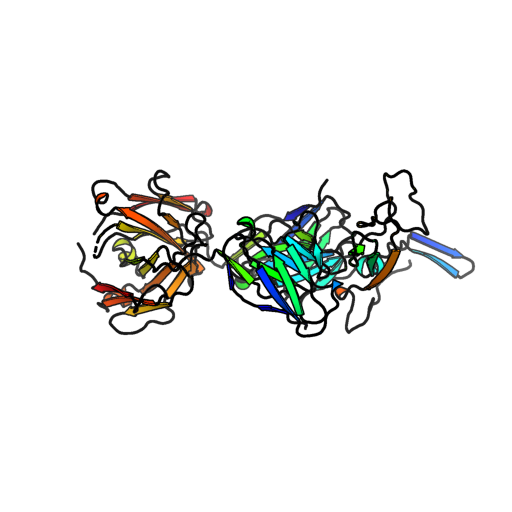ATOM 2525 N N . GLY C 3 9 ? -22.056 -89.852 64.989 1.00 74.18 9 GLY L N 1
ATOM 2526 C CA . GLY C 3 9 ? -21.418 -89.289 66.174 1.00 72.66 9 GLY L CA 1
ATOM 2527 C C . GLY C 3 9 ? -20.541 -90.314 66.864 1.00 76.74 9 GLY L C 1
ATOM 2528 O O . GLY C 3 9 ? -19.556 -89.962 67.537 1.00 75.60 9 GLY L O 1
ATOM 2529 N N . THR C 3 10 ? -20.937 -91.600 66.716 1.00 74.05 10 THR L N 1
ATOM 2530 C CA . THR C 3 10 ? -20.281 -92.778 67.265 1.00 73.86 10 THR L CA 1
ATOM 2531 C C . THR C 3 10 ? -20.294 -93.871 66.222 1.00 79.39 10 THR L C 1
ATOM 2532 O O . THR C 3 10 ? -21.364 -94.201 65.697 1.00 82.24 10 THR L O 1
ATOM 2536 N N . LEU C 3 11 ? -19.118 -94.464 65.961 1.00 73.68 11 LEU L N 1
ATOM 2537 C CA . LEU C 3 11 ? -18.963 -95.574 65.033 1.00 74.45 11 LEU L CA 1
ATOM 2538 C C . LEU C 3 11 ? -18.453 -96.768 65.837 1.00 80.12 11 LEU L C 1
ATOM 2539 O O . LEU C 3 11 ? -17.395 -96.690 66.463 1.00 79.79 11 LEU L O 1
ATOM 2544 N N . SER C 3 12 ? -19.257 -97.835 65.901 1.00 77.60 12 SER L N 1
ATOM 2545 C CA . SER C 3 12 ? -18.929 -99.030 66.673 1.00 78.11 12 SER L CA 1
ATOM 2546 C C . SER C 3 12 ? -18.537 -100.148 65.719 1.00 82.11 12 SER L C 1
ATOM 2547 O O . SER C 3 12 ? -19.368 -100.615 64.925 1.00 84.00 12 SER L O 1
ATOM 2550 N N . LEU C 3 13 ? -17.243 -100.513 65.736 1.00 75.93 13 LEU L N 1
ATOM 2551 C CA . LEU C 3 13 ? -16.689 -101.530 64.847 1.00 76.80 13 LEU L CA 1
ATOM 2552 C C . LEU C 3 13 ? -15.684 -102.406 65.558 1.00 81.78 13 LEU L C 1
ATOM 2553 O O . LEU C 3 13 ? -15.129 -101.995 66.564 1.00 80.92 13 LEU L O 1
ATOM 2558 N N . SER C 3 14 ? -15.424 -103.600 65.027 1.00 80.81 14 SER L N 1
ATOM 2559 C CA . SER C 3 14 ? -14.443 -104.518 65.602 1.00 82.57 14 SER L CA 1
ATOM 2560 C C . SER C 3 14 ? -13.043 -104.165 65.056 1.00 86.43 14 SER L C 1
ATOM 2561 O O . SER C 3 14 ? -12.979 -103.499 64.015 1.00 84.69 14 SER L O 1
ATOM 2564 N N . PRO C 3 15 ? -11.911 -104.577 65.703 1.00 84.17 15 PRO L N 1
ATOM 2565 C CA . PRO C 3 15 ? -10.589 -104.287 65.113 1.00 83.34 15 PRO L CA 1
ATOM 2566 C C . PRO C 3 15 ? -10.401 -105.141 63.863 1.00 90.60 15 PRO L C 1
ATOM 2567 O O . PRO C 3 15 ? -10.704 -106.344 63.874 1.00 94.39 15 PRO L O 1
ATOM 2571 N N . GLY C 3 16 ? -9.950 -104.501 62.791 1.00 84.63 16 GLY L N 1
ATOM 2572 C CA . GLY C 3 16 ? -9.770 -105.144 61.502 1.00 85.95 16 GLY L CA 1
ATOM 2573 C C . GLY C 3 16 ? -10.841 -104.715 60.522 1.00 89.91 16 GLY L C 1
ATOM 2574 O O . GLY C 3 16 ? -10.666 -104.885 59.309 1.00 91.81 16 GLY L O 1
ATOM 2575 N N . GLU C 3 17 ? -11.961 -104.151 61.033 1.00 84.10 17 GLU L N 1
ATOM 2576 C CA . GLU C 3 17 ? -13.064 -103.674 60.186 1.00 83.19 17 GLU L CA 1
ATOM 2577 C C . GLU C 3 17 ? -12.742 -102.339 59.446 1.00 85.59 17 GLU L C 1
ATOM 2578 O O . GLU C 3 17 ? -11.705 -101.704 59.716 1.00 83.68 17 GLU L O 1
ATOM 2584 N N . ARG C 3 18 ? -13.636 -101.942 58.495 1.00 81.27 18 ARG L N 1
ATOM 2585 C CA . ARG C 3 18 ? -13.530 -100.734 57.668 1.00 78.56 18 ARG L CA 1
ATOM 2586 C C . ARG C 3 18 ? -14.323 -99.562 58.248 1.00 77.43 18 ARG L C 1
ATOM 2587 O O . ARG C 3 18 ? -15.554 -99.635 58.366 1.00 76.66 18 ARG L O 1
ATOM 2595 N N . ALA C 3 19 ? -13.616 -98.460 58.546 1.00 70.59 19 ALA L N 1
ATOM 2596 C CA . ALA C 3 19 ? -14.247 -97.277 59.116 1.00 68.78 19 ALA L CA 1
ATOM 2597 C C . ALA C 3 19 ? -14.430 -96.125 58.128 1.00 71.24 19 ALA L C 1
ATOM 2598 O O . ALA C 3 19 ? -13.442 -95.633 57.570 1.00 69.59 19 ALA L O 1
ATOM 2600 N N . THR C 3 20 ? -15.702 -95.699 57.907 1.00 68.82 20 THR L N 1
ATOM 2601 C CA . THR C 3 20 ? -16.044 -94.580 56.998 1.00 68.67 20 THR L CA 1
ATOM 2602 C C . THR C 3 20 ? -16.781 -93.421 57.699 1.00 72.20 20 THR L C 1
ATOM 2603 O O . THR C 3 20 ? -18.005 -93.457 57.936 1.00 72.37 20 THR L O 1
ATOM 2607 N N . LEU C 3 21 ? -16.004 -92.388 58.022 1.00 66.35 21 LEU L N 1
ATOM 2608 C CA . LEU C 3 21 ? -16.498 -91.193 58.687 1.00 64.55 21 LEU L CA 1
ATOM 2609 C C . LEU C 3 21 ? -16.820 -90.201 57.593 1.00 69.30 21 LEU L C 1
ATOM 2610 O O . LEU C 3 21 ? -16.080 -90.115 56.607 1.00 68.66 21 LEU L O 1
ATOM 2615 N N . SER C 3 22 ? -17.939 -89.484 57.733 1.00 67.42 22 SER L N 1
ATOM 2616 C CA . SER C 3 22 ? -18.352 -88.503 56.725 1.00 68.65 22 SER L CA 1
ATOM 2617 C C . SER C 3 22 ? -18.444 -87.060 57.250 1.00 71.24 22 SER L C 1
ATOM 2618 O O . SER C 3 22 ? -18.879 -86.827 58.386 1.00 70.50 22 SER L O 1
ATOM 2621 N N . CYS C 3 23 ? -18.006 -86.101 56.413 1.00 66.68 23 CYS L N 1
ATOM 2622 C CA . CYS C 3 23 ? -17.990 -84.686 56.744 1.00 65.80 23 CYS L CA 1
ATOM 2623 C C . CYS C 3 23 ? -18.749 -83.895 55.692 1.00 71.70 23 CYS L C 1
ATOM 2624 O O . CYS C 3 23 ? -18.229 -83.710 54.600 1.00 74.35 23 CYS L O 1
ATOM 2627 N N . ARG C 3 24 ? -19.987 -83.461 55.997 1.00 67.87 24 ARG L N 1
ATOM 2628 C CA . ARG C 3 24 ? -20.820 -82.665 55.087 1.00 70.25 24 ARG L CA 1
ATOM 2629 C C . ARG C 3 24 ? -20.647 -81.166 55.334 1.00 72.84 24 ARG L C 1
ATOM 2630 O O . ARG C 3 24 ? -20.890 -80.688 56.450 1.00 72.28 24 ARG L O 1
ATOM 2638 N N . ALA C 3 25 ? -20.232 -80.429 54.290 1.00 68.65 25 ALA L N 1
ATOM 2639 C CA . ALA C 3 25 ? -20.021 -78.983 54.359 1.00 68.20 25 ALA L CA 1
ATOM 2640 C C . ALA C 3 25 ? -21.276 -78.246 53.933 1.00 75.12 25 ALA L C 1
ATOM 2641 O O . ALA C 3 25 ? -21.856 -78.617 52.905 1.00 79.31 25 ALA L O 1
ATOM 2643 N N . SER C 3 26 ? -21.706 -77.209 54.712 1.00 69.53 26 SER L N 1
ATOM 2644 C CA . SER C 3 26 ? -22.912 -76.409 54.430 1.00 72.47 26 SER L CA 1
ATOM 2645 C C . SER C 3 26 ? -22.940 -75.803 53.000 1.00 79.41 26 SER L C 1
ATOM 2646 O O . SER C 3 26 ? -23.989 -75.794 52.350 1.00 81.79 26 SER L O 1
ATOM 2649 N N . GLN C 3 27 ? -21.767 -75.333 52.526 1.00 74.82 27 GLN L N 1
ATOM 2650 C CA . GLN C 3 27 ? -21.504 -74.750 51.208 1.00 76.53 27 GLN L CA 1
ATOM 2651 C C . GLN C 3 27 ? -20.356 -75.510 50.557 1.00 80.74 27 GLN L C 1
ATOM 2652 O O . GLN C 3 27 ? -19.554 -76.119 51.252 1.00 77.95 27 GLN L O 1
ATOM 2658 N N . SER C 3 28 ? -20.246 -75.441 49.236 1.00 81.74 28 SER L N 1
ATOM 2659 C CA . SER C 3 28 ? -19.160 -76.075 48.489 1.00 81.03 28 SER L CA 1
ATOM 2660 C C . SER C 3 28 ? -17.808 -75.407 48.804 1.00 82.42 28 SER L C 1
ATOM 2661 O O . SER C 3 28 ? -17.636 -74.208 48.562 1.00 85.05 28 SER L O 1
ATOM 2664 N N . ILE C 3 29 ? -16.872 -76.184 49.365 1.00 72.92 29 ILE L N 1
ATOM 2665 C CA . ILE C 3 29 ? -15.536 -75.704 49.714 1.00 70.05 29 ILE L CA 1
ATOM 2666 C C . ILE C 3 29 ? -14.468 -76.347 48.822 1.00 72.93 29 ILE L C 1
ATOM 2667 O O . ILE C 3 29 ? -14.649 -77.456 48.305 1.00 72.24 29 ILE L O 1
ATOM 2672 N N . SER C 3 30 ? -13.349 -75.654 48.654 1.00 70.06 30 SER L N 1
ATOM 2673 C CA . SER C 3 30 ? -12.232 -76.156 47.853 1.00 70.73 30 SER L CA 1
ATOM 2674 C C . SER C 3 30 ? -11.587 -77.309 48.607 1.00 72.75 30 SER L C 1
ATOM 2675 O O . SER C 3 30 ? -11.368 -77.186 49.813 1.00 70.36 30 SER L O 1
ATOM 2678 N N . SER C 3 31 ? -11.319 -78.437 47.926 1.00 70.57 31 SER L N 1
ATOM 2679 C CA . SER C 3 31 ? -10.732 -79.618 48.575 1.00 68.84 31 SER L CA 1
ATOM 2680 C C . SER C 3 31 ? -9.377 -79.384 49.282 1.00 72.55 31 SER L C 1
ATOM 2681 O O . SER C 3 31 ? -9.034 -80.143 50.182 1.00 70.37 31 SER L O 1
ATOM 2684 N N . SER C 3 32 ? -8.647 -78.303 48.934 1.00 70.16 32 SER L N 1
ATOM 2685 C CA . SER C 3 32 ? -7.367 -77.983 49.577 1.00 67.81 32 SER L CA 1
ATOM 2686 C C . SER C 3 32 ? -7.549 -77.515 51.004 1.00 70.37 32 SER L C 1
ATOM 2687 O O . SER C 3 32 ? -6.623 -77.646 51.806 1.00 70.73 32 SER L O 1
ATOM 2690 N N . TYR C 3 33 ? -8.736 -76.991 51.346 1.00 64.89 33 TYR L N 1
ATOM 2691 C CA . TYR C 3 33 ? -8.965 -76.461 52.691 1.00 61.58 33 TYR L CA 1
ATOM 2692 C C . TYR C 3 33 ? -9.479 -77.449 53.757 1.00 64.31 33 TYR L C 1
ATOM 2693 O O . TYR C 3 33 ? -9.527 -77.093 54.944 1.00 63.74 33 TYR L O 1
ATOM 2702 N N . LEU C 3 34 ? -9.828 -78.689 53.361 1.00 60.33 34 LEU L N 1
ATOM 2703 C CA . LEU C 3 34 ? -10.348 -79.663 54.323 1.00 58.15 34 LEU L CA 1
ATOM 2704 C C . LEU C 3 34 ? -9.282 -80.585 54.906 1.00 58.95 34 LEU L C 1
ATOM 2705 O O . LEU C 3 34 ? -8.472 -81.138 54.165 1.00 59.71 34 LEU L O 1
ATOM 2710 N N . ALA C 3 35 ? -9.298 -80.755 56.240 1.00 52.14 35 ALA L N 1
ATOM 2711 C CA . ALA C 3 35 ? -8.357 -81.606 56.974 1.00 49.91 35 ALA L CA 1
ATOM 2712 C C . ALA C 3 35 ? -9.045 -82.516 57.996 1.00 50.01 35 ALA L C 1
ATOM 2713 O O . ALA C 3 35 ? -10.121 -82.171 58.486 1.00 48.65 35 ALA L O 1
ATOM 2715 N N . TRP C 3 36 ? -8.422 -83.665 58.314 1.00 45.06 36 TRP L N 1
ATOM 2716 C CA . TRP C 3 36 ? -8.920 -84.572 59.346 1.00 46.18 36 TRP L CA 1
ATOM 2717 C C . TRP C 3 36 ? -7.872 -84.721 60.416 1.00 50.04 36 TRP L C 1
ATOM 2718 O O . TRP C 3 36 ? -6.670 -84.827 60.119 1.00 51.97 36 TRP L O 1
ATOM 2729 N N . TYR C 3 37 ? -8.354 -84.807 61.650 1.00 43.78 37 TYR L N 1
ATOM 2730 C CA . TYR C 3 37 ? -7.593 -84.923 62.880 1.00 42.44 37 TYR L CA 1
ATOM 2731 C C . TYR C 3 37 ? -8.087 -86.107 63.665 1.00 48.26 37 TYR L C 1
ATOM 2732 O O . TYR C 3 37 ? -9.274 -86.451 63.575 1.00 48.75 37 TYR L O 1
ATOM 2741 N N . GLN C 3 38 ? -7.171 -86.703 64.460 1.00 44.37 38 GLN L N 1
ATOM 2742 C CA . GLN C 3 38 ? -7.408 -87.795 65.385 1.00 45.31 38 GLN L CA 1
ATOM 2743 C C . GLN C 3 38 ? -7.091 -87.266 66.751 1.00 52.78 38 GLN L C 1
ATOM 2744 O O . GLN C 3 38 ? -6.118 -86.534 66.907 1.00 53.97 38 GLN L O 1
ATOM 2750 N N . GLN C 3 39 ? -7.894 -87.627 67.756 1.00 51.47 39 GLN L N 1
ATOM 2751 C CA . GLN C 3 39 ? -7.602 -87.248 69.130 1.00 51.54 39 GLN L CA 1
ATOM 2752 C C . GLN C 3 39 ? -7.878 -88.367 70.085 1.00 56.65 39 GLN L C 1
ATOM 2753 O O . GLN C 3 39 ? -9.030 -88.731 70.314 1.00 57.48 39 GLN L O 1
ATOM 2759 N N . LYS C 3 40 ? -6.812 -88.903 70.651 1.00 54.48 40 LYS L N 1
ATOM 2760 C CA . LYS C 3 40 ? -6.916 -89.990 71.604 1.00 56.98 40 LYS L CA 1
ATOM 2761 C C . LYS C 3 40 ? -7.257 -89.408 72.983 1.00 64.60 40 LYS L C 1
ATOM 2762 O O . LYS C 3 40 ? -6.941 -88.239 73.224 1.00 65.36 40 LYS L O 1
ATOM 2768 N N . PRO C 3 41 ? -7.914 -90.156 73.906 1.00 62.86 41 PRO L N 1
ATOM 2769 C CA . PRO C 3 41 ? -8.204 -89.584 75.237 1.00 62.60 41 PRO L CA 1
ATOM 2770 C C . PRO C 3 41 ? -6.947 -89.073 75.939 1.00 65.60 41 PRO L C 1
ATOM 2771 O O . PRO C 3 41 ? -5.929 -89.763 75.967 1.00 65.97 41 PRO L O 1
ATOM 2775 N N . GLY C 3 42 ? -7.014 -87.833 76.402 1.00 60.99 42 GLY L N 1
ATOM 2776 C CA . GLY C 3 42 ? -5.929 -87.179 77.125 1.00 61.60 42 GLY L CA 1
ATOM 2777 C C . GLY C 3 42 ? -4.669 -86.895 76.332 1.00 64.50 42 GLY L C 1
ATOM 2778 O O . GLY C 3 42 ? -3.571 -86.854 76.900 1.00 65.18 42 GLY L O 1
ATOM 2779 N N . GLN C 3 43 ? -4.817 -86.677 75.021 1.00 58.05 43 GLN L N 1
ATOM 2780 C CA . GLN C 3 43 ? -3.689 -86.385 74.148 1.00 56.92 43 GLN L CA 1
ATOM 2781 C C . GLN C 3 43 ? -4.070 -85.244 73.219 1.00 59.59 43 GLN L C 1
ATOM 2782 O O . GLN C 3 43 ? -5.263 -85.029 72.953 1.00 61.76 43 GLN L O 1
ATOM 2788 N N . ALA C 3 44 ? -3.074 -84.523 72.700 1.00 50.95 44 ALA L N 1
ATOM 2789 C CA . ALA C 3 44 ? -3.368 -83.420 71.806 1.00 47.46 44 ALA L CA 1
ATOM 2790 C C . ALA C 3 44 ? -3.799 -83.989 70.461 1.00 50.78 44 ALA L C 1
ATOM 2791 O O . ALA C 3 44 ? -3.320 -85.072 70.094 1.00 51.68 44 ALA L O 1
ATOM 2793 N N . PRO C 3 45 ? -4.683 -83.311 69.693 1.00 46.04 45 PRO L N 1
ATOM 2794 C CA . PRO C 3 45 ? -5.056 -83.863 68.374 1.00 45.56 45 PRO L CA 1
ATOM 2795 C C . PRO C 3 45 ? -3.872 -83.932 67.421 1.00 48.65 45 PRO L C 1
ATOM 2796 O O . PRO C 3 45 ? -2.958 -83.100 67.503 1.00 49.58 45 PRO L O 1
ATOM 2800 N N . ARG C 3 46 ? -3.905 -84.909 66.502 1.00 42.26 46 ARG L N 1
ATOM 2801 C CA . ARG C 3 46 ? -2.873 -85.066 65.497 1.00 40.92 46 ARG L CA 1
ATOM 2802 C C . ARG C 3 46 ? -3.492 -84.936 64.139 1.00 47.32 46 ARG L C 1
ATOM 2803 O O . ARG C 3 46 ? -4.638 -85.345 63.953 1.00 47.58 46 ARG L O 1
ATOM 2811 N N . LEU C 3 47 ? -2.791 -84.276 63.213 1.00 44.42 47 LEU L N 1
ATOM 2812 C CA . LEU C 3 47 ? -3.328 -84.127 61.871 1.00 44.13 47 LEU L CA 1
ATOM 2813 C C . LEU C 3 47 ? -3.078 -85.405 61.048 1.00 50.67 47 LEU L C 1
ATOM 2814 O O . LEU C 3 47 ? -1.968 -85.936 61.038 1.00 50.86 47 LEU L O 1
ATOM 2819 N N . LEU C 3 48 ? -4.101 -85.875 60.353 1.00 49.17 48 LEU L N 1
ATOM 2820 C CA . LEU C 3 48 ? -3.978 -87.094 59.574 1.00 51.37 48 LEU L CA 1
ATOM 2821 C C . LEU C 3 48 ? -3.875 -86.834 58.093 1.00 57.26 48 LEU L C 1
ATOM 2822 O O . LEU C 3 48 ? -3.027 -87.440 57.411 1.00 58.29 48 LEU L O 1
ATOM 2827 N N . ILE C 3 49 ? -4.838 -86.026 57.584 1.00 52.80 49 ILE L N 1
ATOM 2828 C CA . ILE C 3 49 ? -4.999 -85.685 56.176 1.00 52.93 49 ILE L CA 1
ATOM 2829 C C . ILE C 3 49 ? -5.278 -84.196 56.015 1.00 56.26 49 ILE L C 1
ATOM 2830 O O . ILE C 3 49 ? -6.012 -83.625 56.813 1.00 58.54 49 ILE L O 1
ATOM 2835 N N . TYR C 3 50 ? -4.658 -83.569 55.043 1.00 51.51 50 TYR L N 1
ATOM 2836 C CA . TYR C 3 50 ? -4.868 -82.168 54.684 1.00 51.94 50 TYR L CA 1
ATOM 2837 C C . TYR C 3 50 ? -5.137 -82.102 53.187 1.00 58.00 50 TYR L C 1
ATOM 2838 O O . TYR C 3 50 ? -4.829 -83.054 52.451 1.00 58.74 50 TYR L O 1
ATOM 2847 N N . GLY C 3 51 ? -5.748 -81.017 52.740 1.00 54.94 51 GLY L N 1
ATOM 2848 C CA . GLY C 3 51 ? -6.107 -80.906 51.331 1.00 56.75 51 GLY L CA 1
ATOM 2849 C C . GLY C 3 51 ? -6.995 -82.047 50.870 1.00 62.16 51 GLY L C 1
ATOM 2850 O O . GLY C 3 51 ? -6.827 -82.554 49.762 1.00 65.05 51 GLY L O 1
ATOM 2851 N N . ALA C 3 52 ? -7.906 -82.494 51.760 1.00 57.37 52 ALA L N 1
ATOM 2852 C CA . ALA C 3 52 ? -8.922 -83.543 51.613 1.00 57.52 52 ALA L CA 1
ATOM 2853 C C . ALA C 3 52 ? -8.447 -84.971 51.404 1.00 63.59 52 ALA L C 1
ATOM 2854 O O . ALA C 3 52 ? -9.138 -85.888 51.850 1.00 63.38 52 ALA L O 1
ATOM 2856 N N . SER C 3 53 ? -7.275 -85.164 50.773 1.00 61.64 53 SER L N 1
ATOM 2857 C CA . SER C 3 53 ? -6.733 -86.481 50.437 1.00 62.98 53 SER L CA 1
ATOM 2858 C C . SER C 3 53 ? -5.208 -86.646 50.668 1.00 68.45 53 SER L C 1
ATOM 2859 O O . SER C 3 53 ? -4.651 -87.675 50.259 1.00 68.87 53 SER L O 1
ATOM 2862 N N . SER C 3 54 ? -4.521 -85.652 51.274 1.00 63.76 54 SER L N 1
ATOM 2863 C CA . SER C 3 54 ? -3.078 -85.797 51.426 1.00 63.86 54 SER L CA 1
ATOM 2864 C C . SER C 3 54 ? -2.705 -86.229 52.813 1.00 67.38 54 SER L C 1
ATOM 2865 O O . SER C 3 54 ? -3.063 -85.541 53.766 1.00 67.45 54 SER L O 1
ATOM 2868 N N . ARG C 3 55 ? -1.987 -87.368 52.956 1.00 63.68 55 ARG L N 1
ATOM 2869 C CA . ARG C 3 55 ? -1.542 -87.830 54.286 1.00 61.55 55 ARG L CA 1
ATOM 2870 C C . ARG C 3 55 ? -0.419 -86.941 54.828 1.00 64.06 55 ARG L C 1
ATOM 2871 O O . ARG C 3 55 ? 0.504 -86.559 54.085 1.00 65.66 55 ARG L O 1
ATOM 2879 N N . ALA C 3 56 ? -0.479 -86.647 56.126 1.00 56.91 56 ALA L N 1
ATOM 2880 C CA . ALA C 3 56 ? 0.558 -85.869 56.798 1.00 56.00 56 ALA L CA 1
ATOM 2881 C C . ALA C 3 56 ? 1.747 -86.795 57.058 1.00 62.95 56 ALA L C 1
ATOM 2882 O O . ALA C 3 56 ? 1.584 -88.019 57.014 1.00 64.53 56 ALA L O 1
ATOM 2884 N N . THR C 3 57 ? 2.935 -86.231 57.316 1.00 60.33 57 THR L N 1
ATOM 2885 C CA . THR C 3 57 ? 4.147 -87.015 57.582 1.00 62.79 57 THR L CA 1
ATOM 2886 C C . THR C 3 57 ? 3.875 -88.104 58.627 1.00 69.12 57 THR L C 1
ATOM 2887 O O . THR C 3 57 ? 3.239 -87.826 59.651 1.00 67.94 57 THR L O 1
ATOM 2891 N N . GLY C 3 58 ? 4.320 -89.329 58.335 1.00 68.95 58 GLY L N 1
ATOM 2892 C CA . GLY C 3 58 ? 4.201 -90.477 59.238 1.00 69.73 58 GLY L CA 1
ATOM 2893 C C . GLY C 3 58 ? 2.841 -91.134 59.405 1.00 71.86 58 GLY L C 1
ATOM 2894 O O . GLY C 3 58 ? 2.757 -92.207 60.010 1.00 72.79 58 GLY L O 1
ATOM 2895 N N . ILE C 3 59 ? 1.768 -90.519 58.879 1.00 65.85 59 ILE L N 1
ATOM 2896 C CA . ILE C 3 59 ? 0.426 -91.090 58.963 1.00 64.69 59 ILE L CA 1
ATOM 2897 C C . ILE C 3 59 ? 0.379 -92.347 58.090 1.00 74.69 59 ILE L C 1
ATOM 2898 O O . ILE C 3 59 ? 0.695 -92.263 56.891 1.00 76.13 59 ILE L O 1
ATOM 2903 N N . PRO C 3 60 ? 0.059 -93.524 58.693 1.00 73.88 60 PRO L N 1
ATOM 2904 C CA . PRO C 3 60 ? 0.066 -94.783 57.922 1.00 76.42 60 PRO L CA 1
ATOM 2905 C C . PRO C 3 60 ? -0.973 -94.880 56.804 1.00 80.29 60 PRO L C 1
ATOM 2906 O O . PRO C 3 60 ? -2.030 -94.251 56.885 1.00 77.77 60 PRO L O 1
ATOM 2910 N N . ASP C 3 61 ? -0.667 -95.710 55.780 1.00 79.41 61 ASP L N 1
ATOM 2911 C CA . ASP C 3 61 ? -1.469 -95.991 54.577 1.00 80.41 61 ASP L CA 1
ATOM 2912 C C . ASP C 3 61 ? -2.958 -96.336 54.834 1.00 81.85 61 ASP L C 1
ATOM 2913 O O . ASP C 3 61 ? -3.788 -96.114 53.942 1.00 79.98 61 ASP L O 1
ATOM 2918 N N . ARG C 3 62 ? -3.292 -96.891 56.032 1.00 78.22 62 ARG L N 1
ATOM 2919 C CA . ARG C 3 62 ? -4.678 -97.258 56.386 1.00 77.42 62 ARG L CA 1
ATOM 2920 C C . ARG C 3 62 ? -5.679 -96.096 56.390 1.00 77.17 62 ARG L C 1
ATOM 2921 O O . ARG C 3 62 ? -6.871 -96.326 56.169 1.00 76.81 62 ARG L O 1
ATOM 2929 N N . PHE C 3 63 ? -5.173 -94.852 56.604 1.00 69.76 63 PHE L N 1
ATOM 2930 C CA . PHE C 3 63 ? -5.942 -93.605 56.596 1.00 65.58 63 PHE L CA 1
ATOM 2931 C C . PHE C 3 63 ? -5.946 -93.002 55.191 1.00 69.97 63 PHE L C 1
ATOM 2932 O O . PHE C 3 63 ? -4.886 -92.795 54.593 1.00 69.31 63 PHE L O 1
ATOM 2940 N N . SER C 3 64 ? -7.138 -92.774 54.646 1.00 67.57 64 SER L N 1
ATOM 2941 C CA . SER C 3 64 ? -7.280 -92.172 53.326 1.00 68.47 64 SER L CA 1
ATOM 2942 C C . SER C 3 64 ? -8.461 -91.232 53.290 1.00 70.62 64 SER L C 1
ATOM 2943 O O . SER C 3 64 ? -9.545 -91.537 53.804 1.00 71.08 64 SER L O 1
ATOM 2946 N N . GLY C 3 65 ? -8.202 -90.058 52.755 1.00 64.76 65 GLY L N 1
ATOM 2947 C CA . GLY C 3 65 ? -9.209 -89.026 52.625 1.00 63.60 65 GLY L CA 1
ATOM 2948 C C . GLY C 3 65 ? -9.651 -88.948 51.188 1.00 68.87 65 GLY L C 1
ATOM 2949 O O . GLY C 3 65 ? -8.851 -89.146 50.273 1.00 69.91 65 GLY L O 1
ATOM 2950 N N . SER C 3 66 ? -10.932 -88.718 50.989 1.00 65.13 66 SER L N 1
ATOM 2951 C CA . SER C 3 66 ? -11.541 -88.580 49.678 1.00 67.09 66 SER L CA 1
ATOM 2952 C C . SER C 3 66 ? -12.677 -87.601 49.869 1.00 73.99 66 SER L C 1
ATOM 2953 O O . SER C 3 66 ? -12.996 -87.240 51.024 1.00 72.80 66 SER L O 1
ATOM 2956 N N . GLY C 3 67 ? -13.237 -87.140 48.754 1.00 72.85 67 GLY L N 1
ATOM 2957 C CA . GLY C 3 67 ? -14.349 -86.204 48.776 1.00 73.57 67 GLY L CA 1
ATOM 2958 C C . GLY C 3 67 ? -14.095 -84.943 47.993 1.00 78.81 67 GLY L C 1
ATOM 2959 O O . GLY C 3 67 ? -12.942 -84.627 47.681 1.00 77.85 67 GLY L O 1
ATOM 2960 N N . SER C 3 68 ? -15.183 -84.211 47.688 1.00 77.75 68 SER L N 1
ATOM 2961 C CA . SER C 3 68 ? -15.138 -82.974 46.918 1.00 80.03 68 SER L CA 1
ATOM 2962 C C . SER C 3 68 ? -16.375 -82.114 47.160 1.00 88.11 68 SER L C 1
ATOM 2963 O O . SER C 3 68 ? -17.481 -82.652 47.266 1.00 90.89 68 SER L O 1
ATOM 2966 N N . GLY C 3 69 ? -16.181 -80.792 47.161 1.00 84.49 69 GLY L N 1
ATOM 2967 C CA . GLY C 3 69 ? -17.248 -79.798 47.277 1.00 85.87 69 GLY L CA 1
ATOM 2968 C C . GLY C 3 69 ? -17.971 -79.749 48.603 1.00 88.48 69 GLY L C 1
ATOM 2969 O O . GLY C 3 69 ? -17.710 -78.851 49.412 1.00 87.53 69 GLY L O 1
ATOM 2970 N N . THR C 3 70 ? -18.901 -80.701 48.831 1.00 84.22 70 THR L N 1
ATOM 2971 C CA . THR C 3 70 ? -19.661 -80.768 50.084 1.00 82.11 70 THR L CA 1
ATOM 2972 C C . THR C 3 70 ? -19.510 -82.071 50.860 1.00 82.93 70 THR L C 1
ATOM 2973 O O . THR C 3 70 ? -19.609 -82.049 52.086 1.00 80.72 70 THR L O 1
ATOM 2977 N N . ASP C 3 71 ? -19.283 -83.197 50.171 1.00 79.74 71 ASP L N 1
ATOM 2978 C CA . ASP C 3 71 ? -19.211 -84.500 50.832 1.00 78.54 71 ASP L CA 1
ATOM 2979 C C . ASP C 3 71 ? -17.819 -85.112 50.918 1.00 77.27 71 ASP L C 1
ATOM 2980 O O . ASP C 3 71 ? -17.354 -85.715 49.947 1.00 77.77 71 ASP L O 1
ATOM 2985 N N . PHE C 3 72 ? -17.183 -85.002 52.108 1.00 68.06 72 PHE L N 1
ATOM 2986 C CA . PHE C 3 72 ? -15.845 -85.544 52.396 1.00 64.79 72 PHE L CA 1
ATOM 2987 C C . PHE C 3 72 ? -15.886 -86.783 53.292 1.00 69.95 72 PHE L C 1
ATOM 2988 O O . PHE C 3 72 ? -16.717 -86.878 54.203 1.00 68.61 72 PHE L O 1
ATOM 2996 N N . THR C 3 73 ? -14.954 -87.721 53.033 1.00 68.05 73 THR L N 1
ATOM 2997 C CA . THR C 3 73 ? -14.885 -89.017 53.700 1.00 67.73 73 THR L CA 1
ATOM 2998 C C . THR C 3 73 ? -13.498 -89.386 54.208 1.00 69.62 73 THR L C 1
ATOM 2999 O O . THR C 3 73 ? -12.508 -89.308 53.468 1.00 71.03 73 THR L O 1
ATOM 3003 N N . LEU C 3 74 ? -13.446 -89.838 55.455 1.00 62.84 74 LEU L N 1
ATOM 3004 C CA . LEU C 3 74 ? -12.231 -90.380 56.036 1.00 61.59 74 LEU L CA 1
ATOM 3005 C C . LEU C 3 74 ? -12.421 -91.884 56.134 1.00 68.65 74 LEU L C 1
ATOM 3006 O O . LEU C 3 74 ? -13.447 -92.348 56.671 1.00 68.91 74 LEU L O 1
ATOM 3011 N N . THR C 3 75 ? -11.439 -92.643 55.599 1.00 66.11 75 THR L N 1
ATOM 3012 C CA . THR C 3 75 ? -11.503 -94.099 55.601 1.00 67.86 75 THR L CA 1
ATOM 3013 C C . THR C 3 75 ? -10.296 -94.727 56.241 1.00 72.49 75 THR L C 1
ATOM 3014 O O . THR C 3 75 ? -9.169 -94.484 55.801 1.00 72.20 75 THR L O 1
ATOM 3018 N N . ILE C 3 76 ? -10.549 -95.556 57.272 1.00 69.45 76 ILE L N 1
ATOM 3019 C CA . ILE C 3 76 ? -9.551 -96.380 57.947 1.00 70.43 76 ILE L CA 1
ATOM 3020 C C . ILE C 3 76 ? -9.873 -97.809 57.441 1.00 80.65 76 ILE L C 1
ATOM 3021 O O . ILE C 3 76 ? -10.928 -98.374 57.786 1.00 81.03 76 ILE L O 1
ATOM 3026 N N . SER C 3 77 ? -9.007 -98.331 56.541 1.00 80.19 77 SER L N 1
ATOM 3027 C CA . SER C 3 77 ? -9.159 -99.627 55.870 1.00 83.94 77 SER L CA 1
ATOM 3028 C C . SER C 3 77 ? -9.264 -100.837 56.819 1.00 92.01 77 SER L C 1
ATOM 3029 O O . SER C 3 77 ? -10.209 -101.636 56.711 1.00 93.62 77 SER L O 1
ATOM 3032 N N . ARG C 3 78 ? -8.262 -100.978 57.715 1.00 88.34 78 ARG L N 1
ATOM 3033 C CA . ARG C 3 78 ? -8.151 -102.027 58.729 1.00 89.13 78 ARG L CA 1
ATOM 3034 C C . ARG C 3 78 ? -7.981 -101.270 60.022 1.00 90.14 78 ARG L C 1
ATOM 3035 O O . ARG C 3 78 ? -7.148 -100.354 60.078 1.00 89.63 78 ARG L O 1
ATOM 3037 N N . LEU C 3 79 ? -8.821 -101.559 61.030 1.00 84.10 79 LEU L N 1
ATOM 3038 C CA . LEU C 3 79 ? -8.747 -100.827 62.296 1.00 80.08 79 LEU L CA 1
ATOM 3039 C C . LEU C 3 79 ? -7.757 -101.417 63.266 1.00 84.77 79 LEU L C 1
ATOM 3040 O O . LEU C 3 79 ? -7.925 -102.541 63.740 1.00 88.05 79 LEU L O 1
ATOM 3045 N N . GLU C 3 80 ? -6.715 -100.665 63.554 1.00 79.48 80 GLU L N 1
ATOM 3046 C CA . GLU C 3 80 ? -5.714 -101.085 64.525 1.00 81.38 80 GLU L CA 1
ATOM 3047 C C . GLU C 3 80 ? -6.157 -100.558 65.899 1.00 84.63 80 GLU L C 1
ATOM 3048 O O . GLU C 3 80 ? -6.708 -99.461 65.955 1.00 82.17 80 GLU L O 1
ATOM 3054 N N . PRO C 3 81 ? -5.969 -101.293 67.021 1.00 83.24 81 PRO L N 1
ATOM 3055 C CA . PRO C 3 81 ? -6.426 -100.775 68.337 1.00 81.67 81 PRO L CA 1
ATOM 3056 C C . PRO C 3 81 ? -6.125 -99.301 68.677 1.00 81.73 81 PRO L C 1
ATOM 3057 O O . PRO C 3 81 ? -6.886 -98.676 69.414 1.00 80.43 81 PRO L O 1
ATOM 3061 N N . GLU C 3 82 ? -5.043 -98.744 68.119 1.00 76.32 82 GLU L N 1
ATOM 3062 C CA . GLU C 3 82 ? -4.630 -97.353 68.326 1.00 73.71 82 GLU L CA 1
ATOM 3063 C C . GLU C 3 82 ? -5.641 -96.415 67.673 1.00 75.00 82 GLU L C 1
ATOM 3064 O O . GLU C 3 82 ? -5.807 -95.282 68.128 1.00 74.69 82 GLU L O 1
ATOM 3070 N N . ASP C 3 83 ? -6.309 -96.892 66.600 1.00 68.65 83 ASP L N 1
ATOM 3071 C CA . ASP C 3 83 ? -7.258 -96.150 65.763 1.00 64.64 83 ASP L CA 1
ATOM 3072 C C . ASP C 3 83 ? -8.588 -95.796 66.420 1.00 62.51 83 ASP L C 1
ATOM 3073 O O . ASP C 3 83 ? -9.344 -94.998 65.864 1.00 59.15 83 ASP L O 1
ATOM 3078 N N . PHE C 3 84 ? -8.865 -96.353 67.609 1.00 58.45 84 PHE L N 1
ATOM 3079 C CA . PHE C 3 84 ? -10.082 -96.026 68.348 1.00 56.67 84 PHE L CA 1
ATOM 3080 C C . PHE C 3 84 ? -9.883 -94.722 69.108 1.00 57.75 84 PHE L C 1
ATOM 3081 O O . PHE C 3 84 ? -9.231 -94.699 70.159 1.00 56.83 84 PHE L O 1
ATOM 3089 N N . ALA C 3 85 ? -10.395 -93.621 68.516 1.00 51.61 85 ALA L N 1
ATOM 3090 C CA . ALA C 3 85 ? -10.300 -92.257 69.038 1.00 49.56 85 ALA L CA 1
ATOM 3091 C C . ALA C 3 85 ? -11.432 -91.369 68.489 1.00 53.08 85 ALA L C 1
ATOM 3092 O O . ALA C 3 85 ? -12.421 -91.888 67.959 1.00 54.53 85 ALA L O 1
ATOM 3094 N N . VAL C 3 86 ? -11.300 -90.044 68.645 1.00 47.34 86 VAL L N 1
ATOM 3095 C CA . VAL C 3 86 ? -12.278 -89.076 68.164 1.00 47.19 86 VAL L CA 1
ATOM 3096 C C . VAL C 3 86 ? -11.645 -88.427 66.958 1.00 53.56 86 VAL L C 1
ATOM 3097 O O . VAL C 3 86 ? -10.466 -88.087 67.004 1.00 53.48 86 VAL L O 1
ATOM 3101 N N . TYR C 3 87 ? -12.400 -88.303 65.857 1.00 51.52 87 TYR L N 1
ATOM 3102 C CA . TYR C 3 87 ? -11.886 -87.745 64.611 1.00 50.07 87 TYR L CA 1
ATOM 3103 C C . TYR C 3 87 ? -12.648 -86.485 64.251 1.00 54.78 87 TYR L C 1
ATOM 3104 O O . TYR C 3 87 ? -13.886 -86.471 64.356 1.00 55.13 87 TYR L O 1
ATOM 3113 N N . TYR C 3 88 ? -11.908 -85.411 63.874 1.00 50.11 88 TYR L N 1
ATOM 3114 C CA . TYR C 3 88 ? -12.526 -84.134 63.545 1.00 50.38 88 TYR L CA 1
ATOM 3115 C C . TYR C 3 88 ? -12.167 -83.681 62.144 1.00 59.40 88 TYR L C 1
ATOM 3116 O O . TYR C 3 88 ? -11.006 -83.781 61.744 1.00 61.62 88 TYR L O 1
ATOM 3125 N N . CYS C 3 89 ? -13.138 -83.148 61.401 1.00 56.24 89 CYS L N 1
ATOM 3126 C CA . CYS C 3 89 ? -12.825 -82.556 60.113 1.00 55.74 89 CYS L CA 1
ATOM 3127 C C . CYS C 3 89 ? -12.828 -81.034 60.328 1.00 57.36 89 CYS L C 1
ATOM 3128 O O . CYS C 3 89 ? -13.474 -80.537 61.258 1.00 56.34 89 CYS L O 1
ATOM 3131 N N . GLN C 3 90 ? -12.040 -80.302 59.531 1.00 51.94 90 GLN L N 1
ATOM 3132 C CA . GLN C 3 90 ? -11.896 -78.858 59.708 1.00 49.26 90 GLN L CA 1
ATOM 3133 C C . GLN C 3 90 ? -11.570 -78.137 58.394 1.00 52.02 90 GLN L C 1
ATOM 3134 O O . GLN C 3 90 ? -10.863 -78.687 57.553 1.00 53.15 90 GLN L O 1
ATOM 3140 N N . GLN C 3 91 ? -12.114 -76.926 58.215 1.00 46.71 91 GLN L N 1
ATOM 3141 C CA . GLN C 3 91 ? -11.754 -75.988 57.162 1.00 47.18 91 GLN L CA 1
ATOM 3142 C C . GLN C 3 91 ? -11.651 -74.670 57.876 1.00 50.56 91 GLN L C 1
ATOM 3143 O O . GLN C 3 91 ? -12.615 -74.243 58.521 1.00 52.11 91 GLN L O 1
ATOM 3149 N N . TYR C 3 92 ? -10.451 -74.093 57.878 1.00 44.29 92 TYR L N 1
ATOM 3150 C CA . TYR C 3 92 ? -10.161 -72.849 58.580 1.00 43.68 92 TYR L CA 1
ATOM 3151 C C . TYR C 3 92 ? -10.795 -72.719 59.973 1.00 48.52 92 TYR L C 1
ATOM 3152 O O . TYR C 3 92 ? -10.651 -73.651 60.776 1.00 45.53 92 TYR L O 1
ATOM 3161 N N . GLU C 3 93 ? -11.530 -71.614 60.254 1.00 48.40 93 GLU L N 1
ATOM 3162 C CA . GLU C 3 93 ? -12.157 -71.393 61.579 1.00 48.54 93 GLU L CA 1
ATOM 3163 C C . GLU C 3 93 ? -13.245 -72.378 61.982 1.00 52.77 93 GLU L C 1
ATOM 3164 O O . GLU C 3 93 ? -13.766 -72.270 63.095 1.00 54.18 93 GLU L O 1
ATOM 3170 N N . THR C 3 94 ? -13.606 -73.304 61.081 1.00 49.40 94 THR L N 1
ATOM 3171 C CA . THR C 3 94 ? -14.698 -74.257 61.257 1.00 50.47 94 THR L CA 1
ATOM 3172 C C . THR C 3 94 ? -14.219 -75.681 61.519 1.00 54.53 94 THR L C 1
ATOM 3173 O O . THR C 3 94 ? -13.481 -76.225 60.695 1.00 55.09 94 THR L O 1
ATOM 3177 N N . PHE C 3 95 ? -14.669 -76.285 62.648 1.00 49.38 95 PHE L N 1
ATOM 3178 C CA . PHE C 3 95 ? -14.384 -77.666 63.059 1.00 47.28 95 PHE L CA 1
ATOM 3179 C C . PHE C 3 95 ? -15.673 -78.478 63.112 1.00 55.88 95 PHE L C 1
ATOM 3180 O O . PHE C 3 95 ? -16.726 -77.947 63.467 1.00 57.38 95 PHE L O 1
ATOM 3188 N N . GLY C 3 96 ? -15.570 -79.779 62.840 1.00 54.02 96 GLY L N 1
ATOM 3189 C CA . GLY C 3 96 ? -16.706 -80.685 62.940 1.00 55.56 96 GLY L CA 1
ATOM 3190 C C . GLY C 3 96 ? -16.991 -80.960 64.401 1.00 61.85 96 GLY L C 1
ATOM 3191 O O . GLY C 3 96 ? -16.139 -80.696 65.270 1.00 62.64 96 GLY L O 1
ATOM 3192 N N . GLN C 3 97 ? -18.179 -81.485 64.715 1.00 58.43 97 GLN L N 1
ATOM 3193 C CA . GLN C 3 97 ? -18.438 -81.772 66.131 1.00 57.52 97 GLN L CA 1
ATOM 3194 C C . GLN C 3 97 ? -17.767 -83.069 66.629 1.00 58.33 97 GLN L C 1
ATOM 3195 O O . GLN C 3 97 ? -17.788 -83.334 67.824 1.00 58.74 97 GLN L O 1
ATOM 3201 N N . GLY C 3 98 ? -17.119 -83.799 65.717 1.00 52.99 98 GLY L N 1
ATOM 3202 C CA . GLY C 3 98 ? -16.374 -85.021 66.001 1.00 52.31 98 GLY L CA 1
ATOM 3203 C C . GLY C 3 98 ? -17.119 -86.335 65.824 1.00 57.73 98 GLY L C 1
ATOM 3204 O O . GLY C 3 98 ? -18.352 -86.393 65.936 1.00 57.41 98 GLY L O 1
ATOM 3205 N N . THR C 3 99 ? -16.354 -87.412 65.550 1.00 55.14 99 THR L N 1
ATOM 3206 C CA . THR C 3 99 ? -16.879 -88.780 65.455 1.00 56.99 99 THR L CA 1
ATOM 3207 C C . THR C 3 99 ? -16.024 -89.675 66.345 1.00 62.45 99 THR L C 1
ATOM 3208 O O . THR C 3 99 ? -14.823 -89.821 66.083 1.00 62.57 99 THR L O 1
ATOM 3212 N N . LYS C 3 100 ? -16.628 -90.275 67.387 1.00 58.47 100 LYS L N 1
ATOM 3213 C CA . LYS C 3 100 ? -15.889 -91.210 68.215 1.00 58.12 100 LYS L CA 1
ATOM 3214 C C . LYS C 3 100 ? -15.956 -92.557 67.499 1.00 62.61 100 LYS L C 1
ATOM 3215 O O . LYS C 3 100 ? -17.020 -92.951 67.014 1.00 63.72 100 LYS L O 1
ATOM 3221 N N . VAL C 3 101 ? -14.813 -93.231 67.382 1.00 58.32 101 VAL L N 1
ATOM 3222 C CA . VAL C 3 101 ? -14.754 -94.562 66.783 1.00 59.26 101 VAL L CA 1
ATOM 3223 C C . VAL C 3 101 ? -14.390 -95.482 67.925 1.00 66.15 101 VAL L C 1
ATOM 3224 O O . VAL C 3 101 ? -13.290 -95.352 68.482 1.00 66.55 101 VAL L O 1
ATOM 3228 N N . GLU C 3 102 ? -15.344 -96.362 68.318 1.00 63.69 102 GLU L N 1
ATOM 3229 C CA . GLU C 3 102 ? -15.221 -97.239 69.478 1.00 65.17 102 GLU L CA 1
ATOM 3230 C C . GLU C 3 102 ? -15.234 -98.729 69.207 1.00 72.41 102 GLU L C 1
ATOM 3231 O O . GLU C 3 102 ? -15.793 -99.161 68.203 1.00 73.43 102 GLU L O 1
ATOM 3237 N N . ILE C 3 103 ? -14.642 -99.518 70.124 1.00 70.80 103 ILE L N 1
ATOM 3238 C CA . ILE C 3 103 ? -14.571 -100.970 69.980 1.00 73.62 103 ILE L CA 1
ATOM 3239 C C . ILE C 3 103 ? -15.949 -101.584 70.179 1.00 81.09 103 ILE L C 1
ATOM 3240 O O . ILE C 3 103 ? -16.532 -101.444 71.245 1.00 82.72 103 ILE L O 1
ATOM 3245 N N . LYS C 3 104 ? -16.466 -102.247 69.153 1.00 79.07 104 LYS L N 1
ATOM 3246 C CA . LYS C 3 104 ? -17.735 -102.943 69.250 1.00 81.37 104 LYS L CA 1
ATOM 3247 C C . LYS C 3 104 ? -17.444 -104.314 69.840 1.00 89.74 104 LYS L C 1
ATOM 3248 O O . LYS C 3 104 ? -16.571 -105.048 69.359 1.00 90.19 104 LYS L O 1
ATOM 3254 N N . ARG C 3 105 ? -18.161 -104.630 70.907 1.00 74.30 105 ARG L N 1
ATOM 3255 C CA . ARG C 3 105 ? -18.106 -105.912 71.592 1.00 73.89 105 ARG L CA 1
ATOM 3256 C C . ARG C 3 105 ? -19.520 -106.450 71.703 1.00 78.13 105 ARG L C 1
ATOM 3257 O O . ARG C 3 105 ? -20.486 -105.756 71.365 1.00 75.89 105 ARG L O 1
ATOM 3265 N N . THR C 3 106 ? -19.636 -107.698 72.149 1.00 77.63 106 THR L N 1
ATOM 3266 C CA . THR C 3 106 ? -20.925 -108.333 72.332 1.00 78.53 106 THR L CA 1
ATOM 3267 C C . THR C 3 106 ? -21.654 -107.617 73.483 1.00 80.58 106 THR L C 1
ATOM 3268 O O . THR C 3 106 ? -21.001 -107.217 74.452 1.00 78.66 106 THR L O 1
ATOM 3272 N N . VAL C 3 107 ? -22.965 -107.337 73.320 1.00 76.83 107 VAL L N 1
ATOM 3273 C CA . VAL C 3 107 ? -23.784 -106.612 74.313 1.00 72.57 107 VAL L CA 1
ATOM 3274 C C . VAL C 3 107 ? -23.636 -107.200 75.723 1.00 72.41 107 VAL L C 1
ATOM 3275 O O . VAL C 3 107 ? -23.680 -108.416 75.885 1.00 74.32 107 VAL L O 1
ATOM 3279 N N . ALA C 3 108 ? -23.388 -106.339 76.713 1.00 63.90 108 ALA L N 1
ATOM 3280 C CA . ALA C 3 108 ? -23.202 -106.735 78.103 1.00 61.01 108 ALA L CA 1
ATOM 3281 C C . ALA C 3 108 ? -24.044 -105.852 79.004 1.00 63.11 108 ALA L C 1
ATOM 3282 O O . ALA C 3 108 ? -23.920 -104.626 78.947 1.00 61.34 108 ALA L O 1
ATOM 3284 N N . ALA C 3 109 ? -24.936 -106.482 79.800 1.00 60.01 109 ALA L N 1
ATOM 3285 C CA . ALA C 3 109 ? -25.831 -105.818 80.742 1.00 58.59 109 ALA L CA 1
ATOM 3286 C C . ALA C 3 109 ? -25.048 -105.318 81.964 1.00 62.52 109 ALA L C 1
ATOM 3287 O O . ALA C 3 109 ? -24.126 -106.018 82.418 1.00 62.11 109 ALA L O 1
ATOM 3289 N N . PRO C 3 110 ? -25.416 -104.139 82.547 1.00 58.54 110 PRO L N 1
ATOM 3290 C CA . PRO C 3 110 ? -24.676 -103.661 83.723 1.00 56.04 110 PRO L CA 1
ATOM 3291 C C . PRO C 3 110 ? -25.047 -104.403 84.994 1.00 60.70 110 PRO L C 1
ATOM 3292 O O . PRO C 3 110 ? -26.198 -104.824 85.161 1.00 62.44 110 PRO L O 1
ATOM 3296 N N . SER C 3 111 ? -24.068 -104.551 85.897 1.00 56.05 111 SER L N 1
ATOM 3297 C CA . SER C 3 111 ? -24.280 -105.073 87.243 1.00 55.72 111 SER L CA 1
ATOM 3298 C C . SER C 3 111 ? -24.650 -103.801 88.028 1.00 57.10 111 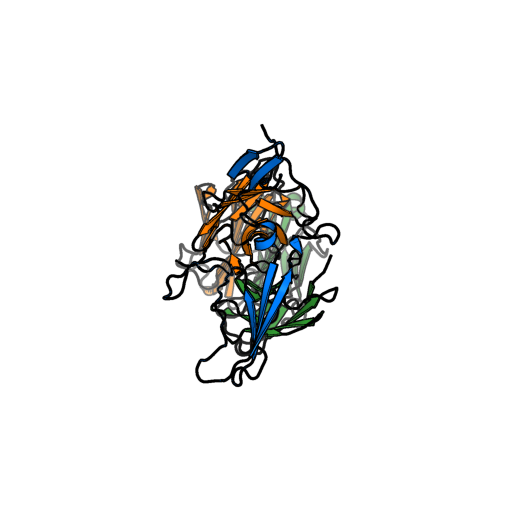SER L C 1
ATOM 3299 O O . SER C 3 111 ? -23.876 -102.838 88.003 1.00 56.86 111 SER L O 1
ATOM 3302 N N . VAL C 3 112 ? -25.862 -103.740 88.601 1.00 52.02 112 VAL L N 1
ATOM 3303 C CA . VAL C 3 112 ? -26.326 -102.535 89.307 1.00 50.95 112 VAL L CA 1
ATOM 3304 C C . VAL C 3 112 ? -26.188 -102.632 90.857 1.00 59.42 112 VAL L C 1
ATOM 3305 O O . VAL C 3 112 ? -26.435 -103.691 91.453 1.00 63.15 112 VAL L O 1
ATOM 3309 N N . PHE C 3 113 ? -25.705 -101.547 91.495 1.00 53.63 113 PHE L N 1
ATOM 3310 C CA . PHE C 3 113 ? -25.514 -101.500 92.950 1.00 52.73 113 PHE L CA 1
ATOM 3311 C C . PHE C 3 113 ? -25.905 -100.131 93.412 1.00 57.49 113 PHE L C 1
ATOM 3312 O O . PHE C 3 113 ? -25.655 -99.158 92.697 1.00 56.39 113 PHE L O 1
ATOM 3320 N N . ILE C 3 114 ? -26.529 -100.055 94.599 1.00 55.03 114 ILE L N 1
ATOM 3321 C CA . ILE C 3 114 ? -26.950 -98.812 95.214 1.00 54.07 114 ILE L CA 1
ATOM 3322 C C . ILE C 3 114 ? -26.226 -98.683 96.551 1.00 60.07 114 ILE L C 1
ATOM 3323 O O . ILE C 3 114 ? -25.993 -99.695 97.243 1.00 62.13 114 ILE L O 1
ATOM 3328 N N . PHE C 3 115 ? -25.827 -97.440 96.884 1.00 54.40 115 PHE L N 1
ATOM 3329 C CA . PHE C 3 115 ? -25.098 -97.125 98.105 1.00 53.78 115 PHE L CA 1
ATOM 3330 C C . PHE C 3 115 ? -25.764 -95.988 98.874 1.00 62.10 115 PHE L C 1
ATOM 3331 O O . PHE C 3 115 ? -25.762 -94.836 98.419 1.00 61.61 115 PHE L O 1
ATOM 3339 N N . PRO C 3 116 ? -26.296 -96.271 100.078 1.00 62.65 116 PRO L N 1
ATOM 3340 C CA . PRO C 3 116 ? -26.904 -95.193 100.865 1.00 64.18 116 PRO L CA 1
ATOM 3341 C C . PRO C 3 116 ? -25.814 -94.261 101.396 1.00 67.63 116 PRO L C 1
ATOM 3342 O O . PRO C 3 116 ? -24.655 -94.693 101.489 1.00 65.54 116 PRO L O 1
ATOM 3346 N N . PRO C 3 117 ? -26.151 -92.993 101.746 1.00 65.39 117 PRO L N 1
ATOM 3347 C CA . PRO C 3 117 ? -25.132 -92.101 102.302 1.00 65.91 117 PRO L CA 1
ATOM 3348 C C . PRO C 3 117 ? -24.570 -92.658 103.596 1.00 73.29 117 PRO L C 1
ATOM 3349 O O . PRO C 3 117 ? -25.317 -93.211 104.405 1.00 75.24 117 PRO L O 1
ATOM 3353 N N . SER C 3 118 ? -23.251 -92.532 103.777 1.00 70.82 118 SER L N 1
ATOM 3354 C CA . SER C 3 118 ? -22.591 -92.994 104.992 1.00 74.24 118 SER L CA 1
ATOM 3355 C C . SER C 3 118 ? -23.063 -92.163 106.188 1.00 81.27 118 SER L C 1
ATOM 3356 O O . SER C 3 118 ? -23.445 -91.003 106.009 1.00 80.48 118 SER L O 1
ATOM 3359 N N . ASP C 3 119 ? -23.051 -92.755 107.398 1.00 81.24 119 ASP L N 1
ATOM 3360 C CA . ASP C 3 119 ? -23.433 -92.038 108.611 1.00 84.86 119 ASP L CA 1
ATOM 3361 C C . ASP C 3 119 ? -22.484 -90.858 108.818 1.00 89.49 119 ASP L C 1
ATOM 3362 O O . ASP C 3 119 ? -22.926 -89.778 109.213 1.00 90.66 119 ASP L O 1
ATOM 3367 N N . GLU C 3 120 ? -21.197 -91.049 108.457 1.00 85.15 120 GLU L N 1
ATOM 3368 C CA . GLU C 3 120 ? -20.136 -90.047 108.549 1.00 86.19 120 GLU L CA 1
ATOM 3369 C C . GLU C 3 120 ? -20.514 -88.716 107.856 1.00 89.37 120 GLU L C 1
ATOM 3370 O O . GLU C 3 120 ? -20.388 -87.653 108.469 1.00 91.93 120 GLU L O 1
ATOM 3376 N N . GLN C 3 121 ? -21.002 -88.799 106.601 1.00 82.14 121 GLN L N 1
ATOM 3377 C CA . GLN C 3 121 ? -21.443 -87.682 105.756 1.00 80.33 121 GLN L CA 1
ATOM 3378 C C . GLN C 3 121 ? -22.733 -87.046 106.276 1.00 87.67 121 GLN L C 1
ATOM 3379 O O . GLN C 3 121 ? -22.936 -85.847 106.111 1.00 88.60 121 GLN L O 1
ATOM 3385 N N . LEU C 3 122 ? -23.623 -87.842 106.856 1.00 85.84 122 LEU L N 1
ATOM 3386 C CA . LEU C 3 122 ? -24.886 -87.312 107.339 1.00 88.86 122 LEU L CA 1
ATOM 3387 C C . LEU C 3 122 ? -24.739 -86.300 108.480 1.00 101.12 122 LEU L C 1
ATOM 3388 O O . LEU C 3 122 ? -25.589 -85.416 108.613 1.00 103.29 122 LEU L O 1
ATOM 3393 N N . LYS C 3 123 ? -23.636 -86.387 109.257 1.00 101.34 123 LYS L N 1
ATOM 3394 C CA . LYS C 3 123 ? -23.351 -85.442 110.337 1.00 106.59 123 LYS L CA 1
ATOM 3395 C C . LYS C 3 123 ? -22.910 -84.096 109.731 1.00 112.10 123 LYS L C 1
ATOM 3396 O O . LYS C 3 123 ? -23.097 -83.053 110.364 1.00 116.64 123 LYS L O 1
ATOM 3398 N N . SER C 3 124 ? -22.371 -84.128 108.488 1.00 104.41 124 SER L N 1
ATOM 3399 C CA . SER C 3 124 ? -21.911 -82.957 107.721 1.00 103.36 124 SER L CA 1
ATOM 3400 C C . SER C 3 124 ? -23.077 -82.074 107.278 1.00 106.25 124 SER L C 1
ATOM 3401 O O . SER C 3 124 ? -22.885 -80.868 107.106 1.00 108.67 124 SER L O 1
ATOM 3404 N N . GLY C 3 125 ? -24.245 -82.676 107.057 1.00 98.60 125 GLY L N 1
ATOM 3405 C CA . GLY C 3 125 ? -25.434 -81.942 106.648 1.00 98.21 125 GLY L CA 1
ATOM 3406 C C . GLY C 3 125 ? -25.979 -82.262 105.274 1.00 97.24 125 GLY L C 1
ATOM 3407 O O . GLY C 3 125 ? -27.092 -81.834 104.958 1.00 98.15 125 GLY L O 1
ATOM 3408 N N . THR C 3 126 ? -25.199 -82.970 104.422 1.00 88.45 126 THR L N 1
ATOM 3409 C CA . THR C 3 126 ? -25.654 -83.364 103.074 1.00 83.72 126 THR L CA 1
ATOM 3410 C C . THR C 3 126 ? -25.588 -84.876 102.848 1.00 81.43 126 THR L C 1
ATOM 3411 O O . THR C 3 126 ? -24.826 -85.572 103.515 1.00 80.99 126 THR L O 1
ATOM 3415 N N . ALA C 3 127 ? -26.396 -85.380 101.919 1.00 73.82 127 ALA L N 1
ATOM 3416 C CA . ALA C 3 127 ? -26.467 -86.810 101.663 1.00 70.83 127 ALA L CA 1
ATOM 3417 C C . ALA C 3 127 ? -26.294 -87.168 100.196 1.00 69.06 127 ALA L C 1
ATOM 3418 O O . ALA C 3 127 ? -27.013 -86.661 99.337 1.00 67.97 127 ALA L O 1
ATOM 3420 N N . SER C 3 128 ? -25.325 -88.041 99.921 1.00 62.26 128 SER L N 1
ATOM 3421 C CA . SER C 3 128 ? -25.024 -88.494 98.582 1.00 58.82 128 SER L CA 1
ATOM 3422 C C . SER C 3 128 ? -25.386 -89.962 98.454 1.00 62.27 128 SER L C 1
ATOM 3423 O O . SER C 3 128 ? -24.865 -90.815 99.196 1.00 62.08 128 SER L O 1
ATOM 3426 N N . VAL C 3 129 ? -26.295 -90.249 97.514 1.00 58.70 129 VAL L N 1
ATOM 3427 C CA . VAL C 3 129 ? -26.739 -91.608 97.220 1.00 58.32 129 VAL L CA 1
ATOM 3428 C C . VAL C 3 129 ? -26.078 -91.987 95.932 1.00 60.09 129 VAL L C 1
ATOM 3429 O O . VAL C 3 129 ? -26.242 -91.285 94.941 1.00 59.63 129 VAL L O 1
ATOM 3433 N N . VAL C 3 130 ? -25.282 -93.052 95.948 1.00 56.53 130 VAL L N 1
ATOM 3434 C CA . VAL C 3 130 ? -24.541 -93.448 94.759 1.00 55.57 130 VAL L CA 1
ATOM 3435 C C . VAL C 3 130 ? -25.070 -94.728 94.171 1.00 63.05 130 VAL L C 1
ATOM 3436 O O . VAL C 3 130 ? -25.295 -95.701 94.892 1.00 64.35 130 VAL L O 1
ATOM 3440 N N . CYS C 3 131 ? -25.252 -94.711 92.846 1.00 60.72 131 CYS L N 1
ATOM 3441 C CA . CYS C 3 131 ? -25.694 -95.836 92.058 1.00 61.32 131 CYS L CA 1
ATOM 3442 C C . CYS C 3 131 ? -24.676 -96.221 91.001 1.00 63.51 131 CYS L C 1
ATOM 3443 O O . CYS C 3 131 ? -24.450 -95.465 90.056 1.00 63.11 131 CYS L O 1
ATOM 3446 N N . LEU C 3 132 ? -24.106 -97.418 91.136 1.00 58.95 132 LEU L N 1
ATOM 3447 C CA . LEU C 3 132 ? -23.107 -97.972 90.228 1.00 57.24 132 LEU L CA 1
ATOM 3448 C C . LEU C 3 132 ? -23.734 -98.887 89.147 1.00 61.14 132 LEU L C 1
ATOM 3449 O O . LEU C 3 132 ? -24.536 -99.771 89.462 1.00 62.61 132 LEU L O 1
ATOM 3454 N N . LEU C 3 133 ? -23.333 -98.673 87.883 1.00 55.07 133 LEU L N 1
ATOM 3455 C CA . LEU C 3 133 ? -23.665 -99.483 86.714 1.00 54.50 133 LEU L CA 1
ATOM 3456 C C . LEU C 3 133 ? -22.312 -100.062 86.281 1.00 58.10 133 LEU L C 1
ATOM 3457 O O . LEU C 3 133 ? -21.428 -99.317 85.846 1.00 56.92 133 LEU L O 1
ATOM 3462 N N . ASN C 3 134 ? -22.091 -101.354 86.548 1.00 54.61 134 ASN L N 1
ATOM 3463 C CA . ASN C 3 134 ? -20.783 -101.921 86.304 1.00 55.40 134 ASN L CA 1
ATOM 3464 C C . ASN C 3 134 ? -20.605 -102.803 85.093 1.00 62.98 134 ASN L C 1
ATOM 3465 O O . ASN C 3 134 ? -21.429 -103.675 84.820 1.00 64.79 134 ASN L O 1
ATOM 3470 N N . ASN C 3 135 ? -19.468 -102.600 84.399 1.00 59.88 135 ASN L N 1
ATOM 3471 C CA . ASN C 3 135 ? -18.998 -103.361 83.243 1.00 60.45 135 ASN L CA 1
ATOM 3472 C C . ASN C 3 135 ? -20.101 -103.659 82.201 1.00 65.92 135 ASN L C 1
ATOM 3473 O O . ASN C 3 135 ? -20.688 -104.748 82.191 1.00 69.25 135 ASN L O 1
ATOM 3478 N N . PHE C 3 136 ? -20.427 -102.658 81.367 1.00 59.22 136 PHE L N 1
ATOM 3479 C CA . PHE C 3 136 ? -21.503 -102.789 80.375 1.00 59.19 136 PHE L CA 1
ATOM 3480 C C . PHE C 3 136 ? -21.176 -102.302 78.951 1.00 62.46 136 PHE L C 1
ATOM 3481 O O . PHE C 3 136 ? -20.267 -101.482 78.742 1.00 61.57 136 PHE L O 1
ATOM 3489 N N . TYR C 3 137 ? -21.953 -102.807 77.973 1.00 58.90 137 TYR L N 1
ATOM 3490 C CA . TYR C 3 137 ? -21.854 -102.434 76.570 1.00 59.63 137 TYR L CA 1
ATOM 3491 C C . TYR C 3 137 ? -23.192 -102.588 75.880 1.00 66.13 137 TYR L C 1
ATOM 3492 O O . TYR C 3 137 ? -23.788 -103.651 76.012 1.00 69.11 137 TYR L O 1
ATOM 3501 N N . PRO C 3 138 ? -23.660 -101.628 75.064 1.00 62.86 138 PRO L N 1
ATOM 3502 C CA . PRO C 3 138 ? -23.072 -100.308 74.772 1.00 62.93 138 PRO L CA 1
ATOM 3503 C C . PRO C 3 138 ? -23.229 -99.278 75.896 1.00 65.92 138 PRO L C 1
ATOM 3504 O O . PRO C 3 138 ? -23.850 -99.580 76.927 1.00 63.04 138 PRO L O 1
ATOM 3508 N N . ARG C 3 139 ? -22.668 -98.053 75.670 1.00 63.70 139 ARG L N 1
ATOM 3509 C CA . ARG C 3 139 ? -22.650 -96.906 76.592 1.00 61.15 139 ARG L CA 1
ATOM 3510 C C . ARG C 3 139 ? -24.027 -96.338 76.930 1.00 65.52 139 ARG L C 1
ATOM 3511 O O . ARG C 3 139 ? -24.237 -95.912 78.066 1.00 65.38 139 ARG L O 1
ATOM 3519 N N . GLU C 3 140 ? -24.924 -96.261 75.948 1.00 63.59 140 GLU L N 1
ATOM 3520 C CA . GLU C 3 140 ? -26.274 -95.730 76.101 1.00 64.18 140 GLU L CA 1
ATOM 3521 C C . GLU C 3 140 ? -26.971 -96.464 77.254 1.00 67.85 140 GLU L C 1
ATOM 3522 O O . GLU C 3 140 ? -27.093 -97.697 77.224 1.00 69.14 140 GLU L O 1
ATOM 3528 N N . ALA C 3 141 ? -27.300 -95.710 78.325 1.00 61.54 141 ALA L N 1
ATOM 3529 C CA . ALA C 3 141 ? -27.970 -96.197 79.535 1.00 59.41 141 ALA L CA 1
ATOM 3530 C C . ALA C 3 141 ? -28.740 -95.066 80.198 1.00 66.81 141 ALA L C 1
ATOM 3531 O O . ALA C 3 141 ? -28.234 -93.937 80.297 1.00 66.55 141 ALA L O 1
ATOM 3533 N N . LYS C 3 142 ? -29.984 -95.363 80.607 1.00 66.54 142 LYS L N 1
ATOM 3534 C CA . LYS C 3 142 ? -30.862 -94.424 81.305 1.00 68.00 142 LYS L CA 1
ATOM 3535 C C . LYS C 3 142 ? -30.894 -94.773 82.789 1.00 73.19 142 LYS L C 1
ATOM 3536 O O . LYS C 3 142 ? -31.261 -95.898 83.153 1.00 73.52 142 LYS L O 1
ATOM 3542 N N . VAL C 3 143 ? -30.510 -93.801 83.639 1.00 69.19 143 VAL L N 1
ATOM 3543 C CA . VAL C 3 143 ? -30.554 -93.922 85.096 1.00 67.37 143 VAL L CA 1
ATOM 3544 C C . VAL C 3 143 ? -31.602 -92.933 85.599 1.00 73.49 143 VAL L C 1
ATOM 3545 O O . VAL C 3 143 ? -31.609 -91.760 85.198 1.00 74.36 143 VAL L O 1
ATOM 3549 N N . GLN C 3 144 ? -32.519 -93.424 86.435 1.00 70.57 144 GLN L N 1
ATOM 3550 C CA . GLN C 3 144 ? -33.596 -92.604 86.974 1.00 71.82 144 GLN L CA 1
ATOM 3551 C C . GLN C 3 144 ? -33.656 -92.714 88.470 1.00 73.31 144 GLN L C 1
ATOM 3552 O O . GLN C 3 144 ? -33.601 -93.820 89.013 1.00 71.42 144 GLN L O 1
ATOM 3558 N N . TRP C 3 145 ? -33.767 -91.570 89.143 1.00 70.36 145 TRP L N 1
ATOM 3559 C CA . TRP C 3 145 ? -33.873 -91.579 90.590 1.00 69.97 145 TRP L CA 1
ATOM 3560 C C . TRP C 3 145 ? -35.300 -91.427 91.036 1.00 78.36 145 TRP L C 1
ATOM 3561 O O . TRP C 3 145 ? -36.005 -90.490 90.636 1.00 80.02 145 TRP L O 1
ATOM 3572 N N . LYS C 3 146 ? -35.714 -92.364 91.884 1.00 76.74 146 LYS L N 1
ATOM 3573 C CA . LYS C 3 146 ? -37.032 -92.367 92.479 1.00 80.46 146 LYS L CA 1
ATOM 3574 C C . LYS C 3 146 ? -36.903 -92.292 94.013 1.00 85.37 146 LYS L C 1
ATOM 3575 O O . LYS C 3 146 ? -36.344 -93.192 94.648 1.00 83.31 146 LYS L O 1
ATOM 3581 N N . VAL C 3 147 ? -37.336 -91.156 94.580 1.00 84.36 147 VAL L N 1
ATOM 3582 C CA . VAL C 3 147 ? -37.364 -90.898 96.018 1.00 85.45 147 VAL L CA 1
ATOM 3583 C C . VAL C 3 147 ? -38.839 -91.116 96.372 1.00 95.92 147 VAL L C 1
ATOM 3584 O O . VAL C 3 147 ? -39.723 -90.318 96.017 1.00 97.56 147 VAL L O 1
ATOM 3588 N N . ASP C 3 148 ? -39.084 -92.282 96.998 1.00 95.27 148 ASP L N 1
ATOM 3589 C CA . ASP C 3 148 ? -40.370 -92.912 97.275 1.00 99.26 148 ASP L CA 1
ATOM 3590 C C . ASP C 3 148 ? -40.832 -93.396 95.862 1.00 105.98 148 ASP L C 1
ATOM 3591 O O . ASP C 3 148 ? -40.143 -94.249 95.265 1.00 103.08 148 ASP L O 1
ATOM 3596 N N . ASN C 3 149 ? -41.886 -92.796 95.279 1.00 105.95 149 ASN L N 1
ATOM 3597 C CA . ASN C 3 149 ? -42.312 -93.177 93.929 1.00 105.48 149 ASN L CA 1
ATOM 3598 C C . ASN C 3 149 ? -42.312 -91.986 92.965 1.00 108.20 149 ASN L C 1
ATOM 3599 O O . ASN C 3 149 ? -42.841 -92.069 91.847 1.00 109.45 149 ASN L O 1
ATOM 3604 N N . ALA C 3 150 ? -41.666 -90.888 93.401 1.00 102.08 150 ALA L N 1
ATOM 3605 C CA . ALA C 3 150 ? -41.538 -89.656 92.638 1.00 102.26 150 ALA L CA 1
ATOM 3606 C C . ALA C 3 150 ? -40.234 -89.653 91.834 1.00 100.85 150 ALA L C 1
ATOM 3607 O O . ALA C 3 150 ? -39.178 -90.020 92.360 1.00 96.43 150 ALA L O 1
ATOM 3609 N N . LEU C 3 151 ? -40.321 -89.265 90.545 1.00 97.11 151 LEU L N 1
ATOM 3610 C CA . LEU C 3 151 ? -39.151 -89.172 89.677 1.00 92.65 151 LEU L CA 1
ATOM 3611 C C . LEU C 3 151 ? -38.462 -87.834 89.925 1.00 95.37 151 LEU L C 1
ATOM 3612 O O . LEU C 3 151 ? -39.122 -86.789 89.987 1.00 97.79 151 LEU L O 1
ATOM 3617 N N . GLN C 3 152 ? -37.127 -87.893 90.084 1.00 87.95 152 GLN L N 1
ATOM 3618 C CA . GLN C 3 152 ? -36.249 -86.757 90.361 1.00 87.05 152 GLN L CA 1
ATOM 3619 C C . GLN C 3 152 ? -35.741 -86.038 89.100 1.00 91.06 152 GLN L C 1
ATOM 3620 O O . GLN C 3 152 ? -35.654 -86.662 88.041 1.00 89.11 152 GLN L O 1
ATOM 3626 N N . SER C 3 153 ? -35.395 -84.732 89.214 1.00 90.00 153 SER L N 1
ATOM 3627 C CA . SER C 3 153 ? -34.900 -83.978 88.060 1.00 91.58 153 SER L CA 1
ATOM 3628 C C . SER C 3 153 ? -33.422 -83.505 88.077 1.00 95.21 153 SER L C 1
ATOM 3629 O O . SER C 3 153 ? -32.542 -84.216 87.567 1.00 92.22 153 SER L O 1
ATOM 3632 N N . GLY C 3 154 ? -33.185 -82.295 88.584 1.00 93.74 154 GLY L N 1
ATOM 3633 C CA . GLY C 3 154 ? -31.870 -81.666 88.560 1.00 92.09 154 GLY L CA 1
ATOM 3634 C C . GLY C 3 154 ? -31.055 -81.799 89.821 1.00 93.02 154 GLY L C 1
ATOM 3635 O O . GLY C 3 154 ? -30.313 -80.883 90.186 1.00 93.71 154 GLY L O 1
ATOM 3636 N N . ASN C 3 155 ? -31.168 -82.945 90.473 1.00 86.21 155 ASN L N 1
ATOM 3637 C CA . ASN C 3 155 ? -30.452 -83.212 91.711 1.00 83.86 155 ASN L CA 1
ATOM 3638 C C . ASN C 3 155 ? -29.493 -84.389 91.542 1.00 82.77 155 ASN L C 1
ATOM 3639 O O . ASN C 3 155 ? -29.059 -84.973 92.540 1.00 81.89 155 ASN L O 1
ATOM 3644 N N . SER C 3 156 ? -29.149 -84.727 90.276 1.00 75.46 156 SER L N 1
ATOM 3645 C CA . SER C 3 156 ? -28.250 -85.843 89.993 1.00 70.78 156 SER L CA 1
ATOM 3646 C C . SER C 3 156 ? -27.234 -85.594 88.896 1.00 68.55 156 SER L C 1
ATOM 3647 O O . SER C 3 156 ? -27.535 -84.931 87.898 1.00 69.53 156 SER L O 1
ATOM 3650 N N . GLN C 3 157 ? -26.038 -86.188 89.069 1.00 59.25 157 GLN L N 1
ATOM 3651 C CA . GLN C 3 157 ? -24.929 -86.094 88.122 1.00 57.18 157 GLN L CA 1
ATOM 3652 C C . GLN C 3 157 ? -24.323 -87.456 87.825 1.00 58.53 157 GLN L C 1
ATOM 3653 O O . GLN C 3 157 ? -24.209 -88.282 88.734 1.00 56.84 157 GLN L O 1
ATOM 3659 N N . GLU C 3 158 ? -23.982 -87.714 86.543 1.00 54.79 158 GLU L N 1
ATOM 3660 C CA . GLU C 3 158 ? -23.368 -88.987 86.200 1.00 53.57 158 GLU L CA 1
ATOM 3661 C C . GLU C 3 158 ? -21.928 -88.902 85.688 1.00 57.35 158 GLU L C 1
ATOM 3662 O O . GLU C 3 158 ? -21.438 -87.791 85.456 1.00 58.63 158 GLU L O 1
ATOM 3668 N N . SER C 3 159 ? -21.217 -90.052 85.645 1.00 50.90 159 SER L N 1
ATOM 3669 C CA . SER C 3 159 ? -19.825 -90.147 85.218 1.00 50.81 159 SER L CA 1
ATOM 3670 C C . SER C 3 159 ? -19.579 -91.513 84.619 1.00 58.50 159 SER L C 1
ATOM 3671 O O . SER C 3 159 ? -19.980 -92.525 85.201 1.00 59.94 159 SER L O 1
ATOM 3674 N N . VAL C 3 160 ? -18.909 -91.548 83.472 1.00 55.51 160 VAL L N 1
ATOM 3675 C CA . VAL C 3 160 ? -18.618 -92.768 82.740 1.00 55.54 160 VAL L CA 1
ATOM 3676 C C . VAL C 3 160 ? -17.120 -92.959 82.625 1.00 59.21 160 VAL L C 1
ATOM 3677 O O . VAL C 3 160 ? -16.390 -92.009 82.331 1.00 59.36 160 VAL L O 1
ATOM 3681 N N . THR C 3 161 ? -16.689 -94.206 82.716 1.00 55.64 161 THR L N 1
ATOM 3682 C CA . THR C 3 161 ? -15.299 -94.574 82.514 1.00 57.12 161 THR L CA 1
ATOM 3683 C C . THR C 3 161 ? -14.988 -94.592 81.005 1.00 64.85 161 THR L C 1
ATOM 3684 O O . THR C 3 161 ? -15.904 -94.685 80.178 1.00 66.73 161 THR L O 1
ATOM 3688 N N . GLU C 3 162 ? -13.702 -94.523 80.636 1.00 61.90 162 GLU L N 1
ATOM 3689 C CA . GLU C 3 162 ? -13.319 -94.672 79.230 1.00 62.50 162 GLU L CA 1
ATOM 3690 C C . GLU C 3 162 ? -13.377 -9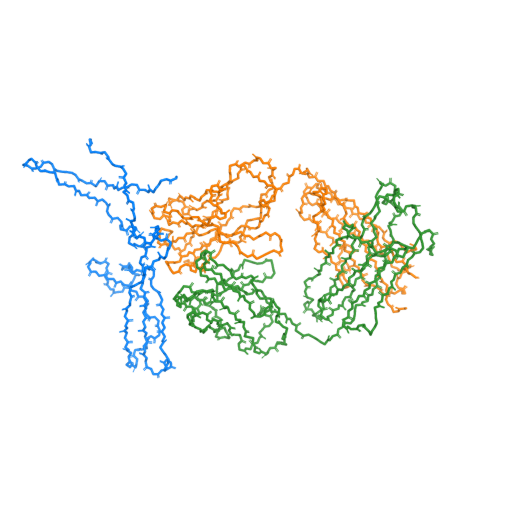6.181 78.973 1.00 66.69 162 GLU L C 1
ATOM 3691 O O . GLU C 3 162 ? -13.073 -96.956 79.883 1.00 66.48 162 GLU L O 1
ATOM 3697 N N . GLN C 3 163 ? -13.821 -96.602 77.776 1.00 64.16 163 GLN L N 1
ATOM 3698 C CA . GLN C 3 163 ? -13.965 -98.014 77.386 1.00 64.30 163 GLN L CA 1
ATOM 3699 C C . GLN C 3 163 ? -12.740 -98.838 77.854 1.00 69.82 163 GLN L C 1
ATOM 3700 O O . GLN C 3 163 ? -11.605 -98.427 77.592 1.00 70.29 163 GLN L O 1
ATOM 3706 N N . ASP C 3 164 ? -12.972 -99.941 78.610 1.00 67.02 164 ASP L N 1
ATOM 3707 C CA . ASP C 3 164 ? -11.891 -100.775 79.151 1.00 69.40 164 ASP L CA 1
ATOM 3708 C C . ASP C 3 164 ? -10.947 -101.352 78.105 1.00 79.38 164 ASP L C 1
ATOM 3709 O O . ASP C 3 164 ? -11.375 -101.834 77.049 1.00 80.70 164 ASP L O 1
ATOM 3714 N N . SER C 3 165 ? -9.644 -101.288 78.414 1.00 79.26 165 SER L N 1
ATOM 3715 C CA . SER C 3 165 ? -8.556 -101.753 77.543 1.00 83.17 165 SER L CA 1
ATOM 3716 C C . SER C 3 165 ? -8.514 -103.273 77.395 1.00 89.78 165 SER L C 1
ATOM 3717 O O . SER C 3 165 ? -7.997 -103.776 76.393 1.00 93.44 165 SER L O 1
ATOM 3720 N N . LYS C 3 166 ? -9.049 -103.999 78.390 1.00 84.58 166 LYS L N 1
ATOM 3721 C CA . LYS C 3 166 ? -9.035 -105.454 78.410 1.00 86.96 166 LYS L CA 1
ATOM 3722 C C . LYS C 3 166 ? -10.350 -106.120 78.016 1.00 89.30 166 LYS L C 1
ATOM 3723 O O . LYS C 3 166 ? -10.298 -107.206 77.431 1.00 91.45 166 LYS L O 1
ATOM 3725 N N . ASP C 3 167 ? -11.520 -105.512 78.348 1.00 82.16 167 ASP L N 1
ATOM 3726 C CA . ASP C 3 167 ? -12.826 -106.132 78.048 1.00 81.82 167 ASP L CA 1
ATOM 3727 C C . ASP C 3 167 ? -13.817 -105.302 77.238 1.00 83.64 167 ASP L C 1
ATOM 3728 O O . ASP C 3 167 ? -14.921 -105.777 76.966 1.00 81.94 167 ASP L O 1
ATOM 3733 N N . SER C 3 168 ? -13.425 -104.063 76.870 1.00 80.32 168 SER L N 1
ATOM 3734 C CA . SER C 3 168 ? -14.207 -103.117 76.054 1.00 79.33 168 SER L CA 1
ATOM 3735 C C . SER C 3 168 ? -15.583 -102.680 76.610 1.00 79.73 168 SER L C 1
ATOM 3736 O O . SER C 3 168 ? -16.464 -102.277 75.844 1.00 79.87 168 SER L O 1
ATOM 3739 N N . THR C 3 169 ? -15.737 -102.700 77.938 1.00 72.18 169 THR L N 1
ATOM 3740 C CA . THR C 3 169 ? -16.974 -102.287 78.595 1.00 68.85 169 THR L CA 1
ATOM 3741 C C . THR C 3 169 ? -16.828 -100.892 79.200 1.00 71.34 169 THR L C 1
ATOM 3742 O O . THR C 3 169 ? -15.725 -100.319 79.242 1.00 71.46 169 THR L O 1
ATOM 3746 N N . TYR C 3 170 ? -17.955 -100.372 79.709 1.00 65.27 170 TYR L N 1
ATOM 3747 C CA . TYR C 3 170 ? -18.051 -99.086 80.382 1.00 62.54 170 TYR L CA 1
ATOM 3748 C C . TYR C 3 170 ? -18.574 -99.298 81.785 1.00 62.34 170 TYR L C 1
ATOM 3749 O O . TYR C 3 170 ? -19.049 -100.379 82.135 1.00 62.34 170 TYR L O 1
ATOM 3758 N N . SER C 3 171 ? -18.467 -98.261 82.595 1.00 55.41 171 SER L N 1
ATOM 3759 C CA . SER C 3 171 ? -18.982 -98.229 83.945 1.00 52.52 171 SER L CA 1
ATOM 3760 C C . SER C 3 171 ? -19.444 -96.826 84.192 1.00 53.47 171 SER L C 1
ATOM 3761 O O . SER C 3 171 ? -18.853 -95.880 83.668 1.00 52.35 171 SER L O 1
ATOM 3764 N N . LEU C 3 172 ? -20.562 -96.695 84.886 1.00 49.11 172 LEU L N 1
ATOM 3765 C CA . LEU C 3 172 ? -21.178 -95.412 85.124 1.00 48.91 172 LEU L CA 1
ATOM 3766 C C . LEU C 3 172 ? -21.589 -95.307 86.569 1.00 56.32 172 LEU L C 1
ATOM 3767 O O . LEU C 3 172 ? -22.050 -96.294 87.144 1.00 58.39 172 LEU L O 1
ATOM 3772 N N . SER C 3 173 ? -21.465 -94.095 87.141 1.00 51.70 173 SER L N 1
ATOM 3773 C CA . SER C 3 173 ? -21.881 -93.788 88.499 1.00 50.58 173 SER L CA 1
ATOM 3774 C C . SER C 3 173 ? -22.916 -92.665 88.450 1.00 57.39 173 SER L C 1
ATOM 3775 O O . SER C 3 173 ? -22.734 -91.704 87.707 1.00 58.17 173 SER L O 1
ATOM 3778 N N . SER C 3 174 ? -23.989 -92.771 89.241 1.00 55.23 174 SER L N 1
ATOM 3779 C CA . SER C 3 174 ? -24.981 -91.699 89.337 1.00 56.07 174 SER L CA 1
ATOM 3780 C C . SER C 3 174 ? -25.066 -91.234 90.800 1.00 62.42 174 SER L C 1
ATOM 3781 O O . SER C 3 174 ? -25.342 -92.036 91.699 1.00 63.81 174 SER L O 1
ATOM 3784 N N . THR C 3 175 ? -24.766 -89.960 91.047 1.00 57.53 175 THR L N 1
ATOM 3785 C CA . THR C 3 175 ? -24.778 -89.460 92.400 1.00 57.25 175 THR L CA 1
ATOM 3786 C C . THR C 3 175 ? -25.919 -88.486 92.627 1.00 61.62 175 THR L C 1
ATOM 3787 O O . THR C 3 175 ? -25.845 -87.319 92.233 1.00 62.72 175 THR L O 1
ATOM 3791 N N . LEU C 3 176 ? -26.967 -88.957 93.301 1.00 58.10 176 LEU L N 1
ATOM 3792 C CA . LEU C 3 176 ? -28.078 -88.097 93.687 1.00 59.30 176 LEU L CA 1
ATOM 3793 C C . LEU C 3 176 ? -27.715 -87.431 95.008 1.00 63.96 176 LEU L C 1
ATOM 3794 O O . LEU C 3 176 ? -27.492 -88.143 95.995 1.00 63.27 176 LEU L O 1
ATOM 3799 N N . THR C 3 177 ? -27.626 -86.081 95.028 1.00 62.18 177 THR L N 1
ATOM 3800 C CA . THR C 3 177 ? -27.335 -85.341 96.264 1.00 64.17 177 THR L CA 1
ATOM 3801 C C . THR C 3 177 ? -28.525 -84.485 96.690 1.00 73.33 177 THR L C 1
ATOM 3802 O O . THR C 3 177 ? -29.115 -83.780 95.870 1.00 75.30 177 THR L O 1
ATOM 3806 N N . LEU C 3 178 ? -28.832 -84.524 97.991 1.00 71.69 178 LEU L N 1
ATOM 3807 C CA . LEU C 3 178 ? -29.878 -83.762 98.672 1.00 74.63 178 LEU L CA 1
ATOM 3808 C C . LEU C 3 178 ? -29.402 -83.468 100.093 1.00 78.49 178 LEU L C 1
ATOM 3809 O O . LEU C 3 178 ? -28.439 -84.096 100.546 1.00 75.03 178 LEU L O 1
ATOM 3814 N N . SER C 3 179 ? -30.068 -82.519 100.793 1.00 79.21 179 SER L N 1
ATOM 3815 C CA . SER C 3 179 ? -29.725 -82.134 102.171 1.00 81.77 179 SER L CA 1
ATOM 3816 C C . SER C 3 179 ? -30.128 -83.216 103.178 1.00 87.17 179 SER L C 1
ATOM 3817 O O . SER C 3 179 ? -31.045 -83.999 102.893 1.00 86.63 179 SER L O 1
ATOM 3820 N N . LYS C 3 180 ? -29.483 -83.225 104.376 1.00 84.93 180 LYS L N 1
ATOM 3821 C CA . LYS C 3 180 ? -29.807 -84.149 105.465 1.00 86.09 180 LYS L CA 1
ATOM 3822 C C . LYS C 3 180 ? -31.302 -83.983 105.751 1.00 94.86 180 LYS L C 1
ATOM 3823 O O . LYS C 3 180 ? -32.020 -84.981 105.786 1.00 94.84 180 LYS L O 1
ATOM 3829 N N . ALA C 3 181 ? -31.773 -82.711 105.842 1.00 94.91 181 ALA L N 1
ATOM 3830 C CA . ALA C 3 181 ? -33.171 -82.313 106.044 1.00 98.50 181 ALA L CA 1
ATOM 3831 C C . ALA C 3 181 ? -34.129 -83.002 105.032 1.00 100.90 181 ALA L C 1
ATOM 3832 O O . ALA C 3 181 ? -35.168 -83.551 105.432 1.00 102.03 181 ALA L O 1
ATOM 3834 N N . ASP C 3 182 ? -33.738 -83.009 103.731 1.00 93.60 182 ASP L N 1
ATOM 3835 C CA . ASP C 3 182 ? -34.513 -83.622 102.653 1.00 91.24 182 ASP L CA 1
ATOM 3836 C C . ASP C 3 182 ? -34.421 -85.136 102.690 1.00 91.12 182 ASP L C 1
ATOM 3837 O O . ASP C 3 182 ? -35.445 -85.800 102.538 1.00 92.15 182 ASP L O 1
ATOM 3842 N N . TYR C 3 183 ? -33.209 -85.680 102.914 1.00 82.87 183 TYR L N 1
ATOM 3843 C CA . TYR C 3 183 ? -32.973 -87.114 102.999 1.00 79.80 183 TYR L CA 1
ATOM 3844 C C . TYR C 3 183 ? -33.733 -87.758 104.140 1.00 89.22 183 TYR L C 1
ATOM 3845 O O . TYR C 3 183 ? -34.243 -88.869 103.976 1.00 89.27 183 TYR L O 1
ATOM 3854 N N . GLU C 3 184 ? -33.814 -87.068 105.291 1.00 89.93 184 GLU L N 1
ATOM 3855 C CA . GLU C 3 184 ? -34.477 -87.592 106.478 1.00 93.71 184 GLU L CA 1
ATOM 3856 C C . GLU C 3 184 ? -36.001 -87.590 106.454 1.00 103.40 184 GLU L C 1
ATOM 3857 O O . GLU C 3 184 ? -36.615 -88.105 107.396 1.00 106.93 184 GLU L O 1
ATOM 3863 N N . LYS C 3 185 ? -36.627 -87.061 105.387 1.00 100.40 185 LYS L N 1
ATOM 3864 C CA . LYS C 3 185 ? -38.090 -87.091 105.337 1.00 104.16 185 LYS L CA 1
ATOM 3865 C C . LYS C 3 185 ? -38.687 -88.186 104.445 1.00 108.19 185 LYS L C 1
ATOM 3866 O O . LYS C 3 185 ? -39.874 -88.512 104.587 1.00 111.15 185 LYS L O 1
ATOM 3872 N N . HIS C 3 186 ? -37.847 -88.813 103.593 1.00 100.79 186 HIS L N 1
ATOM 3873 C CA . HIS C 3 186 ? -38.295 -89.851 102.662 1.00 99.11 186 HIS L CA 1
ATOM 3874 C C . HIS C 3 186 ? -37.712 -91.226 102.955 1.00 99.33 186 HIS L C 1
ATOM 3875 O O . HIS C 3 186 ? -36.550 -91.315 103.350 1.00 97.08 186 HIS L O 1
ATOM 3882 N N . LYS C 3 187 ? -38.523 -92.296 102.759 1.00 95.44 187 LYS L N 1
ATOM 3883 C CA . LYS C 3 187 ? -38.148 -93.683 103.066 1.00 93.75 187 LYS L CA 1
ATOM 3884 C C . LYS C 3 187 ? -37.448 -94.480 101.949 1.00 94.11 187 LYS L C 1
ATOM 3885 O O . LYS C 3 187 ? -36.339 -94.988 102.171 1.00 91.42 187 LYS L O 1
ATOM 3887 N N . VAL C 3 188 ? -38.094 -94.598 100.764 1.00 90.16 188 VAL L N 1
ATOM 3888 C CA . VAL C 3 188 ? -37.599 -95.368 99.608 1.00 86.40 188 VAL L CA 1
ATOM 3889 C C . VAL C 3 188 ? -36.693 -94.554 98.696 1.00 85.37 188 VAL L C 1
ATOM 3890 O O . VAL C 3 188 ? -37.103 -93.493 98.228 1.00 85.34 188 VAL L O 1
ATOM 3894 N N . TYR C 3 189 ? -35.488 -95.083 98.397 1.00 78.28 189 TYR L N 1
ATOM 3895 C CA . TYR C 3 189 ? -34.528 -94.462 97.471 1.00 74.46 189 TYR L CA 1
ATOM 3896 C C . TYR C 3 189 ? -34.194 -95.482 96.419 1.00 75.97 189 TYR L C 1
ATOM 3897 O O . TYR C 3 189 ? -33.545 -96.483 96.718 1.00 74.27 189 TYR L O 1
ATOM 3906 N N . ALA C 3 190 ? -34.712 -95.267 95.203 1.00 72.76 190 ALA L N 1
ATOM 3907 C CA . ALA C 3 190 ? -34.538 -96.179 94.084 1.00 71.38 190 ALA L CA 1
ATOM 3908 C C . ALA C 3 190 ? -33.819 -95.574 92.889 1.00 74.46 190 ALA L C 1
ATOM 3909 O O . ALA C 3 190 ? -33.984 -94.399 92.536 1.00 73.45 190 ALA L O 1
ATOM 3911 N N . CYS C 3 191 ? -33.029 -96.440 92.267 1.00 70.80 191 CYS L N 1
ATOM 3912 C CA . CYS C 3 191 ? -32.189 -96.214 91.117 1.00 68.92 191 CYS L CA 1
ATOM 3913 C C . CYS C 3 191 ? -32.701 -97.154 90.023 1.00 72.23 191 CYS L C 1
ATOM 3914 O O . CYS C 3 191 ? -32.548 -98.370 90.163 1.00 72.25 191 CYS L O 1
ATOM 3917 N N . GLU C 3 192 ? -33.363 -96.609 88.970 1.00 68.13 192 GLU L N 1
ATOM 3918 C CA . GLU C 3 192 ? -33.944 -97.410 87.878 1.00 67.64 192 GLU L CA 1
ATOM 3919 C C . GLU C 3 192 ? -33.094 -97.346 86.589 1.00 68.69 192 GLU L C 1
ATOM 3920 O O . GLU C 3 192 ? -32.936 -96.280 85.971 1.00 69.05 192 GLU L O 1
ATOM 3926 N N . VAL C 3 193 ? -32.577 -98.518 86.187 1.00 61.13 193 VAL L N 1
ATOM 3927 C CA . VAL C 3 193 ? -31.683 -98.672 85.053 1.00 58.48 193 VAL L CA 1
ATOM 3928 C C . VAL C 3 193 ? -32.324 -99.269 83.821 1.00 64.51 193 VAL L C 1
ATOM 3929 O O . VAL C 3 193 ? -32.830 -100.394 83.857 1.00 66.40 193 VAL L O 1
ATOM 3933 N N . THR C 3 194 ? -32.254 -98.514 82.716 1.00 60.25 194 THR L N 1
ATOM 3934 C CA . THR C 3 194 ? -32.692 -98.940 81.405 1.00 62.15 194 THR L CA 1
ATOM 3935 C C . THR C 3 194 ? -31.436 -99.196 80.535 1.00 65.07 194 THR L C 1
ATOM 3936 O O . THR C 3 194 ? -30.536 -98.351 80.474 1.00 62.45 194 THR L O 1
ATOM 3940 N N . HIS C 3 195 ? -31.352 -100.395 79.937 1.00 63.78 195 HIS L N 1
ATOM 3941 C CA . HIS C 3 195 ? -30.238 -100.811 79.083 1.00 64.83 195 HIS L CA 1
ATOM 3942 C C . HIS C 3 195 ? -30.653 -101.924 78.100 1.00 73.83 195 HIS L C 1
ATOM 3943 O O . HIS C 3 195 ? -31.558 -102.719 78.393 1.00 75.66 195 HIS L O 1
ATOM 3950 N N . GLN C 3 196 ? -29.980 -101.961 76.938 1.00 71.77 196 GLN L N 1
ATOM 3951 C CA . GLN C 3 196 ? -30.198 -102.920 75.857 1.00 75.62 196 GLN L CA 1
ATOM 3952 C C . GLN C 3 196 ? -30.026 -104.380 76.310 1.00 81.20 196 GLN L C 1
ATOM 3953 O O . GLN C 3 196 ? -30.775 -105.253 75.838 1.00 85.76 196 GLN L O 1
ATOM 3959 N N . GLY C 3 197 ? -29.053 -104.623 77.201 1.00 73.52 197 GLY L N 1
ATOM 3960 C CA . GLY C 3 197 ? -28.723 -105.948 77.724 1.00 73.18 197 GLY L CA 1
ATOM 3961 C C . GLY C 3 197 ? -29.682 -106.466 78.776 1.00 76.94 197 GLY L C 1
ATOM 3962 O O . GLY C 3 197 ? -29.574 -107.620 79.205 1.00 76.86 197 GLY L O 1
ATOM 3963 N N . LEU C 3 198 ? -30.611 -105.592 79.212 1.00 73.22 198 LEU L N 1
ATOM 3964 C CA . LEU C 3 198 ? -31.641 -105.851 80.208 1.00 72.77 198 LEU L CA 1
ATOM 3965 C C . LEU C 3 198 ? -33.004 -105.947 79.519 1.00 81.30 198 LEU L C 1
ATOM 3966 O O . LEU C 3 198 ? -33.431 -104.996 78.851 1.00 81.99 198 LEU L O 1
ATOM 3971 N N . SER C 3 199 ? -33.667 -107.110 79.669 1.00 80.84 199 SER L N 1
ATOM 3972 C CA . SER C 3 199 ? -34.982 -107.415 79.079 1.00 85.00 199 SER L CA 1
ATOM 3973 C C . SER C 3 199 ? -36.047 -106.376 79.429 1.00 90.78 199 SER L C 1
ATOM 3974 O O . SER C 3 199 ? -36.790 -105.922 78.551 1.00 92.89 199 SER L O 1
ATOM 3977 N N . SER C 3 200 ? -36.070 -105.980 80.712 1.00 85.31 200 SER L N 1
ATOM 3978 C CA . SER C 3 200 ? -36.950 -104.985 81.318 1.00 84.74 200 SER L CA 1
ATOM 3979 C C . SER C 3 200 ? -36.024 -104.140 82.199 1.00 83.54 200 SER L C 1
ATOM 3980 O O . SER C 3 200 ? -34.912 -104.607 82.466 1.00 80.67 200 SER L O 1
ATOM 3983 N N . PRO C 3 201 ? -36.401 -102.931 82.683 1.00 79.14 201 PRO L N 1
ATOM 3984 C CA . PRO C 3 201 ? -35.461 -102.170 83.534 1.00 75.25 201 PRO L CA 1
ATOM 3985 C C . PRO C 3 201 ? -35.247 -102.795 84.918 1.00 76.83 201 PRO L C 1
ATOM 3986 O O . PRO C 3 201 ? -36.108 -103.525 85.427 1.00 78.29 201 PRO L O 1
ATOM 3990 N N . VAL C 3 202 ? -34.066 -102.523 85.499 1.00 68.91 202 VAL L N 1
ATOM 3991 C CA . VAL C 3 202 ? -33.593 -103.032 86.791 1.00 65.93 202 VAL L CA 1
ATOM 3992 C C . VAL C 3 202 ? -33.576 -101.911 87.822 1.00 68.34 202 VAL L C 1
ATOM 3993 O O . VAL C 3 202 ? -32.881 -100.903 87.657 1.00 66.93 202 VAL L O 1
ATOM 3997 N N . THR C 3 203 ? -34.335 -102.102 88.888 1.00 64.76 203 THR L N 1
ATOM 3998 C CA . THR C 3 203 ? -34.396 -101.154 89.979 1.00 63.03 203 THR L CA 1
ATOM 3999 C C . THR C 3 203 ? -33.667 -101.763 91.173 1.00 65.68 203 THR L C 1
ATOM 4000 O O . THR C 3 203 ? -33.735 -102.973 91.395 1.00 65.23 203 THR L O 1
ATOM 4004 N N . LYS C 3 204 ? -32.898 -100.923 91.878 1.00 61.36 204 LYS L N 1
ATOM 4005 C CA . LYS C 3 204 ? -32.192 -101.253 93.109 1.00 61.35 204 LYS L CA 1
ATOM 4006 C C . LYS C 3 204 ? -32.589 -100.162 94.097 1.00 69.68 204 LYS L C 1
ATOM 4007 O O . LYS C 3 204 ? -32.628 -98.973 93.734 1.00 67.79 204 LYS L O 1
ATOM 4013 N N . SER C 3 205 ? -32.997 -100.578 95.314 1.00 70.04 205 SER L N 1
ATOM 4014 C CA . SER C 3 205 ? -33.468 -99.641 96.321 1.00 71.73 205 SER L CA 1
ATOM 4015 C C . SER C 3 205 ? -33.094 -100.019 97.747 1.00 81.23 205 SER L C 1
ATOM 4016 O O . SER C 3 205 ? -32.613 -101.125 98.015 1.00 82.87 205 SER L O 1
ATOM 4019 N N . PHE C 3 206 ? -33.310 -99.072 98.662 1.00 79.81 206 PHE L N 1
ATOM 4020 C CA . PHE C 3 206 ? -33.092 -99.253 100.082 1.00 81.82 206 PHE L CA 1
ATOM 4021 C C . PHE C 3 206 ? -34.096 -98.426 100.848 1.00 88.76 206 PHE L C 1
ATOM 4022 O O . PHE C 3 206 ? -34.531 -97.366 100.381 1.00 87.42 206 PHE L O 1
ATOM 4030 N N . ASN C 3 207 ? -34.471 -98.930 102.020 1.00 89.14 207 ASN L N 1
ATOM 4031 C CA . ASN C 3 207 ? -35.314 -98.227 102.961 1.00 91.80 207 ASN L CA 1
ATOM 4032 C C . ASN C 3 207 ? -34.319 -97.585 103.908 1.00 96.29 207 ASN L C 1
ATOM 4033 O O . ASN C 3 207 ? -33.379 -98.255 104.358 1.00 95.85 207 ASN L O 1
ATOM 4038 N N . ARG C 3 208 ? -34.471 -96.273 104.142 1.00 93.90 208 ARG L N 1
ATOM 4039 C CA . ARG C 3 208 ? -33.617 -95.482 105.037 1.00 94.76 208 ARG L CA 1
ATOM 4040 C C . ARG C 3 208 ? -33.643 -96.019 106.479 1.00 106.15 208 ARG L C 1
ATOM 4041 O O . ARG C 3 208 ? -34.712 -96.109 107.102 1.00 108.83 208 ARG L O 1
ATOM 4049 N N . GLY C 3 209 ? -32.465 -96.391 106.972 1.00 105.91 209 GLY L N 1
ATOM 4050 C CA . GLY C 3 209 ? -32.302 -96.904 108.329 1.00 111.77 209 GLY L CA 1
ATOM 4051 C C . GLY C 3 209 ? -32.644 -98.368 108.537 1.00 121.58 209 GLY L C 1
ATOM 4052 O O . GLY C 3 209 ? -33.205 -98.725 109.579 1.00 125.41 209 GLY L O 1
ATOM 4053 N N . GLU C 3 210 ? -32.292 -99.225 107.549 1.00 118.10 210 GLU L N 1
ATOM 4054 C CA . GLU C 3 210 ? -32.444 -100.684 107.558 1.00 120.55 210 GLU L CA 1
ATOM 4055 C C . GLU C 3 210 ? -31.313 -101.307 106.726 1.00 126.77 210 GLU L C 1
ATOM 4056 O O . GLU C 3 210 ? -31.279 -101.140 105.495 1.00 123.28 210 GLU L O 1
ATOM 4062 N N . CYS C 3 211 ? -30.343 -101.956 107.424 1.00 128.48 211 CYS L N 1
ATOM 4063 C CA . CYS C 3 211 ? -29.153 -102.617 106.850 1.00 128.11 211 CYS L CA 1
ATOM 4064 C C . CYS C 3 211 ? -28.451 -103.546 107.871 1.00 139.43 211 CYS L C 1
ATOM 4065 O O . CYS C 3 211 ? -28.534 -103.314 109.088 1.00 143.13 211 CYS L O 1
ATOM 4067 N N . ALA C 3 212 ? -27.750 -104.591 107.361 1.00 107.57 212 ALA L N 1
ATOM 4068 C CA . ALA C 3 212 ? -27.012 -105.566 108.179 1.00 140.74 212 ALA L CA 1
ATOM 4069 C C . ALA C 3 212 ? -25.728 -104.968 108.768 1.00 153.34 212 ALA L C 1
ATOM 4070 O O . ALA C 3 212 ? -25.713 -104.550 109.927 1.00 107.66 212 ALA L O 1
#

InterPro domains:
  IPR003532 Short hematopoietin receptor, family 2, conserved site [PS01356] (142-173)
  IPR003961 Fibronectin type III [PS50853] (227-339)
  IPR003961 Fibronectin type III [cd00063] (228-336)
  IPR013783 Immunoglobulin-like fold [G3DSA:2.60.40.10] (29-122)
  IPR013783 Immunoglobulin-like fold [G3DSA:2.60.40.10] (123-226)
  IPR013783 Immunoglobulin-like fold [G3DSA:2.60.40.10] (227-343)
  IPR015321 Type I cytokine receptor, cytokine-binding domain [PF09240] (131-223)
  IPR036116 Fibronectin type III superfamily [SSF49265] (129-240)
  IPR036116 Fibronectin type III superfamily [SSF49265] (226-335)
  IPR040566 Interleukin-13 receptor subunit alpha-1, Ig-like domain [PF18001] (32-125)

Solvent-accessible surface area: 27251 Å² total; per-residue (Å²): 183,168,78,86,80,55,124,40,140,85,86,50,162,104,128,156,72,69,122,50,92,122,47,99,96,84,26,92,54,44,21,0,51,4,78,21,0,41,3,55,28,83,81,45,104,80,53,70,35,17,16,10,24,75,34,72,20,90,53,157,72,120,143,68,83,69,97,120,77,72,39,62,146,51,55,36,69,66,143,128,50,155,31,79,79,162,96,130,82,38,43,0,80,14,2,68,63,106,138,44,47,104,58,108,252,72,163,63,93,78,148,145,115,23,102,8,81,8,41,53,76,65,82,53,92,58,50,68,67,9,113,2,33,0,114,4,50,40,40,50,12,42,25,26,0,0,0,0,0,41,24,45,93,85,143,25,11,56,11,1,0,0,0,4,0,4,13,35,23,35,67,61,10,114,88,13,119,76,100,9,64,6,37,27,54,117,100,90,33,7,0,38,0,59,11,96,61,2,111,59,71,13,24,0,58,0,8,0,0,17,0,1,0,19,0,5,0,38,57,31,2,102,10,3,88,0,16,7,16,93,16,75,75,89,18,14,40,4,17,26,5,29,5,89,125,122,69,72,8,4,0,0,0,4,0,18,30,1,5,14,84,85,18,81,23,41,3,28,101,44,96,27,107,97,32,40,27,61,4,68,27,32,96,22,131,76,17,25,21,12,16,4,0,2,0,38,8,68,49,95,22,42,71,117,96,81,17,54,0,27,2,42,0,160,62,33,125,47,168,38,96,55,133,6,40,80,56,115,24,90,6,81,11,54,51,49,67,31,33,28,41,78,51,78,156,0,74,0,39,0,150,6,68,102,91,10,40,45,4,12,0,1,0,0,2,16,54,91,90,105,33,3,92,10,0,0,41,2,2,62,14,100,15,129,70,20,46,124,55,1,49,9,59,34,84,21,48,76,1,42,0,20,0,41,45,4,76,84,86,2,25,4,42,0,9,0,1,7,1,66,15,27,3,108,7,0,50,2,8,44,110,72,105,82,20,43,9,60,8,43,10,5,55,12,19,130,86,2,25,91,81,27,61,0,3,0,0,0,1,0,6,55,0,10,18,96,124,26,119,25,40,9,61,10,53,147,57,108,50,110,85,46,42,89,87,13,25,16,111,33,45,121,99,62,15,6,1,0,4,6,3,20,0,53,26,44,74,71,67,10,85,147,57,52,54,0,6,0,30,0,59,12,144,34,32,130,74,75,46,70,77,62,26,89,88,72,144,93,136

GO terms:
  GO:0005886 plasma membrane (C, TAS)
  GO:0005898 interleukin-13 receptor complex (C, TAS)
  GO:0007166 cell surface receptor signaling pathway (P, TAS)
  GO:0005515 protein binding (F, IPI)
  GO:0035772 interleukin-13-mediated signaling pathway (P, IDA)
  GO:0042531 positive regulation of tyrosine phosphorylation of STAT protein (P, IDA)
  GO:0007259 cell surface receptor signaling pathway via JAK-STAT (P, IDA)
  GO:0005886 plasma membrane (C, IPI)